Protein AF-0000000079276118 (afdb_homodimer)

Organism: Patiria miniata (NCBI:txid46514)

Structure (mmCIF, N/CA/C/O backbone):
data_AF-0000000079276118-model_v1
#
loop_
_entity.id
_entity.type
_entity.pdbx_description
1 polymer 'Reelin domain-containing protein'
#
loop_
_atom_site.group_PDB
_atom_site.id
_atom_site.type_symbol
_atom_site.label_atom_id
_atom_site.label_alt_id
_atom_site.label_comp_id
_atom_site.label_asym_id
_atom_site.label_entity_id
_atom_site.label_seq_id
_atom_site.pdbx_PDB_ins_code
_atom_site.Cartn_x
_atom_site.Cartn_y
_atom_site.Cartn_z
_atom_site.occupancy
_atom_site.B_iso_or_equiv
_atom_site.auth_seq_id
_atom_site.auth_comp_id
_atom_site.auth_asym_id
_atom_site.auth_atom_id
_atom_site.pdbx_PDB_model_num
ATOM 1 N N . MET A 1 1 ? 65.562 -12.844 -23.031 1 39.22 1 MET A N 1
ATOM 2 C CA . MET A 1 1 ? 64.75 -12.234 -21.969 1 39.22 1 MET A CA 1
ATOM 3 C C . MET A 1 1 ? 63.344 -11.969 -22.453 1 39.22 1 MET A C 1
ATOM 5 O O . MET A 1 1 ? 63.125 -11.086 -23.281 1 39.22 1 MET A O 1
ATOM 9 N N . MET A 1 2 ? 62.531 -13.086 -22.609 1 46.03 2 MET A N 1
ATOM 10 C CA . MET A 1 2 ? 61.156 -13.055 -23.156 1 46.03 2 MET A CA 1
ATOM 11 C C . MET A 1 2 ? 60.219 -12.297 -22.234 1 46.03 2 MET A C 1
ATOM 13 O O . MET A 1 2 ? 60.25 -12.492 -21.016 1 46.03 2 MET A O 1
ATOM 17 N N . LYS A 1 3 ? 59.781 -11.039 -22.531 1 45.09 3 LYS A N 1
ATOM 18 C CA . LYS A 1 3 ? 58.812 -10.164 -21.875 1 45.09 3 LYS A CA 1
ATOM 19 C C . LYS A 1 3 ? 57.469 -10.836 -21.781 1 45.09 3 LYS A C 1
ATOM 21 O O . LYS A 1 3 ? 56.844 -11.141 -22.797 1 45.09 3 LYS A O 1
ATOM 26 N N . TYR A 1 4 ? 57.188 -11.75 -20.781 1 45.69 4 TYR A N 1
ATOM 27 C CA . TYR A 1 4 ? 55.812 -12.188 -20.531 1 45.69 4 TYR A CA 1
ATOM 28 C C . TYR A 1 4 ? 54.906 -10.992 -20.25 1 45.69 4 TYR A C 1
ATOM 30 O O . TYR A 1 4 ? 55.188 -10.188 -19.359 1 45.69 4 TYR A O 1
ATOM 38 N N . GLU A 1 5 ? 54.312 -10.453 -21.297 1 43.66 5 GLU A N 1
ATOM 39 C CA . GLU A 1 5 ? 53.25 -9.469 -21.062 1 43.66 5 GLU A CA 1
ATOM 40 C C . GLU A 1 5 ? 52.125 -10.055 -20.219 1 43.66 5 GLU A C 1
ATOM 42 O O . GLU A 1 5 ? 51.562 -11.109 -20.562 1 43.66 5 GLU A O 1
ATOM 47 N N . ALA A 1 6 ? 52.062 -9.82 -18.906 1 45.5 6 ALA A N 1
ATOM 48 C CA . ALA A 1 6 ? 51 -10.148 -17.969 1 45.5 6 ALA A CA 1
ATOM 49 C C . ALA A 1 6 ? 49.656 -9.594 -18.453 1 45.5 6 ALA A C 1
ATOM 51 O O . ALA A 1 6 ? 49.562 -8.406 -18.75 1 45.5 6 ALA A O 1
ATOM 52 N N . LEU A 1 7 ? 48.969 -10.406 -19.188 1 42.56 7 LEU A N 1
ATOM 53 C CA . LEU A 1 7 ? 47.562 -10.055 -19.484 1 42.56 7 LEU A CA 1
ATOM 54 C C . LEU A 1 7 ? 46.812 -9.789 -18.188 1 42.56 7 LEU A C 1
ATOM 56 O O . LEU A 1 7 ? 46.656 -10.68 -17.344 1 42.56 7 LEU A O 1
ATOM 60 N N . VAL A 1 8 ? 46.719 -8.57 -17.719 1 45.5 8 VAL A N 1
ATOM 61 C CA . VAL A 1 8 ? 45.875 -8.141 -16.609 1 45.5 8 VAL A CA 1
ATOM 62 C C . VAL A 1 8 ? 44.406 -8.398 -16.969 1 45.5 8 VAL A C 1
ATOM 64 O O . VAL A 1 8 ? 43.906 -7.887 -17.969 1 45.5 8 VAL A O 1
ATOM 67 N N . PHE A 1 9 ? 43.875 -9.594 -16.672 1 41.31 9 PHE A N 1
ATOM 68 C CA . PHE A 1 9 ? 42.438 -9.836 -16.734 1 41.31 9 PHE A CA 1
ATOM 69 C C . PHE A 1 9 ? 41.688 -8.867 -15.82 1 41.31 9 PHE A C 1
ATOM 71 O O . PHE A 1 9 ? 41.875 -8.898 -14.602 1 41.31 9 PHE A O 1
ATOM 78 N N . THR A 1 10 ? 41.375 -7.695 -16.312 1 43.69 10 THR A N 1
ATOM 79 C CA . THR A 1 10 ? 40.438 -6.836 -15.578 1 43.69 10 THR A CA 1
ATOM 80 C C . THR A 1 10 ? 39.125 -7.559 -15.32 1 43.69 10 THR A C 1
ATOM 82 O O . THR A 1 10 ? 38.438 -7.98 -16.25 1 43.69 10 THR A O 1
ATOM 85 N N . VAL A 1 11 ? 38.938 -8.312 -14.289 1 41.81 11 VAL A N 1
ATOM 86 C CA . VAL A 1 11 ? 37.656 -8.797 -13.812 1 41.81 11 VAL A CA 1
ATOM 87 C C . VAL A 1 11 ? 36.688 -7.629 -13.672 1 41.81 11 VAL A C 1
ATOM 89 O O . VAL A 1 11 ? 36.875 -6.75 -12.828 1 41.81 11 VAL A O 1
ATOM 92 N N . SER A 1 12 ? 36.094 -7.164 -14.75 1 39.66 12 SER A N 1
ATOM 93 C CA . SER A 1 12 ? 34.969 -6.238 -14.625 1 39.66 12 SER A CA 1
ATOM 94 C C . SER A 1 12 ? 33.875 -6.801 -13.711 1 39.66 12 SER A C 1
ATOM 96 O O . SER A 1 12 ? 33.281 -7.824 -14.023 1 39.66 12 SER A O 1
ATOM 98 N N . ALA A 1 13 ? 34.031 -6.695 -12.406 1 37.69 13 ALA A N 1
ATOM 99 C CA . ALA A 1 13 ? 32.906 -6.941 -11.508 1 37.69 13 ALA A CA 1
ATOM 100 C C . ALA A 1 13 ? 31.625 -6.305 -12.039 1 37.69 13 ALA A C 1
ATOM 102 O O . ALA A 1 13 ? 31.531 -5.078 -12.156 1 37.69 13 ALA A O 1
ATOM 103 N N . LEU A 1 14 ? 30.922 -6.969 -12.875 1 36.59 14 LEU A N 1
ATOM 104 C CA . LEU A 1 14 ? 29.578 -6.531 -13.211 1 36.59 14 LEU A CA 1
ATOM 105 C C . LEU A 1 14 ? 28.797 -6.172 -11.945 1 36.59 14 LEU A C 1
ATOM 107 O O . LEU A 1 14 ? 28.484 -7.043 -11.133 1 36.59 14 LEU A O 1
ATOM 111 N N . VAL A 1 15 ? 29.047 -4.973 -11.352 1 36.91 15 VAL A N 1
ATOM 112 C CA . VAL A 1 15 ? 28.219 -4.457 -10.273 1 36.91 15 VAL A CA 1
ATOM 113 C C . VAL A 1 15 ? 26.75 -4.598 -10.641 1 36.91 15 VAL A C 1
ATOM 115 O O . VAL A 1 15 ? 26.281 -4.008 -11.625 1 36.91 15 VAL A O 1
ATOM 118 N N . VAL A 1 16 ? 26.188 -5.723 -10.422 1 37.75 16 VAL A N 1
ATOM 119 C CA . VAL A 1 16 ? 24.734 -5.781 -10.453 1 37.75 16 VAL A CA 1
ATOM 120 C C . VAL A 1 16 ? 24.156 -4.574 -9.727 1 37.75 16 VAL A C 1
ATOM 122 O O . VAL A 1 16 ? 24.312 -4.441 -8.508 1 37.75 16 VAL A O 1
ATOM 125 N N . LEU A 1 17 ? 24.25 -3.365 -10.359 1 34.94 17 LEU A N 1
ATOM 126 C CA . LEU A 1 17 ? 23.5 -2.242 -9.797 1 34.94 17 LEU A CA 1
ATOM 127 C C . LEU A 1 17 ? 22.109 -2.678 -9.359 1 34.94 17 LEU A C 1
ATOM 129 O O . LEU A 1 17 ? 21.266 -3.002 -10.195 1 34.94 17 LEU A O 1
ATOM 133 N N . GLY A 1 18 ? 22.062 -3.463 -8.383 1 41.72 18 GLY A N 1
ATOM 134 C CA . GLY A 1 18 ? 20.734 -3.561 -7.809 1 41.72 18 GLY A CA 1
ATOM 135 C C . GLY A 1 18 ? 19.938 -2.266 -7.902 1 41.72 18 GLY A C 1
ATOM 136 O O . GLY A 1 18 ? 20.469 -1.193 -7.586 1 41.72 18 GLY A O 1
ATOM 137 N N . VAL A 1 19 ? 19.188 -2.006 -8.953 1 41.94 19 VAL A N 1
ATOM 138 C CA . VAL A 1 19 ? 18.266 -0.881 -9.008 1 41.94 19 VAL A CA 1
ATOM 139 C C . VAL A 1 19 ? 17.781 -0.552 -7.594 1 41.94 19 VAL A C 1
ATOM 141 O O . VAL A 1 19 ? 17.125 -1.37 -6.953 1 41.94 19 VAL A O 1
ATOM 144 N N . ALA A 1 20 ? 18.641 0.054 -6.805 1 46.72 20 ALA A N 1
ATOM 145 C CA . ALA A 1 20 ? 18.219 0.621 -5.527 1 46.72 20 ALA A CA 1
ATOM 146 C C . ALA A 1 20 ? 16.859 1.312 -5.656 1 46.72 20 ALA A C 1
ATOM 148 O O . ALA A 1 20 ? 16.719 2.277 -6.41 1 46.72 20 ALA A O 1
ATOM 149 N N . ASP A 1 21 ? 15.773 0.613 -5.668 1 54.59 21 ASP A N 1
ATOM 150 C CA . ASP A 1 21 ? 14.438 1.196 -5.621 1 54.59 21 ASP A CA 1
ATOM 151 C C . ASP A 1 21 ? 14.352 2.283 -4.551 1 54.59 21 ASP A C 1
ATOM 153 O O . ASP A 1 21 ? 14.078 1.996 -3.385 1 54.59 21 ASP A O 1
ATOM 157 N N . ALA A 1 22 ? 15.133 3.398 -4.773 1 63.59 22 ALA A N 1
ATOM 158 C CA . ALA A 1 22 ? 15.195 4.508 -3.828 1 63.59 22 ALA A CA 1
ATOM 159 C C . ALA A 1 22 ? 14.008 5.449 -4 1 63.59 22 ALA A C 1
ATOM 161 O O . ALA A 1 22 ? 13.758 6.309 -3.152 1 63.59 22 ALA A O 1
ATOM 162 N N . PHE A 1 23 ? 13.117 5.27 -4.789 1 75.12 23 PHE A N 1
ATOM 163 C CA . PHE A 1 23 ? 11.891 6.012 -5.055 1 75.12 23 PHE A CA 1
ATOM 164 C C . PHE A 1 23 ? 12.125 7.512 -4.922 1 75.12 23 PHE A C 1
ATOM 166 O O . PHE A 1 23 ? 11.445 8.188 -4.141 1 75.12 23 PHE A O 1
ATOM 173 N N . PRO A 1 24 ? 13.102 8.023 -5.758 1 84.81 24 PRO A N 1
ATOM 174 C CA . PRO A 1 24 ? 13.422 9.445 -5.629 1 84.81 24 PRO A CA 1
ATOM 175 C C . PRO A 1 24 ? 12.25 10.359 -5.988 1 84.81 24 PRO A C 1
ATOM 177 O O . PRO A 1 24 ? 12.242 11.539 -5.633 1 84.81 24 PRO A O 1
ATOM 180 N N . ASP A 1 25 ? 11.188 9.773 -6.578 1 89.94 25 ASP A N 1
ATOM 181 C CA . ASP A 1 25 ? 10.055 10.57 -7.039 1 89.94 25 ASP A CA 1
ATOM 182 C C . ASP A 1 25 ? 8.859 10.406 -6.109 1 89.94 25 ASP A C 1
ATOM 184 O O . ASP A 1 25 ? 7.711 10.609 -6.523 1 89.94 25 ASP A O 1
ATOM 188 N N . GLY A 1 26 ? 9.133 9.938 -4.906 1 94.62 26 GLY A N 1
ATOM 189 C CA . GLY A 1 26 ? 8.062 9.859 -3.924 1 94.62 26 GLY A CA 1
ATOM 190 C C . GLY A 1 26 ? 7.812 8.453 -3.42 1 94.62 26 GLY A C 1
ATOM 191 O O . GLY A 1 26 ? 8.281 7.484 -4.023 1 94.62 26 GLY A O 1
ATOM 192 N N . ALA A 1 27 ? 7.07 8.375 -2.355 1 95.12 27 ALA A N 1
ATOM 193 C CA . ALA A 1 27 ? 6.719 7.086 -1.766 1 95.12 27 ALA A CA 1
ATOM 194 C C . ALA A 1 27 ? 5.93 6.23 -2.75 1 95.12 27 ALA A C 1
ATOM 196 O O . ALA A 1 27 ? 5.062 6.734 -3.465 1 95.12 27 ALA A O 1
ATOM 197 N N . SER A 1 28 ? 6.219 4.938 -2.748 1 93.81 28 SER A N 1
ATOM 198 C CA . SER A 1 28 ? 5.402 4.008 -3.523 1 93.81 28 SER A CA 1
ATOM 199 C C . SER A 1 28 ? 4.168 3.572 -2.744 1 93.81 28 SER A C 1
ATOM 201 O O . SER A 1 28 ? 4.117 3.711 -1.521 1 93.81 28 SER A O 1
ATOM 203 N N . PRO A 1 29 ? 3.209 2.973 -3.479 1 94.56 29 PRO A N 1
ATOM 204 C CA . PRO A 1 29 ? 1.985 2.492 -2.83 1 94.56 29 PRO A CA 1
ATOM 205 C C . PRO A 1 29 ? 2.258 1.424 -1.773 1 94.56 29 PRO A C 1
ATOM 207 O O . PRO A 1 29 ? 1.427 1.198 -0.89 1 94.56 29 PRO A O 1
ATOM 210 N N . ARG A 1 30 ? 3.377 0.824 -1.801 1 93.62 30 ARG A N 1
ATOM 211 C CA . ARG A 1 30 ? 3.729 -0.165 -0.787 1 93.62 30 ARG A CA 1
ATOM 212 C C . ARG A 1 30 ? 3.746 0.46 0.604 1 93.62 30 ARG A C 1
ATOM 214 O O . ARG A 1 30 ? 3.6 -0.241 1.607 1 93.62 30 ARG A O 1
ATOM 221 N N . ALA A 1 31 ? 3.918 1.759 0.679 1 96.38 31 ALA A N 1
ATOM 222 C CA . ALA A 1 31 ? 4.109 2.443 1.955 1 96.38 31 ALA A CA 1
ATOM 223 C C . ALA A 1 31 ? 2.77 2.863 2.557 1 96.38 31 ALA A C 1
ATOM 225 O O . ALA A 1 31 ? 2.729 3.502 3.611 1 96.38 31 ALA A O 1
ATOM 226 N N . CYS A 1 32 ? 1.646 2.445 1.946 1 96.94 32 CYS A N 1
ATOM 227 C CA . CYS A 1 32 ? 0.348 3.023 2.275 1 96.94 32 CYS A CA 1
ATOM 228 C C . CYS A 1 32 ? -0.025 2.736 3.725 1 9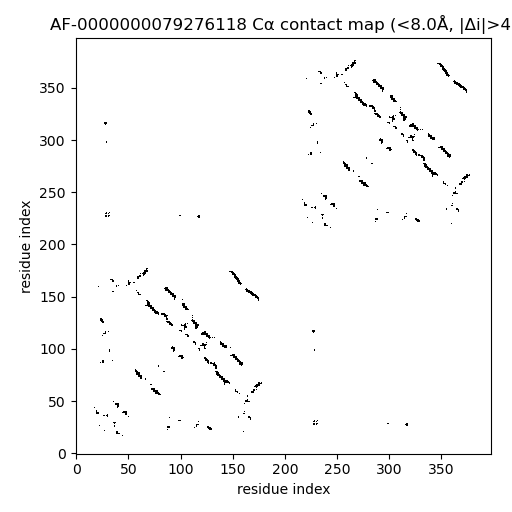6.94 32 CYS A C 1
ATOM 230 O O . CYS A 1 32 ? -0.646 3.568 4.387 1 96.94 32 CYS A O 1
ATOM 232 N N . VAL A 1 33 ? 0.375 1.615 4.227 1 94.62 33 VAL A N 1
ATOM 233 C CA . VAL A 1 33 ? -0.115 1.231 5.547 1 94.62 33 VAL A CA 1
ATOM 234 C C . VAL A 1 33 ? 0.957 1.509 6.598 1 94.62 33 VAL A C 1
ATOM 236 O O . VAL A 1 33 ? 0.729 2.273 7.539 1 94.62 33 VAL A O 1
ATOM 239 N N . ASP A 1 34 ? 2.158 1.072 6.398 1 94.69 34 ASP A N 1
ATOM 240 C CA . ASP A 1 34 ? 3.172 1.157 7.445 1 94.69 34 ASP A CA 1
ATOM 241 C C . ASP A 1 34 ? 3.992 2.439 7.312 1 94.69 34 ASP A C 1
ATOM 243 O O . ASP A 1 34 ? 4.73 2.809 8.227 1 94.69 34 ASP A O 1
ATOM 247 N N . MET A 1 35 ? 3.904 3.076 6.164 1 97.38 35 MET A N 1
ATOM 248 C CA . MET A 1 35 ? 4.551 4.344 5.84 1 97.38 35 MET A CA 1
ATOM 249 C C . MET A 1 35 ? 6.066 4.215 5.902 1 97.38 35 MET A C 1
ATOM 251 O O . MET A 1 35 ? 6.762 5.16 6.285 1 97.38 35 MET A O 1
ATOM 255 N N . VAL A 1 36 ? 6.535 3.033 5.613 1 95.25 36 VAL A N 1
ATOM 256 C CA . VAL A 1 36 ? 7.961 2.744 5.539 1 95.25 36 VAL A CA 1
ATOM 257 C C . VAL A 1 36 ? 8.43 2.805 4.086 1 95.25 36 VAL A C 1
ATOM 259 O O . VAL A 1 36 ? 7.855 2.141 3.217 1 95.25 36 VAL A O 1
ATOM 262 N N . PRO A 1 37 ? 9.453 3.584 3.76 1 93.19 37 PRO A N 1
ATOM 263 C CA . PRO A 1 37 ? 9.875 3.746 2.365 1 93.19 37 PRO A CA 1
ATOM 264 C C . PRO A 1 37 ? 10.414 2.453 1.757 1 93.19 37 PRO A C 1
ATOM 266 O O . PRO A 1 37 ? 10.328 2.256 0.542 1 93.19 37 PRO A O 1
ATOM 269 N N . GLY A 1 38 ? 10.984 1.561 2.621 1 88 38 GLY A N 1
ATOM 270 C CA . GLY A 1 38 ? 11.477 0.287 2.125 1 88 38 GLY A CA 1
ATOM 271 C C . GLY A 1 38 ? 12.789 0.408 1.378 1 88 38 GLY A C 1
ATOM 272 O O . GLY A 1 38 ? 13.055 -0.354 0.445 1 88 38 GLY A O 1
ATOM 273 N N . HIS A 1 39 ? 13.578 1.285 1.686 1 88.69 39 HIS A N 1
ATOM 274 C CA . HIS A 1 39 ? 14.867 1.495 1.033 1 88.69 39 HIS A CA 1
ATOM 275 C C . HIS A 1 39 ? 15.828 0.35 1.331 1 88.69 39 HIS A C 1
ATOM 277 O O . HIS A 1 39 ? 15.883 -0.144 2.459 1 88.69 39 HIS A O 1
ATOM 283 N N . SER A 1 40 ? 16.5 -0.048 0.288 1 84.06 40 SER A N 1
ATOM 284 C CA . SER A 1 40 ? 17.562 -1.044 0.457 1 84.06 40 SER A CA 1
ATOM 285 C C . SER A 1 40 ? 18.906 -0.383 0.713 1 84.06 40 SER A C 1
ATOM 287 O O . SER A 1 40 ? 19.188 0.688 0.174 1 84.06 40 SER A O 1
ATOM 289 N N . SER A 1 41 ? 19.656 -1.146 1.489 1 84 41 SER A N 1
ATOM 290 C CA . SER A 1 41 ? 21 -0.664 1.748 1 84 41 SER A CA 1
ATOM 291 C C . SER A 1 41 ? 21.828 -0.633 0.469 1 84 41 SER A C 1
ATOM 293 O O . SER A 1 41 ? 21.812 -1.587 -0.312 1 84 41 SER A O 1
ATOM 295 N N . THR A 1 42 ? 22.469 0.466 0.318 1 76.94 42 THR A N 1
ATOM 296 C CA . THR A 1 42 ? 23.344 0.571 -0.846 1 76.94 42 THR A CA 1
ATOM 297 C C . THR A 1 42 ? 24.641 -0.195 -0.616 1 76.94 42 THR A C 1
ATOM 299 O O . THR A 1 42 ? 25.344 -0.552 -1.571 1 76.94 42 THR A O 1
ATOM 302 N N . THR A 1 43 ? 25.031 -0.48 0.615 1 80.19 43 THR A N 1
ATOM 303 C CA . THR A 1 43 ? 26.312 -1.12 0.946 1 80.19 43 THR A CA 1
ATOM 304 C C . THR A 1 43 ? 26.109 -2.609 1.216 1 80.19 43 THR A C 1
ATOM 306 O O . THR A 1 43 ? 27.062 -3.391 1.152 1 80.19 43 THR A O 1
ATOM 309 N N . GLU A 1 44 ? 24.922 -2.973 1.613 1 78.88 44 GLU A N 1
ATOM 310 C CA . GLU A 1 44 ? 24.578 -4.367 1.857 1 78.88 44 GLU A CA 1
ATOM 311 C C . GLU A 1 44 ? 23.359 -4.781 1.035 1 78.88 44 GLU A C 1
ATOM 313 O O . GLU A 1 44 ? 22.219 -4.652 1.493 1 78.88 44 GLU A O 1
ATOM 318 N N . PRO A 1 45 ? 23.672 -5.402 -0.099 1 67.81 45 PRO A N 1
ATOM 319 C CA . PRO A 1 45 ? 22.547 -5.801 -0.951 1 67.81 45 PRO A CA 1
ATOM 320 C C . PRO A 1 45 ? 21.562 -6.73 -0.238 1 67.81 45 PRO A C 1
ATOM 322 O O . PRO A 1 45 ? 21.984 -7.598 0.534 1 67.81 45 PRO A O 1
ATOM 325 N N . GLY A 1 46 ? 20.281 -6.383 -0.377 1 70.38 46 GLY A N 1
ATOM 326 C CA . GLY A 1 46 ? 19.25 -7.242 0.182 1 70.38 46 GLY A CA 1
ATOM 327 C C . GLY A 1 46 ? 18.75 -6.773 1.534 1 70.38 46 GLY A C 1
ATOM 328 O O . GLY A 1 46 ? 17.703 -7.215 1.998 1 70.38 46 GLY A O 1
ATOM 329 N N . ARG A 1 47 ? 19.562 -5.918 2.129 1 80.31 47 ARG A N 1
ATOM 330 C CA . ARG A 1 47 ? 19.141 -5.445 3.445 1 80.31 47 ARG A CA 1
ATOM 331 C C . ARG A 1 47 ? 18.266 -4.199 3.328 1 80.31 47 ARG A C 1
ATOM 333 O O . ARG A 1 47 ? 18.641 -3.24 2.648 1 80.31 47 ARG A O 1
ATOM 340 N N . VAL A 1 48 ? 17.188 -4.25 4.043 1 85.19 48 VAL A N 1
ATOM 341 C CA . VAL A 1 48 ? 16.281 -3.104 4.102 1 85.19 48 VAL A CA 1
ATOM 342 C C . VAL A 1 48 ? 16.703 -2.18 5.246 1 85.19 48 VAL A C 1
ATOM 344 O O . VAL A 1 48 ? 16.984 -2.643 6.352 1 85.19 48 VAL A O 1
ATOM 347 N N . ILE A 1 49 ? 16.812 -0.944 4.949 1 92.25 49 ILE A N 1
ATOM 348 C CA . ILE A 1 49 ? 17.188 0.041 5.957 1 92.25 49 ILE A CA 1
ATOM 349 C C . ILE A 1 49 ? 16.031 0.251 6.934 1 92.25 49 ILE A C 1
ATOM 351 O O . ILE A 1 49 ? 14.883 0.432 6.516 1 92.25 49 ILE A O 1
ATOM 355 N N . SER A 1 50 ? 16.359 0.203 8.234 1 94.38 50 SER A N 1
ATOM 356 C CA . SER A 1 50 ? 15.344 0.402 9.266 1 94.38 50 SER A CA 1
ATOM 357 C C . SER A 1 50 ? 15.195 1.878 9.617 1 94.38 50 SER A C 1
ATOM 359 O O . SER A 1 50 ? 16.125 2.658 9.453 1 94.38 50 SER A O 1
ATOM 361 N N . PRO A 1 51 ? 14.008 2.27 10.117 1 97 51 PRO A N 1
ATOM 362 C CA . PRO A 1 51 ? 13.836 3.648 10.586 1 97 51 PRO A CA 1
ATOM 363 C C . PRO A 1 51 ? 14.734 3.984 11.773 1 97 51 PRO A C 1
ATOM 365 O O . PRO A 1 51 ? 15.148 3.09 12.516 1 97 51 PRO A O 1
ATOM 368 N N . GLN A 1 52 ? 14.984 5.254 11.898 1 97.88 52 GLN A N 1
ATOM 369 C CA . GLN A 1 52 ? 15.695 5.719 13.086 1 97.88 52 GLN A CA 1
ATOM 370 C C . GLN A 1 52 ? 14.875 5.473 14.352 1 97.88 52 GLN A C 1
ATOM 372 O O . GLN A 1 52 ? 13.656 5.641 14.352 1 97.88 52 GLN A O 1
ATOM 377 N N . GLU A 1 53 ? 15.57 5.172 15.414 1 96.94 53 GLU A N 1
ATOM 378 C CA . GLU A 1 53 ? 14.922 4.961 16.703 1 96.94 53 GLU A CA 1
ATOM 379 C C . GLU A 1 53 ? 15.062 6.184 17.594 1 96.94 53 GLU A C 1
ATOM 381 O O . GLU A 1 53 ? 14.398 6.281 18.641 1 96.94 53 GLU A O 1
ATOM 386 N N . SER A 1 54 ? 15.883 7.035 17.188 1 97.62 54 SER A N 1
ATOM 387 C CA . SER A 1 54 ? 16.078 8.266 17.953 1 97.62 54 SER A CA 1
ATOM 388 C C . SER A 1 54 ? 14.891 9.203 17.797 1 97.62 54 SER A C 1
ATOM 390 O O . SER A 1 54 ? 14.078 9.039 16.891 1 97.62 54 SER A O 1
ATOM 392 N N . ILE A 1 55 ? 14.844 10.148 18.641 1 97.62 55 ILE A N 1
ATOM 393 C CA . ILE A 1 55 ? 13.828 11.188 18.516 1 97.62 55 ILE A CA 1
ATOM 394 C C . ILE A 1 55 ? 14.023 11.953 17.203 1 97.62 55 ILE A C 1
ATOM 396 O O . ILE A 1 55 ? 15.141 12.359 16.875 1 97.62 55 ILE A O 1
ATOM 400 N N . SER A 1 56 ? 13.039 12.133 16.547 1 98.75 56 SER A N 1
ATOM 401 C CA . SER A 1 56 ? 13.102 12.812 15.25 1 98.75 56 SER A CA 1
ATOM 402 C C . SER A 1 56 ? 13.289 14.312 15.43 1 98.75 56 SER A C 1
ATOM 404 O O . SER A 1 56 ? 12.625 14.93 16.266 1 98.75 56 SER A O 1
ATOM 406 N N . PRO A 1 57 ? 14.086 14.938 14.617 1 98.75 57 PRO A N 1
ATOM 407 C CA . PRO A 1 57 ? 14.109 16.406 14.602 1 98.75 57 PRO A CA 1
ATOM 408 C C . PRO A 1 57 ? 12.945 17 13.82 1 98.75 57 PRO A C 1
ATOM 410 O O . PRO A 1 57 ? 12.797 18.234 13.781 1 98.75 57 PRO A O 1
ATOM 413 N N . TYR A 1 58 ? 12.109 16.172 13.18 1 98.88 58 TYR A N 1
ATOM 414 C CA . TYR A 1 58 ? 10.961 16.625 12.391 1 98.88 58 TYR A CA 1
ATOM 415 C C . TYR A 1 58 ? 9.656 16.406 13.148 1 98.88 58 TYR A C 1
ATOM 417 O O . TYR A 1 58 ? 9.578 15.531 14.016 1 98.88 58 TYR A O 1
ATOM 425 N N . SER A 1 59 ? 8.688 17.234 12.852 1 98.88 59 SER A N 1
ATOM 426 C CA . SER A 1 59 ? 7.344 17.062 13.398 1 98.88 59 SER A CA 1
ATOM 427 C C . SER A 1 59 ? 6.281 17.531 12.398 1 98.88 59 SER A C 1
ATOM 429 O O . SER A 1 59 ? 6.598 18.203 11.422 1 98.88 59 SER A O 1
ATOM 431 N N . VAL A 1 60 ? 5.125 17.078 12.641 1 98.94 60 VAL A N 1
ATOM 432 C CA . VAL A 1 60 ? 3.977 17.5 11.844 1 98.94 60 VAL A CA 1
ATOM 433 C C . VAL A 1 60 ? 2.938 18.172 12.734 1 98.94 60 VAL A C 1
ATOM 435 O O . VAL A 1 60 ? 2.635 17.672 13.828 1 98.94 60 VAL A O 1
ATOM 438 N N . VAL A 1 61 ? 2.453 19.328 12.242 1 98.88 61 VAL A N 1
ATOM 439 C CA . VAL A 1 61 ? 1.485 20.094 13.016 1 98.88 61 VAL A CA 1
ATOM 440 C C . VAL A 1 61 ? 0.304 20.484 12.133 1 98.88 61 VAL A C 1
ATOM 442 O O . VAL A 1 61 ? 0.492 21.031 11.047 1 98.88 61 VAL A O 1
ATOM 445 N N . ALA A 1 62 ? -0.85 20.156 12.578 1 98.88 62 ALA A N 1
ATOM 446 C CA . ALA A 1 62 ? -2.064 20.625 11.914 1 98.88 62 ALA A CA 1
ATOM 447 C C . ALA A 1 62 ? -2.543 21.953 12.508 1 98.88 62 ALA A C 1
ATOM 449 O O . ALA A 1 62 ? -2.512 22.141 13.727 1 98.88 62 ALA A O 1
ATOM 450 N N . ARG A 1 63 ? -3.018 22.719 11.586 1 98.56 63 ARG A N 1
ATOM 451 C CA . ARG A 1 63 ? -3.527 24 12.062 1 98.56 63 ARG A CA 1
ATOM 452 C C . ARG A 1 63 ? -4.848 23.828 12.797 1 98.56 63 ARG A C 1
ATOM 454 O O . ARG A 1 63 ? -5.809 23.281 12.25 1 98.56 63 ARG A O 1
ATOM 461 N N . GLY A 1 64 ? -4.875 24.312 14.07 1 97.38 64 GLY A N 1
ATOM 462 C CA . GLY A 1 64 ? -6.109 24.297 14.844 1 97.38 64 GLY A CA 1
ATOM 463 C C . GLY A 1 64 ? -6.328 23 15.586 1 97.38 64 GLY A C 1
ATOM 464 O O . GLY A 1 64 ? -5.414 22.172 15.695 1 97.38 64 GLY A O 1
ATOM 465 N N . ASP A 1 65 ? -7.574 22.812 16.219 1 97.56 65 ASP A N 1
ATOM 466 C CA . ASP A 1 65 ? -7.898 21.625 17 1 97.56 65 ASP A CA 1
ATOM 467 C C . ASP A 1 65 ? -9.133 20.922 16.453 1 97.56 65 ASP A C 1
ATOM 469 O O . ASP A 1 65 ? -9.625 19.969 17.047 1 97.56 65 ASP A O 1
ATOM 473 N N . GLY A 1 66 ? -9.531 21.391 15.273 1 97.81 66 GLY A N 1
ATOM 474 C CA . GLY A 1 66 ? -10.719 20.797 14.672 1 97.81 66 GLY A CA 1
ATOM 475 C C . GLY A 1 66 ? -10.742 20.906 13.164 1 97.81 66 GLY A C 1
ATOM 476 O O . GLY A 1 66 ? -9.859 21.531 12.562 1 97.81 66 GLY A O 1
ATOM 477 N N . TYR A 1 67 ? -11.641 20.203 12.586 1 98.31 67 TYR A N 1
ATOM 478 C CA . TYR A 1 67 ? -11.906 20.344 11.156 1 98.31 67 TYR A CA 1
ATOM 479 C C . TYR A 1 67 ? -13.406 20.359 10.875 1 98.31 67 TYR A C 1
ATOM 481 O O . TYR A 1 67 ? -14.195 19.828 11.664 1 98.31 67 TYR A O 1
ATOM 489 N N . THR A 1 68 ? -13.75 21.016 9.789 1 97.19 68 THR A N 1
ATOM 490 C CA . THR A 1 68 ? -15.125 21.016 9.297 1 97.19 68 THR A CA 1
ATOM 491 C C . THR A 1 68 ? -15.289 20.016 8.148 1 97.19 68 THR A C 1
ATOM 493 O O . THR A 1 68 ? -14.492 20.016 7.211 1 97.19 68 THR A O 1
ATOM 496 N N . PRO A 1 69 ? -16.328 19.172 8.281 1 96.19 69 PRO A N 1
ATOM 497 C CA . PRO A 1 69 ? -16.562 18.297 7.133 1 96.19 69 PRO A CA 1
ATOM 498 C C . PRO A 1 69 ? -16.594 19.062 5.809 1 96.19 69 PRO A C 1
ATOM 500 O O . PRO A 1 69 ? -17.281 20.078 5.688 1 96.19 69 PRO A O 1
ATOM 503 N N . GLY A 1 70 ? -15.797 18.578 4.883 1 96.69 70 GLY A N 1
ATOM 504 C CA . GLY A 1 70 ? -15.703 19.234 3.582 1 96.69 70 GLY A CA 1
ATOM 505 C C . GLY A 1 70 ? -14.711 20.375 3.553 1 96.69 70 GLY A C 1
ATOM 506 O O . GLY A 1 70 ? -14.328 20.844 2.48 1 96.69 70 GLY A O 1
ATOM 507 N N . GLY A 1 71 ? -14.328 20.844 4.73 1 97.44 71 GLY A N 1
ATOM 508 C CA . GLY A 1 71 ? -13.398 21.953 4.82 1 97.44 71 GLY A CA 1
ATOM 509 C C . GLY A 1 71 ? -11.953 21.547 4.641 1 97.44 71 GLY A C 1
ATOM 510 O O . GLY A 1 71 ? -11.664 20.375 4.398 1 97.44 71 GLY A O 1
ATOM 511 N N . THR A 1 72 ? -11.031 22.578 4.762 1 98.31 72 THR A N 1
ATOM 512 C CA . THR A 1 72 ? -9.609 22.297 4.562 1 98.31 72 THR A CA 1
ATOM 513 C C . THR A 1 72 ? -8.82 22.562 5.84 1 98.31 72 THR A C 1
ATOM 515 O O . THR A 1 72 ? -9.266 23.328 6.703 1 98.31 72 THR A O 1
ATOM 518 N N . VAL A 1 73 ? -7.742 21.891 6.016 1 98.62 73 VAL A N 1
ATOM 519 C CA . VAL A 1 73 ? -6.797 22.062 7.113 1 98.62 73 VAL A CA 1
ATOM 520 C C . VAL A 1 73 ? -5.379 22.203 6.555 1 98.62 73 VAL A C 1
ATOM 522 O O . VAL A 1 73 ? -4.973 21.438 5.68 1 98.62 73 VAL A O 1
ATOM 525 N N . SER A 1 74 ? -4.711 23.25 6.996 1 98.56 74 SER A N 1
ATOM 526 C CA . SER A 1 74 ? -3.293 23.391 6.684 1 98.56 74 SER A CA 1
ATOM 527 C C . SER A 1 74 ? -2.432 22.531 7.605 1 98.56 74 SER A C 1
ATOM 529 O O . SER A 1 74 ? -2.617 22.547 8.82 1 98.56 74 SER A O 1
ATOM 531 N N . VAL A 1 75 ? -1.495 21.797 7.062 1 98.81 75 VAL A N 1
ATOM 532 C CA . VAL A 1 75 ? -0.61 20.906 7.805 1 98.81 75 VAL A CA 1
ATOM 533 C C . VAL A 1 75 ? 0.846 21.25 7.492 1 98.81 75 VAL A C 1
ATOM 535 O O . VAL A 1 75 ? 1.232 21.344 6.324 1 98.81 75 VAL A O 1
ATOM 538 N N . SER A 1 76 ? 1.629 21.359 8.531 1 98.75 76 SER A N 1
ATOM 539 C CA . SER A 1 76 ? 3.004 21.812 8.32 1 98.75 76 SER A CA 1
ATOM 540 C C . SER A 1 76 ? 4 20.75 8.789 1 98.75 76 SER A C 1
ATOM 542 O O . SER A 1 76 ? 3.809 20.141 9.836 1 98.75 76 SER A O 1
ATOM 544 N N . ILE A 1 77 ? 4.992 20.625 8.008 1 98.75 77 ILE A N 1
ATOM 545 C CA . ILE A 1 77 ? 6.164 19.859 8.414 1 98.75 77 ILE A CA 1
ATOM 546 C C . ILE A 1 77 ? 7.219 20.797 8.992 1 98.75 77 ILE A C 1
ATOM 548 O O . ILE A 1 77 ? 7.688 21.703 8.312 1 98.75 77 ILE A O 1
ATOM 552 N N . LEU A 1 78 ? 7.574 20.469 10.242 1 98.81 78 LEU A N 1
ATOM 553 C CA . LEU A 1 78 ? 8.523 21.328 10.938 1 98.81 78 LEU A CA 1
ATOM 554 C C . LEU A 1 78 ? 9.789 20.547 11.305 1 98.81 78 LEU A C 1
ATOM 556 O O . LEU A 1 78 ? 9.789 19.312 11.312 1 98.81 78 LEU A O 1
ATOM 560 N N . ALA A 1 79 ? 10.836 21.328 11.508 1 98.75 79 ALA A N 1
ATOM 561 C CA . ALA A 1 79 ? 12.094 20.75 11.977 1 98.75 79 ALA A CA 1
ATOM 562 C C . ALA A 1 79 ? 12.719 21.625 13.062 1 98.75 79 ALA A C 1
ATOM 564 O O . ALA A 1 79 ? 12.562 22.844 13.055 1 98.75 79 ALA A O 1
ATOM 565 N N . GLU A 1 80 ? 13.422 20.953 14.008 1 97.81 80 GLU A N 1
ATOM 566 C CA . GLU A 1 80 ? 14.211 21.625 15.047 1 97.81 80 GLU A CA 1
ATOM 567 C C . GLU A 1 80 ? 15.625 21.062 15.109 1 97.81 80 GLU A C 1
ATOM 569 O O . GLU A 1 80 ? 15.828 19.891 15.453 1 97.81 80 GLU A O 1
ATOM 574 N N . PRO A 1 81 ? 16.672 21.828 14.812 1 97.5 81 PRO A N 1
ATOM 575 C CA . PRO A 1 81 ? 16.594 23.25 14.445 1 97.5 81 PRO A CA 1
ATOM 576 C C . PRO A 1 81 ? 16 23.453 13.055 1 97.5 81 PRO A C 1
ATOM 578 O O . PRO A 1 81 ? 16.016 22.547 12.227 1 97.5 81 PRO A O 1
ATOM 581 N N . SER A 1 82 ? 15.5 24.641 12.773 1 97 82 SER A N 1
ATOM 582 C CA . SER A 1 82 ? 14.68 24.906 11.594 1 97 82 SER A CA 1
ATOM 583 C C . SER A 1 82 ? 15.508 24.859 10.32 1 97 82 SER A C 1
ATOM 585 O O . SER A 1 82 ? 14.953 24.828 9.219 1 97 82 SER A O 1
ATOM 587 N N . ASN A 1 83 ? 16.812 24.828 10.414 1 97.12 83 ASN A N 1
ATOM 588 C CA . ASN A 1 83 ? 17.641 24.875 9.219 1 97.12 83 ASN A CA 1
ATOM 589 C C . ASN A 1 83 ? 17.891 23.484 8.664 1 97.12 83 ASN A C 1
ATOM 591 O O . ASN A 1 83 ? 18.484 23.328 7.598 1 97.12 83 ASN A O 1
ATOM 595 N N . ILE A 1 84 ? 17.422 22.484 9.391 1 97 84 ILE A N 1
ATOM 596 C CA . ILE A 1 84 ? 17.625 21.141 8.844 1 97 84 ILE A CA 1
ATOM 597 C C . ILE A 1 84 ? 16.609 20.875 7.734 1 97 84 ILE A C 1
ATOM 599 O O . ILE A 1 84 ? 15.484 21.359 7.789 1 97 84 ILE A O 1
ATOM 603 N N . THR A 1 85 ? 17.156 20.109 6.727 1 97.69 85 THR A N 1
ATOM 604 C CA . THR A 1 85 ? 16.391 19.844 5.52 1 97.69 85 THR A CA 1
ATOM 605 C C . THR A 1 85 ? 16.016 18.375 5.414 1 97.69 85 THR A C 1
ATOM 607 O O . THR A 1 85 ? 16.469 17.547 6.227 1 97.69 85 THR A O 1
ATOM 610 N N . PHE A 1 86 ? 15.156 18.047 4.574 1 97.88 86 PHE A N 1
ATOM 611 C CA . PHE A 1 86 ? 14.797 16.672 4.262 1 97.88 86 PHE A CA 1
ATOM 612 C C . PHE A 1 86 ? 14.539 16.516 2.77 1 97.88 86 PHE A C 1
ATOM 614 O O . PHE A 1 86 ? 14.391 17.5 2.047 1 97.88 86 PHE A O 1
ATOM 621 N N . GLN A 1 87 ? 14.469 15.234 2.312 1 96.62 87 GLN A N 1
ATOM 622 C CA . GLN A 1 87 ? 14.352 14.977 0.88 1 96.62 87 GLN A CA 1
ATOM 623 C C . GLN A 1 87 ? 13 14.352 0.539 1 96.62 87 GLN A C 1
ATOM 625 O O . GLN A 1 87 ? 12.422 14.656 -0.507 1 96.62 87 GLN A O 1
ATOM 630 N N . GLY A 1 88 ? 12.57 13.484 1.402 1 97.06 88 GLY A N 1
ATOM 631 C CA . GLY A 1 88 ? 11.32 12.797 1.113 1 97.06 88 GLY A CA 1
ATOM 632 C C . GLY A 1 88 ? 10.336 12.828 2.268 1 97.06 88 GLY A C 1
ATOM 633 O O . GLY A 1 88 ? 10.719 13.086 3.41 1 97.06 88 GLY A O 1
ATOM 634 N N . PHE A 1 89 ? 9.086 12.602 1.923 1 98.25 89 PHE A N 1
ATOM 635 C CA . PHE A 1 89 ? 8.07 12.5 2.967 1 98.25 89 PHE A CA 1
ATOM 636 C C . PHE A 1 89 ? 6.848 11.75 2.455 1 98.25 89 PHE A C 1
ATOM 638 O O . PHE A 1 89 ? 6.664 11.602 1.246 1 98.25 89 PHE A O 1
ATOM 645 N N . LEU A 1 90 ? 6.082 11.258 3.32 1 98.56 90 LEU A N 1
ATOM 646 C CA . LEU A 1 90 ? 4.734 10.727 3.133 1 98.56 90 LEU A CA 1
ATOM 647 C C . LEU A 1 90 ? 3.801 11.211 4.238 1 98.56 90 LEU A C 1
ATOM 649 O O . LEU A 1 90 ? 4.129 11.109 5.422 1 98.56 90 LEU A O 1
ATOM 653 N N . LEU A 1 91 ? 2.674 11.789 3.848 1 98.88 91 LEU A N 1
ATOM 654 C CA . LEU A 1 91 ? 1.733 12.383 4.793 1 98.88 91 LEU A CA 1
ATOM 655 C C . LEU A 1 91 ? 0.319 11.867 4.547 1 98.88 91 LEU A C 1
ATOM 657 O O . LEU A 1 91 ? -0.134 11.812 3.4 1 98.88 91 LEU A O 1
ATOM 661 N N . GLN A 1 92 ? -0.312 11.477 5.621 1 98.88 92 GLN A N 1
ATOM 662 C CA . GLN A 1 92 ? -1.687 10.992 5.602 1 98.88 92 GLN A CA 1
ATOM 663 C C . GLN A 1 92 ? -2.473 11.516 6.801 1 98.88 92 GLN A C 1
ATOM 665 O O . GLN A 1 92 ? -1.892 11.836 7.84 1 98.88 92 GLN A O 1
ATOM 670 N N . ALA A 1 93 ? -3.807 11.562 6.613 1 98.94 93 ALA A N 1
ATOM 671 C CA . ALA A 1 93 ? -4.703 11.672 7.758 1 98.94 93 ALA A CA 1
ATOM 672 C C . ALA A 1 93 ? -5.375 10.328 8.055 1 98.94 93 ALA A C 1
ATOM 674 O O . ALA A 1 93 ? -5.844 9.648 7.145 1 98.94 93 ALA A O 1
ATOM 675 N N . ARG A 1 94 ? -5.367 9.945 9.344 1 97.75 94 ARG A N 1
ATOM 676 C CA . ARG A 1 94 ? -6.047 8.734 9.789 1 97.75 94 ARG A CA 1
ATOM 677 C C . ARG A 1 94 ? -6.863 8.992 11.047 1 97.75 94 ARG A C 1
ATOM 679 O O . ARG A 1 94 ? -6.523 9.867 11.844 1 97.75 94 ARG A O 1
ATOM 686 N N . THR A 1 95 ? -7.953 8.234 11.148 1 96.31 95 THR A N 1
ATOM 687 C CA . THR A 1 95 ? -8.602 8.234 12.453 1 96.31 95 THR A CA 1
ATOM 688 C C . THR A 1 95 ? -7.711 7.586 13.508 1 96.31 95 THR A C 1
ATOM 690 O O . THR A 1 95 ? -6.645 7.055 13.18 1 96.31 95 THR A O 1
ATOM 693 N N . LEU A 1 96 ? -8.117 7.637 14.734 1 95.88 96 LEU A N 1
ATOM 694 C CA . LEU A 1 96 ? -7.25 7.191 15.82 1 95.88 96 LEU A CA 1
ATOM 695 C C . LEU A 1 96 ? -7.172 5.672 15.867 1 95.88 96 LEU A C 1
ATOM 697 O O . LEU A 1 96 ? -6.266 5.109 16.484 1 95.88 96 LEU A O 1
ATOM 701 N N . THR A 1 97 ? -8.086 5.008 15.156 1 89.88 97 THR A N 1
ATOM 702 C CA . THR A 1 97 ? -8.148 3.557 15.312 1 89.88 97 THR A CA 1
ATOM 703 C C . THR A 1 97 ? -7.93 2.863 13.969 1 89.88 97 THR A C 1
ATOM 705 O O . THR A 1 97 ? -7.797 1.64 13.914 1 89.88 97 THR A O 1
ATOM 708 N N . SER A 1 98 ? -7.926 3.678 12.891 1 89 98 SER A N 1
ATOM 709 C CA . SER A 1 98 ? -7.855 3.059 11.57 1 89 98 SER A CA 1
ATOM 710 C C . SER A 1 98 ? -6.461 3.189 10.969 1 89 98 SER A C 1
ATOM 712 O O . SER A 1 98 ? -5.758 4.172 11.227 1 89 98 SER A O 1
ATOM 714 N N . LEU A 1 99 ? -6.121 2.217 10.164 1 90.94 99 LEU A N 1
ATOM 715 C CA . LEU A 1 99 ? -4.867 2.264 9.43 1 90.94 99 LEU A CA 1
ATOM 716 C C . LEU A 1 99 ? -5.062 2.926 8.062 1 90.94 99 LEU A C 1
ATOM 718 O O . LEU A 1 99 ? -4.086 3.219 7.367 1 90.94 99 LEU A O 1
ATOM 722 N N . ASP A 1 100 ? -6.297 3.207 7.723 1 91.69 100 ASP A N 1
ATOM 723 C CA . ASP A 1 100 ? -6.594 3.75 6.398 1 91.69 100 ASP A CA 1
ATOM 724 C C . ASP A 1 100 ? -6.574 5.277 6.414 1 91.69 100 ASP A C 1
ATOM 726 O O . ASP A 1 100 ? -7.059 5.898 7.363 1 91.69 100 ASP A O 1
ATOM 730 N N . PRO A 1 101 ? -6.055 5.824 5.363 1 96.94 101 PRO A N 1
ATOM 731 C CA . PRO A 1 101 ? -6.145 7.281 5.277 1 96.94 101 PRO A CA 1
ATOM 732 C C . PRO A 1 101 ? -7.574 7.773 5.055 1 96.94 101 PRO A C 1
ATOM 734 O O . PRO A 1 101 ? -8.398 7.043 4.5 1 96.94 101 PRO A O 1
ATOM 737 N N . VAL A 1 102 ? -7.863 8.984 5.574 1 97.06 102 VAL A N 1
ATOM 738 C CA . VAL A 1 102 ? -9.148 9.641 5.355 1 97.06 102 VAL A CA 1
ATOM 739 C C . VAL A 1 102 ? -8.914 11.031 4.77 1 97.06 102 VAL A C 1
ATOM 741 O O . VAL A 1 102 ? -7.879 11.656 5.008 1 97.06 102 VAL A O 1
ATOM 744 N N . GLY A 1 103 ? -9.938 11.477 3.963 1 98.31 103 GLY A N 1
ATOM 745 C CA . GLY A 1 103 ? -9.781 12.758 3.295 1 98.31 103 GLY A CA 1
ATOM 746 C C . GLY A 1 103 ? -8.789 12.727 2.152 1 98.31 103 GLY A C 1
ATOM 747 O O . GLY A 1 103 ? -8.352 11.648 1.738 1 98.31 103 GLY A O 1
ATOM 748 N N . THR A 1 104 ? -8.539 13.922 1.59 1 98.62 104 THR A N 1
ATOM 749 C CA . THR A 1 104 ? -7.621 14.016 0.459 1 98.62 104 THR A CA 1
ATOM 750 C C . THR A 1 104 ? -6.766 15.273 0.569 1 98.62 104 THR A C 1
ATOM 752 O O . THR A 1 104 ? -7.09 16.188 1.324 1 98.62 104 THR A O 1
ATOM 755 N N . PHE A 1 105 ? -5.66 15.188 -0.151 1 98.75 105 PHE A N 1
ATOM 756 C CA . PHE A 1 105 ? -4.801 16.359 -0.212 1 98.75 105 PHE A CA 1
ATOM 757 C C . PHE A 1 105 ? -4.957 17.078 -1.549 1 98.75 105 PHE A C 1
ATOM 759 O O . PHE A 1 105 ? -5.336 16.469 -2.547 1 98.75 105 PHE A O 1
ATOM 766 N N . LEU A 1 106 ? -4.691 18.328 -1.465 1 96.56 106 LEU A N 1
ATOM 767 C CA . LEU A 1 106 ? -4.508 19.094 -2.689 1 96.56 106 LEU A CA 1
ATOM 768 C C . LEU A 1 106 ? -3.031 19.156 -3.076 1 96.56 106 LEU A C 1
ATOM 770 O O . LEU A 1 106 ? -2.178 19.453 -2.234 1 96.56 106 LEU A O 1
ATOM 774 N N . ALA A 1 107 ? -2.766 18.781 -4.305 1 87.88 107 ALA A N 1
ATOM 775 C CA . ALA A 1 107 ? -1.375 18.828 -4.742 1 87.88 107 ALA A CA 1
ATOM 776 C C . ALA A 1 107 ? -0.847 20.266 -4.699 1 87.88 107 ALA A C 1
ATOM 778 O O . ALA A 1 107 ? -1.574 21.219 -5.008 1 87.88 107 ALA A O 1
ATOM 779 N N . GLY A 1 108 ? 0.396 20.375 -4.223 1 85 108 GLY A N 1
ATOM 780 C CA . GLY A 1 108 ? 1.019 21.688 -4.27 1 85 108 GLY A CA 1
ATOM 781 C C . GLY A 1 108 ? 1.315 22.156 -5.68 1 85 108 GLY A C 1
ATOM 782 O O . GLY A 1 108 ? 1.286 21.359 -6.621 1 85 108 GLY A O 1
ATOM 783 N N . THR A 1 109 ? 1.55 23.422 -5.801 1 86.56 109 THR A N 1
ATOM 784 C CA . THR A 1 109 ? 1.824 24 -7.113 1 86.56 109 THR A CA 1
ATOM 785 C C . THR A 1 109 ? 3.326 24.172 -7.324 1 86.56 109 THR A C 1
ATOM 787 O O . THR A 1 109 ? 3.771 24.484 -8.43 1 86.56 109 THR A O 1
ATOM 790 N N . ASP A 1 110 ? 4.102 23.875 -6.324 1 87.62 110 ASP A N 1
ATOM 791 C CA . ASP A 1 110 ? 5.535 24.156 -6.418 1 87.62 110 ASP A CA 1
ATOM 792 C C . ASP A 1 110 ? 6.293 22.922 -6.922 1 87.62 110 ASP A C 1
ATOM 794 O O . ASP A 1 110 ? 7.523 22.938 -7 1 87.62 110 ASP A O 1
ATOM 798 N N . GLY A 1 111 ? 5.633 21.875 -7.168 1 90.94 111 GLY A N 1
ATOM 799 C CA . GLY A 1 111 ? 6.254 20.688 -7.715 1 90.94 111 GLY A CA 1
ATOM 800 C C . GLY A 1 111 ? 6.969 19.859 -6.672 1 90.94 111 GLY A C 1
ATOM 801 O O . GLY A 1 111 ? 7.703 18.922 -7.008 1 90.94 111 GLY A O 1
ATOM 802 N N . ALA A 1 112 ? 6.824 20.188 -5.438 1 93.56 112 ALA A N 1
ATOM 803 C CA . ALA A 1 112 ? 7.547 19.5 -4.367 1 93.56 112 ALA A CA 1
ATOM 804 C C . ALA A 1 112 ? 6.758 18.297 -3.855 1 93.56 112 ALA A C 1
ATOM 806 O O . ALA A 1 112 ? 7.301 17.453 -3.143 1 93.56 112 ALA A O 1
ATOM 807 N N . SER A 1 113 ? 5.496 18.281 -4.207 1 96.5 113 SER A N 1
ATOM 808 C CA . SER A 1 113 ? 4.664 17.188 -3.697 1 96.5 113 SER A CA 1
ATOM 809 C C . SER A 1 113 ? 3.742 16.641 -4.781 1 96.5 113 SER A C 1
ATOM 811 O O . SER A 1 113 ? 3.422 17.344 -5.742 1 96.5 113 SER A O 1
ATOM 813 N N . ARG A 1 114 ? 3.371 15.375 -4.641 1 96.44 114 ARG A N 1
ATOM 814 C CA . ARG A 1 114 ? 2.385 14.727 -5.5 1 96.44 114 ARG A CA 1
ATOM 815 C C . ARG A 1 114 ? 1.431 13.867 -4.684 1 96.44 114 ARG A C 1
ATOM 817 O O . ARG A 1 114 ? 1.771 13.422 -3.584 1 96.44 114 ARG A O 1
ATOM 824 N N . LEU A 1 115 ? 0.289 13.648 -5.309 1 97.75 115 LEU A N 1
ATOM 825 C CA . LEU A 1 115 ? -0.714 12.812 -4.66 1 97.75 115 LEU A CA 1
ATOM 826 C C . LEU A 1 115 ? -0.367 11.336 -4.809 1 97.75 115 LEU A C 1
ATOM 828 O O . LEU A 1 115 ? 0.224 10.93 -5.809 1 97.75 115 LEU A O 1
ATOM 832 N N . LEU A 1 116 ? -0.632 10.625 -3.775 1 97.25 116 LEU A N 1
ATOM 833 C CA . LEU A 1 116 ? -0.517 9.172 -3.77 1 97.25 116 LEU A CA 1
ATOM 834 C C . LEU A 1 116 ? -1.868 8.516 -3.492 1 97.25 116 LEU A C 1
ATOM 836 O O . LEU A 1 116 ? -2.611 8.969 -2.617 1 97.25 116 LEU A O 1
ATOM 840 N N . THR A 1 117 ? -2.158 7.5 -4.246 1 95.81 117 THR A N 1
ATOM 841 C CA . THR A 1 117 ? -3.408 6.77 -4.07 1 95.81 117 THR A CA 1
ATOM 842 C C . THR A 1 117 ? -3.184 5.512 -3.234 1 95.81 117 THR A C 1
ATOM 844 O O . THR A 1 117 ? -2.438 4.617 -3.637 1 95.81 117 THR A O 1
ATOM 847 N N . CYS A 1 118 ? -3.834 5.434 -2.139 1 95.56 118 CYS A N 1
ATOM 848 C CA . CYS A 1 118 ? -3.857 4.199 -1.361 1 95.56 118 CYS A CA 1
ATOM 849 C C . CYS A 1 118 ? -5.203 3.494 -1.497 1 95.56 118 CYS A C 1
ATOM 851 O O . CYS A 1 118 ? -5.254 2.307 -1.817 1 95.56 118 CYS A O 1
ATOM 853 N N . ASN A 1 119 ? -6.254 4.25 -1.24 1 92.25 119 ASN A N 1
ATOM 854 C CA . ASN A 1 119 ? -7.617 3.775 -1.459 1 92.25 119 ASN A CA 1
ATOM 855 C C . ASN A 1 119 ? -8.375 4.684 -2.422 1 92.25 119 ASN A C 1
ATOM 857 O O . ASN A 1 119 ? -9.117 4.199 -3.283 1 92.25 119 ASN A O 1
ATOM 861 N N . VAL A 1 120 ? -8.172 5.973 -2.193 1 92.44 120 VAL A N 1
ATOM 862 C CA . VAL A 1 120 ? -8.766 7.008 -3.025 1 92.44 120 VAL A CA 1
ATOM 863 C C . VAL A 1 120 ? -7.684 7.957 -3.531 1 92.44 120 VAL A C 1
ATOM 865 O O . VAL A 1 120 ? -6.719 8.242 -2.816 1 92.44 120 VAL A O 1
ATOM 868 N N . THR A 1 121 ? -7.891 8.43 -4.734 1 93.81 121 THR A N 1
ATOM 869 C CA . THR A 1 121 ? -6.91 9.352 -5.297 1 93.81 121 THR A CA 1
ATOM 870 C C . THR A 1 121 ? -6.68 10.539 -4.363 1 93.81 121 THR A C 1
ATOM 872 O O . THR A 1 121 ? -7.625 11.234 -3.986 1 93.81 121 THR A O 1
ATOM 875 N N . GLY A 1 122 ? -5.438 10.672 -3.92 1 97.88 122 GLY A N 1
ATOM 876 C CA . GLY A 1 122 ? -5.059 11.844 -3.152 1 97.88 122 GLY A CA 1
ATOM 877 C C . GLY A 1 122 ? -5.258 11.672 -1.658 1 97.88 122 GLY A C 1
ATOM 878 O O . GLY A 1 122 ? -5.145 12.641 -0.896 1 97.88 122 GLY A O 1
ATOM 879 N N . ASP A 1 123 ? -5.574 10.477 -1.281 1 98.25 123 ASP A N 1
ATOM 880 C CA . ASP A 1 123 ? -5.766 10.289 0.153 1 98.25 123 ASP A CA 1
ATOM 881 C C . ASP A 1 123 ? -4.43 10.305 0.894 1 98.25 123 ASP A C 1
ATOM 883 O O . ASP A 1 123 ? -4.398 10.227 2.125 1 98.25 123 ASP A O 1
ATOM 887 N N . SER A 1 124 ? -3.369 10.406 0.141 1 98.5 124 SER A N 1
ATOM 888 C CA . SER A 1 124 ? -2 10.539 0.627 1 98.5 124 SER A CA 1
ATOM 889 C C . SER A 1 124 ? -1.198 11.508 -0.237 1 98.5 124 SER A C 1
ATOM 891 O O . SER A 1 124 ? -1.546 11.742 -1.395 1 98.5 124 SER A O 1
ATOM 893 N N . ILE A 1 125 ? -0.144 12.094 0.355 1 98.56 125 ILE A N 1
ATOM 894 C CA . ILE A 1 125 ? 0.695 13.016 -0.402 1 98.56 125 ILE A CA 1
ATOM 895 C C . ILE A 1 125 ? 2.166 12.766 -0.074 1 98.56 125 ILE A C 1
ATOM 897 O O . ILE A 1 125 ? 2.508 12.453 1.069 1 98.56 125 ILE A O 1
ATOM 901 N N . THR A 1 126 ? 2.996 12.805 -1.136 1 98.06 126 THR A N 1
ATOM 902 C CA . THR A 1 126 ? 4.418 12.516 -0.981 1 98.06 126 THR A CA 1
ATOM 903 C C . THR A 1 126 ? 5.254 13.453 -1.845 1 98.06 126 THR A C 1
ATOM 905 O O . THR A 1 126 ? 4.715 14.32 -2.531 1 98.06 126 THR A O 1
ATOM 908 N N . HIS A 1 127 ? 6.527 13.352 -1.674 1 97.06 127 HIS A N 1
ATOM 909 C CA . HIS A 1 127 ? 7.449 14.219 -2.398 1 97.06 127 HIS A CA 1
ATOM 910 C C . HIS A 1 127 ? 7.516 13.836 -3.875 1 97.06 127 HIS A C 1
ATOM 912 O O . HIS A 1 127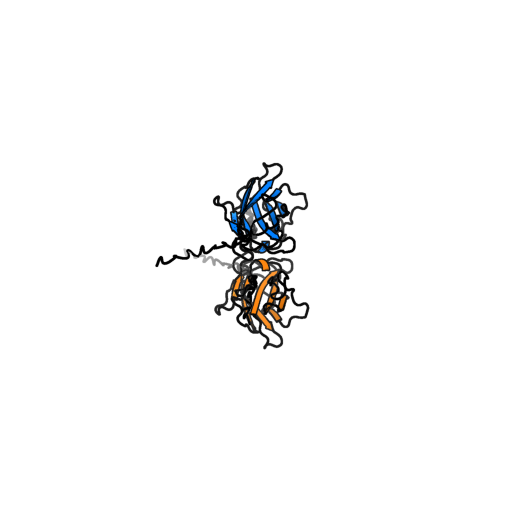 ? 7.176 12.711 -4.246 1 97.06 127 HIS A O 1
ATOM 918 N N . THR A 1 128 ? 7.969 14.742 -4.75 1 94.75 128 THR A N 1
ATOM 919 C CA . THR A 1 128 ? 8.047 14.508 -6.188 1 94.75 128 THR A CA 1
ATOM 920 C C . THR A 1 128 ? 9.477 14.148 -6.598 1 94.75 128 THR A C 1
ATOM 922 O O . THR A 1 128 ? 9.695 13.633 -7.695 1 94.75 128 THR A O 1
ATOM 925 N N . GLY A 1 129 ? 10.469 14.461 -5.793 1 91.81 129 GLY A N 1
ATOM 926 C CA . GLY A 1 129 ? 11.875 14.242 -6.105 1 91.81 129 GLY A CA 1
ATOM 927 C C . GLY A 1 129 ? 12.781 14.391 -4.898 1 91.81 129 GLY A C 1
ATOM 928 O O . GLY A 1 129 ? 12.328 14.766 -3.816 1 91.81 129 GLY A O 1
ATOM 929 N N . PRO A 1 130 ? 14.039 14.109 -5.152 1 90.19 130 PRO A N 1
ATOM 930 C CA . PRO A 1 130 ? 14.961 14.109 -4.016 1 90.19 130 PRO A CA 1
ATOM 931 C C . PRO A 1 130 ? 15.438 15.516 -3.646 1 90.19 130 PRO A C 1
ATOM 933 O O . PRO A 1 130 ? 16.344 15.664 -2.814 1 90.19 130 PRO A O 1
ATOM 936 N N . GLY A 1 131 ? 14.875 16.562 -4.305 1 92.69 131 GLY A N 1
ATOM 937 C CA . GLY A 1 131 ? 15.25 17.922 -3.943 1 92.69 131 GLY A CA 1
ATOM 938 C C . GLY A 1 131 ? 15.031 18.234 -2.475 1 92.69 131 GLY A C 1
ATOM 939 O O . GLY A 1 131 ? 14.117 17.688 -1.852 1 92.69 131 GLY A O 1
ATOM 940 N N . VAL A 1 132 ? 15.812 19.156 -2.031 1 94.56 132 VAL A N 1
ATOM 941 C CA . VAL A 1 132 ? 15.773 19.5 -0.614 1 94.56 132 VAL A CA 1
ATOM 942 C C . VAL A 1 132 ? 14.492 20.281 -0.307 1 94.56 132 VAL A C 1
ATOM 944 O O . VAL A 1 132 ? 14.102 21.172 -1.071 1 94.56 132 VAL A O 1
ATOM 947 N N . LYS A 1 133 ? 13.914 19.922 0.785 1 96.69 133 LYS A N 1
ATOM 948 C CA . LYS A 1 133 ? 12.789 20.656 1.363 1 96.69 133 LYS A CA 1
ATOM 949 C C . LYS A 1 133 ? 13.141 21.203 2.742 1 96.69 133 LYS A C 1
ATOM 951 O O . LYS A 1 133 ? 14.055 20.703 3.396 1 96.69 133 LYS A O 1
ATOM 956 N N . ARG A 1 134 ? 12.406 22.203 3.084 1 96.56 134 ARG A N 1
ATOM 957 C CA . ARG A 1 134 ? 12.781 22.906 4.309 1 96.56 134 ARG A CA 1
ATOM 958 C C . ARG A 1 134 ? 11.641 22.859 5.324 1 96.56 134 ARG A C 1
ATOM 960 O O . ARG A 1 134 ? 10.484 22.656 4.961 1 96.56 134 ARG A O 1
ATOM 967 N N . SER A 1 135 ? 12.078 23.078 6.496 1 96.94 135 SER A N 1
ATOM 968 C CA . SER A 1 135 ? 11.117 23.234 7.578 1 96.94 135 SER A CA 1
ATOM 969 C C . SER A 1 135 ? 10.062 24.297 7.23 1 96.94 135 SER A C 1
ATOM 971 O O . SER A 1 135 ? 10.383 25.328 6.656 1 96.94 135 SER A O 1
ATOM 973 N N . GLY A 1 136 ? 8.844 23.984 7.602 1 97 136 GLY A N 1
ATOM 974 C CA . GLY A 1 136 ? 7.773 24.922 7.359 1 97 136 GLY A CA 1
ATOM 975 C C . GLY A 1 136 ? 6.977 24.625 6.105 1 97 136 GLY A C 1
ATOM 976 O O . GLY A 1 136 ? 6.02 25.328 5.781 1 97 136 GLY A O 1
ATOM 977 N N . MET A 1 137 ? 7.355 23.609 5.434 1 96.88 137 MET A N 1
ATOM 978 C CA . MET A 1 137 ? 6.547 23.203 4.289 1 96.88 137 MET A CA 1
ATOM 979 C C . MET A 1 137 ? 5.109 22.938 4.707 1 96.88 137 MET A C 1
ATOM 981 O O . MET A 1 137 ? 4.863 22.219 5.68 1 96.88 137 MET A O 1
ATOM 985 N N . THR A 1 138 ? 4.176 23.469 3.957 1 97.56 138 THR A N 1
ATOM 986 C CA . THR A 1 138 ? 2.768 23.328 4.309 1 97.56 138 THR A CA 1
ATOM 987 C C . THR A 1 138 ? 1.999 22.641 3.188 1 97.56 138 THR A C 1
ATOM 989 O O . THR A 1 138 ? 2.219 22.922 2.008 1 97.56 138 THR A O 1
ATOM 992 N N . LEU A 1 139 ? 1.107 21.797 3.555 1 98.31 139 LEU A N 1
ATOM 993 C CA . LEU A 1 139 ? 0.223 21.062 2.658 1 98.31 139 LEU A CA 1
ATOM 994 C C . LEU A 1 139 ? -1.236 21.25 3.059 1 98.31 139 LEU A C 1
ATOM 996 O O . LEU A 1 139 ? -1.531 21.578 4.215 1 98.31 139 LEU A O 1
ATOM 1000 N N . THR A 1 140 ? -2.133 21.078 2.082 1 98.69 140 THR A N 1
ATOM 1001 C CA . THR A 1 140 ? -3.551 21.312 2.342 1 98.69 140 THR A CA 1
ATOM 1002 C C . THR A 1 140 ? -4.336 20 2.246 1 98.69 140 THR A C 1
ATOM 1004 O O . THR A 1 140 ? -4.305 19.328 1.216 1 98.69 140 THR A O 1
ATOM 1007 N N . TRP A 1 141 ? -4.953 19.75 3.316 1 98.81 141 TRP A N 1
ATOM 1008 C CA . TRP A 1 141 ? -5.805 18.562 3.406 1 98.81 141 TRP A CA 1
ATOM 1009 C C . TRP A 1 141 ? -7.277 18.953 3.354 1 98.81 141 TRP A C 1
ATOM 1011 O O . TRP A 1 141 ? -7.695 19.922 3.988 1 98.81 141 TRP A O 1
ATOM 1021 N N . GLN A 1 142 ? -8.055 18.172 2.596 1 98.69 142 GLN A N 1
ATOM 1022 C CA . GLN A 1 142 ? -9.5 18.344 2.508 1 98.69 142 GLN A CA 1
ATOM 1023 C C . GLN A 1 142 ? -10.234 17.234 3.252 1 98.69 142 GLN A C 1
ATOM 1025 O O . GLN A 1 142 ? -10.078 16.047 2.926 1 98.69 142 GLN A O 1
ATOM 1030 N N . ALA A 1 143 ? -11.07 17.656 4.188 1 98.38 143 ALA A N 1
ATOM 1031 C CA . ALA A 1 143 ? -11.828 16.703 4.988 1 98.38 143 ALA A CA 1
ATOM 1032 C C . ALA A 1 143 ? -12.906 16.016 4.148 1 98.38 143 ALA A C 1
ATOM 1034 O O . ALA A 1 143 ? -13.398 16.594 3.176 1 98.38 143 ALA A O 1
ATOM 1035 N N . PRO A 1 144 ? -13.211 14.789 4.602 1 96.62 144 PRO A N 1
ATOM 1036 C CA . PRO A 1 144 ? -14.406 14.195 4.004 1 96.62 144 PRO A CA 1
ATOM 1037 C C . PRO A 1 144 ? -15.656 15.062 4.199 1 96.62 144 PRO A C 1
ATOM 1039 O O . PRO A 1 144 ? -15.703 15.883 5.121 1 96.62 144 PRO A O 1
ATOM 1042 N N . THR A 1 145 ? -16.641 14.836 3.348 1 95.56 145 THR A N 1
ATOM 1043 C CA . THR A 1 145 ? -17.859 15.641 3.418 1 95.56 145 THR A CA 1
ATOM 1044 C C . THR A 1 145 ? -18.672 15.289 4.664 1 95.56 145 THR A C 1
ATOM 1046 O O . THR A 1 145 ? -19.5 16.078 5.109 1 95.56 145 THR A O 1
ATOM 1049 N N . GLU A 1 146 ? -18.453 14.07 5.211 1 92.81 146 GLU A N 1
ATOM 1050 C CA . GLU A 1 146 ? -19.047 13.648 6.48 1 92.81 146 GLU A CA 1
ATOM 1051 C C . GLU A 1 146 ? -17.984 13.539 7.574 1 92.81 146 GLU A C 1
ATOM 1053 O O . GLU A 1 146 ? -16.812 13.281 7.285 1 92.81 146 GLU A O 1
ATOM 1058 N N . SER A 1 147 ? -18.484 13.695 8.773 1 93.31 147 SER A N 1
ATOM 1059 C CA . SER A 1 147 ? -17.562 13.539 9.891 1 93.31 147 SER A CA 1
ATOM 1060 C C . SER A 1 147 ? -17.047 12.109 9.984 1 93.31 147 SER A C 1
ATOM 1062 O O . SER A 1 147 ? -17.797 11.156 9.812 1 93.31 147 SER A O 1
ATOM 1064 N N . VAL A 1 148 ? -15.75 12.023 10.297 1 93.56 148 VAL A N 1
ATOM 1065 C CA . VAL A 1 148 ? -15.164 10.703 10.508 1 93.56 148 VAL A CA 1
ATOM 1066 C C . VAL A 1 148 ? -14.602 10.609 11.922 1 93.56 148 VAL A C 1
ATOM 1068 O O . VAL A 1 148 ? -13.742 9.766 12.195 1 93.56 148 VAL A O 1
ATOM 1071 N N . GLY A 1 149 ? -15.008 11.523 12.727 1 95.19 149 GLY A N 1
ATOM 1072 C CA . GLY A 1 149 ? -14.516 11.531 14.094 1 95.19 149 GLY A CA 1
ATOM 1073 C C . GLY A 1 149 ? -13.156 12.188 14.234 1 95.19 149 GLY A C 1
ATOM 1074 O O . GLY A 1 149 ? -12.789 13.055 13.438 1 95.19 149 GLY A O 1
ATOM 1075 N N . ASN A 1 150 ? -12.414 11.82 15.297 1 98 150 ASN A N 1
ATOM 1076 C CA . ASN A 1 150 ? -11.102 12.406 15.555 1 98 150 ASN A CA 1
ATOM 1077 C C . ASN A 1 150 ? -10.055 11.875 14.578 1 98 150 ASN A C 1
ATOM 1079 O O . ASN A 1 150 ? -10.031 10.688 14.273 1 98 150 ASN A O 1
ATOM 1083 N N . ILE A 1 151 ? -9.266 12.836 14.164 1 98.75 151 ILE A N 1
ATOM 1084 C CA . ILE A 1 151 ? -8.203 12.43 13.25 1 98.75 151 ILE A CA 1
ATOM 1085 C C . ILE A 1 151 ? -6.871 13.008 13.727 1 98.75 151 ILE A C 1
ATOM 1087 O O . ILE A 1 151 ? -6.84 13.883 14.594 1 98.75 151 ILE A O 1
ATOM 1091 N N . ARG A 1 152 ? -5.797 12.414 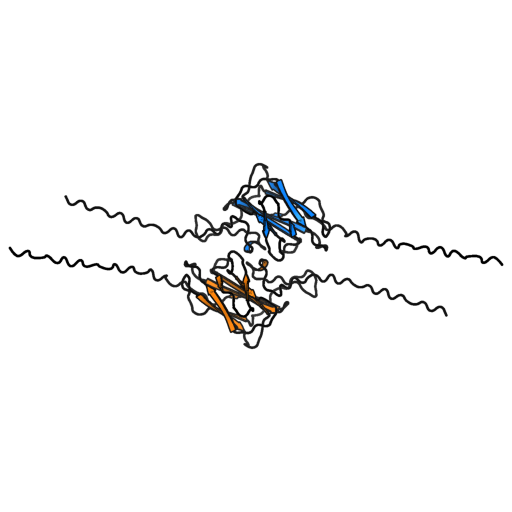13.219 1 98.88 152 ARG A N 1
ATOM 1092 C CA . ARG A 1 152 ? -4.453 12.977 13.273 1 98.88 152 ARG A CA 1
ATOM 1093 C C . ARG A 1 152 ? -3.721 12.766 11.953 1 98.88 152 ARG A C 1
ATOM 1095 O O . ARG A 1 152 ? -4.133 11.938 11.133 1 98.88 152 ARG A O 1
ATOM 1102 N N . PHE A 1 153 ? -2.742 13.547 11.797 1 98.94 153 PHE A N 1
ATOM 1103 C CA . PHE A 1 153 ? -1.871 13.344 10.641 1 98.94 153 PHE A CA 1
ATOM 1104 C C . PHE A 1 153 ? -0.655 12.508 11.023 1 98.94 153 PHE A C 1
ATOM 1106 O O . PHE A 1 153 ? -0.1 12.672 12.109 1 98.94 153 PHE A O 1
ATOM 1113 N N . LEU A 1 154 ? -0.289 11.648 10.125 1 98.94 154 LEU A N 1
ATOM 1114 C CA . LEU A 1 154 ? 0.918 10.836 10.25 1 98.94 154 LEU A CA 1
ATOM 1115 C C . LEU A 1 154 ? 1.938 11.219 9.18 1 98.94 154 LEU A C 1
ATOM 1117 O O . LEU A 1 154 ? 1.604 11.297 7.996 1 98.94 154 LEU A O 1
ATOM 1121 N N . LEU A 1 155 ? 3.154 11.391 9.688 1 98.94 155 LEU A N 1
ATOM 1122 C CA . LEU A 1 155 ? 4.23 11.828 8.812 1 98.94 155 LEU A CA 1
ATOM 1123 C C . LEU A 1 155 ? 5.418 10.875 8.883 1 98.94 155 LEU A C 1
ATOM 1125 O O . LEU A 1 155 ? 5.852 10.492 9.969 1 98.94 155 LEU A O 1
ATOM 1129 N N . SER A 1 156 ? 5.828 10.453 7.727 1 98.81 156 SER A N 1
ATOM 1130 C CA . SER A 1 156 ? 7.172 9.906 7.594 1 98.81 156 SER A CA 1
ATOM 1131 C C . SER A 1 156 ? 8.086 10.852 6.82 1 98.81 156 SER A C 1
ATOM 1133 O O . SER A 1 156 ? 7.684 11.398 5.789 1 98.81 156 SER A O 1
ATOM 1135 N N . VAL A 1 157 ? 9.297 11.016 7.367 1 98.5 157 VAL A N 1
ATOM 1136 C CA . VAL A 1 157 ? 10.266 11.906 6.727 1 98.5 157 VAL A CA 1
ATOM 1137 C C . VAL A 1 157 ? 11.57 11.148 6.469 1 98.5 157 VAL A C 1
ATOM 1139 O O . VAL A 1 157 ? 12.055 10.422 7.34 1 98.5 157 VAL A O 1
ATOM 1142 N N . ALA A 1 158 ? 12.039 11.32 5.266 1 97.25 158 ALA A N 1
ATOM 1143 C CA . ALA A 1 158 ? 13.398 10.891 4.938 1 97.25 158 ALA A CA 1
ATOM 1144 C C . ALA A 1 158 ? 14.336 12.094 4.805 1 97.25 158 ALA A C 1
ATOM 1146 O O . ALA A 1 158 ? 14.188 12.898 3.885 1 97.25 158 ALA A O 1
ATOM 1147 N N . ARG A 1 159 ? 15.227 12.156 5.809 1 97.12 159 ARG A N 1
ATOM 1148 C CA . ARG A 1 159 ? 16.266 13.164 5.625 1 97.12 159 ARG A CA 1
ATOM 1149 C C . ARG A 1 159 ? 17.062 12.898 4.355 1 97.12 159 ARG A C 1
ATOM 1151 O O . ARG A 1 159 ? 17.391 13.828 3.611 1 97.12 159 ARG A O 1
ATOM 1158 N N . ASN A 1 160 ? 17.406 11.664 4.145 1 93.88 160 ASN A N 1
ATOM 1159 C CA . ASN A 1 160 ? 17.984 11.094 2.928 1 93.88 160 ASN A CA 1
ATOM 1160 C C . ASN A 1 160 ? 17.641 9.609 2.791 1 93.88 160 ASN A C 1
ATOM 1162 O O . ASN A 1 160 ? 16.797 9.094 3.514 1 93.88 160 ASN A O 1
ATOM 1166 N N . HIS A 1 161 ? 18.234 8.984 1.804 1 92.19 161 HIS A N 1
ATOM 1167 C CA . HIS A 1 161 ? 17.922 7.594 1.502 1 92.19 161 HIS A CA 1
ATOM 1168 C C . HIS A 1 161 ? 18.078 6.711 2.736 1 92.19 161 HIS A C 1
ATOM 1170 O O . HIS A 1 161 ? 17.281 5.805 2.967 1 92.19 161 HIS A O 1
ATOM 1176 N N . ASP A 1 162 ? 19.062 7 3.596 1 92.06 162 ASP A N 1
ATOM 1177 C CA . ASP A 1 162 ? 19.469 6.07 4.645 1 92.06 162 ASP A CA 1
ATOM 1178 C C . ASP A 1 162 ? 18.875 6.469 5.992 1 92.06 162 ASP A C 1
ATOM 1180 O O . ASP A 1 162 ? 18.875 5.676 6.938 1 92.06 162 ASP A O 1
ATOM 1184 N N . VAL A 1 163 ? 18.5 7.688 6.125 1 95.62 163 VAL A N 1
ATOM 1185 C CA . VAL A 1 163 ? 18.062 8.203 7.418 1 95.62 163 VAL A CA 1
ATOM 1186 C C . VAL A 1 163 ? 16.625 8.688 7.324 1 95.62 163 VAL A C 1
ATOM 1188 O O . VAL A 1 163 ? 16.328 9.68 6.66 1 95.62 163 VAL A O 1
ATOM 1191 N N . TYR A 1 164 ? 15.797 7.957 8.055 1 97.31 164 TYR A N 1
ATOM 1192 C CA . TYR A 1 164 ? 14.391 8.352 8 1 97.31 164 TYR A CA 1
ATOM 1193 C C . TYR A 1 164 ? 13.672 7.977 9.289 1 97.31 164 TYR A C 1
ATOM 1195 O O . TYR A 1 164 ? 14.133 7.117 10.047 1 97.31 164 TYR A O 1
ATOM 1203 N N . TRP A 1 165 ? 12.555 8.688 9.672 1 98.69 165 TRP A N 1
ATOM 1204 C CA . TRP A 1 165 ? 11.617 8.43 10.758 1 98.69 165 TRP A CA 1
ATOM 1205 C C . TRP A 1 165 ? 10.211 8.188 10.211 1 98.69 165 TRP A C 1
ATOM 1207 O O . TRP A 1 165 ? 9.836 8.742 9.18 1 98.69 165 TRP A O 1
ATOM 1217 N N . VAL A 1 166 ? 9.445 7.355 10.93 1 98.38 166 VAL A N 1
ATOM 1218 C CA . VAL A 1 166 ? 8.148 6.988 10.352 1 98.38 166 VAL A CA 1
ATOM 1219 C C . VAL A 1 166 ? 7.039 7.262 11.367 1 98.38 166 VAL A C 1
ATOM 1221 O O . VAL A 1 166 ? 7.27 7.223 12.578 1 98.38 166 VAL A O 1
ATOM 1224 N N . ARG A 1 167 ? 5.871 7.664 10.867 1 98.31 167 ARG A N 1
ATOM 1225 C CA . ARG A 1 167 ? 4.574 7.695 11.539 1 98.31 167 ARG A CA 1
ATOM 1226 C C . ARG A 1 167 ? 4.605 8.641 12.734 1 98.31 167 ARG A C 1
ATOM 1228 O O . ARG A 1 167 ? 4.133 8.289 13.82 1 98.31 167 ARG A O 1
ATOM 1235 N N . MET A 1 168 ? 5.238 9.734 12.578 1 98.75 168 MET A N 1
ATOM 1236 C CA . MET A 1 168 ? 5.098 10.789 13.578 1 98.75 168 MET A CA 1
ATOM 1237 C C . MET A 1 168 ? 3.689 11.375 13.555 1 98.75 168 MET A C 1
ATOM 1239 O O . MET A 1 168 ? 3.119 11.594 12.484 1 98.75 168 MET A O 1
ATOM 1243 N N . GLU A 1 169 ? 3.16 11.664 14.688 1 98.75 169 GLU A N 1
ATOM 1244 C CA . GLU A 1 169 ? 1.762 12.078 14.766 1 98.75 169 GLU A CA 1
ATOM 1245 C C . GLU A 1 169 ? 1.643 13.57 15.039 1 98.75 169 GLU A C 1
ATOM 1247 O O . GLU A 1 169 ? 2.418 14.133 15.812 1 98.75 169 GLU A O 1
ATOM 1252 N N . SER A 1 170 ? 0.664 14.156 14.445 1 98.88 170 SER A N 1
ATOM 1253 C CA . SER A 1 170 ? 0.297 15.531 14.758 1 98.88 170 SER A CA 1
ATOM 1254 C C . SER A 1 170 ? -0.592 15.602 16 1 98.88 170 SER A C 1
ATOM 1256 O O . SER A 1 170 ? -0.872 14.57 16.625 1 98.88 170 SER A O 1
ATOM 1258 N N . ASN A 1 171 ? -0.975 16.891 16.359 1 98.81 171 ASN A N 1
ATOM 1259 C CA . ASN A 1 171 ? -2.107 17.078 17.266 1 98.81 171 ASN A CA 1
ATOM 1260 C C . ASN A 1 171 ? -3.379 16.453 16.703 1 98.81 171 ASN A C 1
ATOM 1262 O O . ASN A 1 171 ? -3.502 16.266 15.492 1 98.81 171 ASN A O 1
ATOM 1266 N N . THR A 1 172 ? -4.266 16.141 17.594 1 98.75 172 THR A N 1
ATOM 1267 C CA . THR A 1 172 ? -5.539 15.547 17.203 1 98.75 172 THR A CA 1
ATOM 1268 C C . THR A 1 172 ? -6.547 16.625 16.828 1 98.75 172 THR A C 1
ATOM 1270 O O . THR A 1 172 ? -6.633 17.672 17.484 1 98.75 172 THR A O 1
ATOM 1273 N N . LEU A 1 173 ? -7.309 16.391 15.75 1 98.62 173 LEU A N 1
ATOM 1274 C CA . LEU A 1 173 ? -8.383 17.281 15.336 1 98.62 173 LEU A CA 1
ATOM 1275 C C . LEU A 1 173 ? -9.742 16.625 15.547 1 98.62 173 LEU A C 1
ATOM 1277 O O . LEU A 1 173 ? -9.93 15.453 15.211 1 98.62 173 LEU A O 1
ATOM 1281 N N . SER A 1 174 ? -10.664 17.391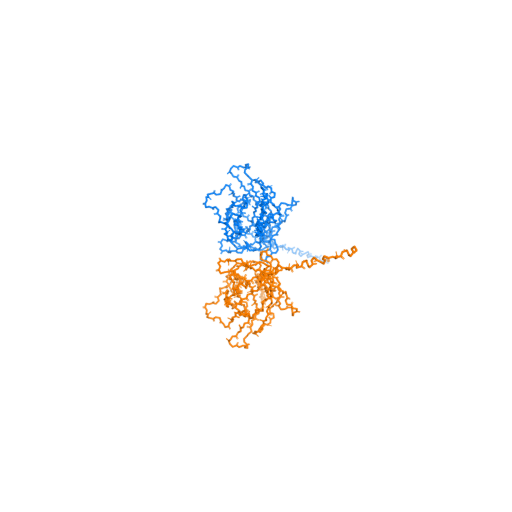 16.062 1 97.81 174 SER A N 1
ATOM 1282 C CA . SER A 1 174 ? -12.039 16.922 16.219 1 97.81 174 SER A CA 1
ATOM 1283 C C . SER A 1 174 ? -12.961 17.531 15.172 1 97.81 174 SER A C 1
ATOM 1285 O O . SER A 1 174 ? -12.766 18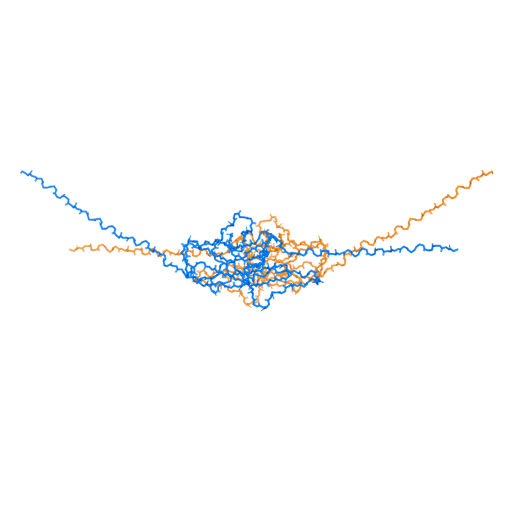.688 14.758 1 97.81 174 SER A O 1
ATOM 1287 N N . ALA A 1 175 ? -13.977 16.75 14.766 1 94.81 175 ALA A N 1
ATOM 1288 C CA . ALA A 1 175 ? -14.93 17.297 13.797 1 94.81 175 ALA A CA 1
ATOM 1289 C C . ALA A 1 175 ? -15.828 18.344 14.445 1 94.81 175 ALA A C 1
ATOM 1291 O O . ALA A 1 175 ? -16.297 18.156 15.57 1 94.81 175 ALA A O 1
ATOM 1292 N N . SER A 1 176 ? -15.875 19.469 13.812 1 86.88 176 SER A N 1
ATOM 1293 C CA . SER A 1 176 ? -16.828 20.469 14.289 1 86.88 176 SER A CA 1
ATOM 1294 C C . SER A 1 176 ? -18.266 20.094 13.906 1 86.88 176 SER A C 1
ATOM 1296 O O . SER A 1 176 ? -18.484 19.406 12.898 1 86.88 176 SER A O 1
ATOM 1298 N N . ALA A 1 177 ? -19.203 20.25 14.781 1 70.88 177 ALA A N 1
ATOM 1299 C CA . ALA A 1 177 ? -20.609 19.953 14.539 1 70.88 177 ALA A CA 1
ATOM 1300 C C . ALA A 1 177 ? -21.094 20.594 13.242 1 70.88 177 ALA A C 1
ATOM 1302 O O . ALA A 1 177 ? -20.719 21.719 12.914 1 70.88 177 ALA A O 1
ATOM 1303 N N . SER A 1 178 ? -21.266 19.797 12.227 1 59.16 178 SER A N 1
ATOM 1304 C CA . SER A 1 178 ? -21.891 20.375 11.031 1 59.16 178 SER A CA 1
ATOM 1305 C C . SER A 1 178 ? -23 21.359 11.406 1 59.16 178 SER A C 1
ATOM 1307 O O . SER A 1 178 ? -23.781 21.109 12.32 1 59.16 178 SER A O 1
ATOM 1309 N N . LEU A 1 179 ? -22.781 22.656 11.32 1 52.31 179 LEU A N 1
ATOM 1310 C CA . LEU A 1 179 ? -23.922 23.531 11.523 1 52.31 179 LEU A CA 1
ATOM 1311 C C . LEU A 1 179 ? -25.172 23 10.82 1 52.31 179 LEU A C 1
ATOM 1313 O O . LEU A 1 179 ? -25.172 22.828 9.602 1 52.31 179 LEU A O 1
ATOM 1317 N N . SER A 1 180 ? -25.766 21.953 11.367 1 48.56 180 SER A N 1
ATOM 1318 C CA . SER A 1 180 ? -27.094 21.672 10.828 1 48.56 180 SER A CA 1
ATOM 1319 C C . SER A 1 180 ? -27.828 22.969 10.484 1 48.56 180 SER A C 1
ATOM 1321 O O . SER A 1 180 ? -27.969 23.859 11.336 1 48.56 180 SER A O 1
ATOM 1323 N N . ALA A 1 181 ? -27.75 23.406 9.211 1 49.34 181 ALA A N 1
ATOM 1324 C CA . ALA A 1 181 ? -28.609 24.516 8.812 1 49.34 181 ALA A CA 1
ATOM 1325 C C . ALA A 1 181 ? -29.922 24.5 9.594 1 49.34 181 ALA A C 1
ATOM 1327 O O . ALA A 1 181 ? -30.688 23.547 9.508 1 49.34 181 ALA A O 1
ATOM 1328 N N . VAL A 1 182 ? -29.922 25.016 10.719 1 50.81 182 VAL A N 1
ATOM 1329 C CA . VAL A 1 182 ? -31.188 25.266 11.398 1 50.81 182 VAL A CA 1
ATOM 1330 C C . VAL A 1 182 ? -32.219 25.812 10.398 1 50.81 182 VAL A C 1
ATOM 1332 O O . VAL A 1 182 ? -32 26.891 9.836 1 50.81 182 VAL A O 1
ATOM 1335 N N . THR A 1 183 ? -32.781 24.953 9.578 1 48.59 183 THR A N 1
ATOM 1336 C CA . THR A 1 183 ? -33.938 25.453 8.852 1 48.59 183 THR A CA 1
ATOM 1337 C C . THR A 1 183 ? -34.844 26.266 9.773 1 48.59 183 THR A C 1
ATOM 1339 O O . THR A 1 183 ? -35.406 25.734 10.719 1 48.59 183 THR A O 1
ATOM 1342 N N . MET A 1 184 ? -34.438 27.469 10.055 1 51.19 184 MET A N 1
ATOM 1343 C CA . MET A 1 184 ? -35.406 28.328 10.734 1 51.19 184 MET A CA 1
ATOM 1344 C C . MET A 1 184 ? -36.781 28.234 10.086 1 51.19 184 MET A C 1
ATOM 1346 O O . MET A 1 184 ? -36.906 28.391 8.875 1 51.19 184 MET A O 1
ATOM 1350 N N . PRO A 1 185 ? -37.656 27.531 10.711 1 53.31 185 PRO A N 1
ATOM 1351 C CA . PRO A 1 185 ? -39 27.547 10.133 1 53.31 185 PRO A CA 1
ATOM 1352 C C . PRO A 1 185 ? -39.438 28.953 9.727 1 53.31 185 PRO A C 1
ATOM 1354 O O . PRO A 1 185 ? -39.344 29.891 10.523 1 53.31 185 PRO A O 1
ATOM 1357 N N . ILE A 1 186 ? -39.25 29.344 8.484 1 51.78 186 ILE A N 1
ATOM 1358 C CA . ILE A 1 186 ? -39.906 30.578 8.047 1 51.78 186 ILE A CA 1
ATOM 1359 C C . ILE A 1 186 ? -41.375 30.578 8.484 1 51.78 186 ILE A C 1
ATOM 1361 O O . ILE A 1 186 ? -42.156 29.719 8.078 1 51.78 186 ILE A O 1
ATOM 1365 N N . LEU A 1 187 ? -41.656 31.047 9.625 1 51.56 187 LEU A N 1
ATOM 1366 C CA . LEU A 1 187 ? -43.031 31.312 10 1 51.56 187 LEU A CA 1
ATOM 1367 C C . LEU A 1 187 ? -43.719 32.219 8.969 1 51.56 187 LEU A C 1
ATOM 1369 O O . LEU A 1 187 ? -43.344 33.375 8.82 1 51.56 187 LEU A O 1
ATOM 1373 N N . VAL A 1 188 ? -44.094 31.672 7.867 1 52.12 188 VAL A N 1
ATOM 1374 C CA . VAL A 1 188 ? -44.938 32.406 6.918 1 52.12 188 VAL A CA 1
ATOM 1375 C C . VAL A 1 188 ? -46.25 32.781 7.59 1 52.12 188 VAL A C 1
ATOM 1377 O O . VAL A 1 188 ? -47.062 31.938 7.938 1 52.12 188 VAL A O 1
ATOM 1380 N N . PHE A 1 189 ? -46.25 33.875 8.312 1 51.53 189 PHE A N 1
ATOM 1381 C CA . PHE A 1 189 ? -47.5 34.5 8.766 1 51.53 189 PHE A CA 1
ATOM 1382 C C . PHE A 1 189 ? -48.344 34.969 7.586 1 51.53 189 PHE A C 1
ATOM 1384 O O . PHE A 1 189 ? -47.938 35.812 6.805 1 51.53 189 PHE A O 1
ATOM 1391 N N . LEU A 1 190 ? -49.25 34.125 7.074 1 48 190 LEU A N 1
ATOM 1392 C CA . LEU A 1 190 ? -50.281 34.5 6.109 1 48 190 LEU A CA 1
ATOM 1393 C C . LEU A 1 190 ? -51.219 35.562 6.703 1 48 190 LEU A C 1
ATOM 1395 O O . LEU A 1 190 ? -51.938 35.281 7.676 1 48 190 LEU A O 1
ATOM 1399 N N . LEU A 1 191 ? -50.844 36.812 6.637 1 50.66 191 LEU A N 1
ATOM 1400 C CA . LEU A 1 191 ? -51.781 37.906 6.941 1 50.66 191 LEU A CA 1
ATOM 1401 C C . LEU A 1 191 ? -53.031 37.812 6.047 1 50.66 191 LEU A C 1
ATOM 1403 O O . LEU A 1 191 ? -52.906 37.938 4.824 1 50.66 191 LEU A O 1
ATOM 1407 N N . GLY A 1 192 ? -54.031 37 6.418 1 48.81 192 GLY A N 1
ATOM 1408 C CA . GLY A 1 192 ? -55.344 36.969 5.789 1 48.81 192 GLY A CA 1
ATOM 1409 C C . GLY A 1 192 ? -56 38.344 5.711 1 48.81 192 GLY A C 1
ATOM 1410 O O . GLY A 1 192 ? -56.281 38.969 6.738 1 48.81 192 GLY A O 1
ATOM 1411 N N . VAL A 1 193 ? -55.719 39.219 4.68 1 51.59 193 VAL A N 1
ATOM 1412 C CA . VAL A 1 193 ? -56.375 40.469 4.367 1 51.59 193 VAL A CA 1
ATOM 1413 C C . VAL A 1 193 ? -57.844 40.25 4.059 1 51.59 193 VAL A C 1
ATOM 1415 O O . VAL A 1 193 ? -58.188 39.5 3.139 1 51.59 193 VAL A O 1
ATOM 1418 N N . THR A 1 194 ? -58.781 40.188 5.043 1 51.12 194 THR A N 1
ATOM 1419 C CA . THR A 1 194 ? -60.219 40.156 4.898 1 51.12 194 THR A CA 1
ATOM 1420 C C . THR A 1 194 ? -60.719 41.406 4.191 1 51.12 194 THR A C 1
ATOM 1422 O O . THR A 1 194 ? -60.5 42.531 4.664 1 51.12 194 THR A O 1
ATOM 1425 N N . MET A 1 195 ? -60.781 41.406 2.84 1 49.44 195 MET A N 1
ATOM 1426 C CA . MET A 1 195 ? -61.438 42.469 2.041 1 49.44 195 MET A CA 1
ATOM 1427 C C . MET A 1 195 ? -62.875 42.625 2.463 1 49.44 195 MET A C 1
ATOM 1429 O O . MET A 1 195 ? -63.656 41.688 2.443 1 49.44 195 MET A O 1
ATOM 1433 N N . ALA A 1 196 ? -63.188 43.5 3.406 1 50.25 196 ALA A N 1
ATOM 1434 C CA . ALA A 1 196 ? -64.562 43.938 3.791 1 50.25 196 ALA A CA 1
ATOM 1435 C C . ALA A 1 196 ? -65.312 44.531 2.6 1 50.25 196 ALA A C 1
ATOM 1437 O O . ALA A 1 196 ? -64.812 45.5 1.984 1 50.25 196 ALA A O 1
ATOM 1438 N N . THR A 1 197 ? -65.938 43.688 1.788 1 46.94 197 THR A N 1
ATOM 1439 C CA . THR A 1 197 ? -66.875 44.156 0.751 1 46.94 197 THR A CA 1
ATOM 1440 C C . THR A 1 197 ? -67.938 45.094 1.337 1 46.94 197 THR A C 1
ATOM 1442 O O . THR A 1 197 ? -68.625 44.719 2.297 1 46.94 197 THR A O 1
ATOM 1445 N N . SER A 1 198 ? -67.688 46.406 1.355 1 45.97 198 SER A N 1
ATOM 1446 C CA . SER A 1 198 ? -68.625 47.469 1.617 1 45.97 198 SER A CA 1
ATOM 1447 C C . SER A 1 198 ? -69.938 47.25 0.804 1 45.97 198 SER A C 1
ATOM 1449 O O . SER A 1 198 ? -69.875 47.062 -0.416 1 45.97 198 SER A O 1
ATOM 1451 N N . ASN A 1 199 ? -71 46.688 1.402 1 37.06 199 ASN A N 1
ATOM 1452 C CA . ASN A 1 199 ? -72.312 47.062 0.911 1 37.06 199 ASN A CA 1
ATOM 1453 C C . ASN A 1 199 ? -72.562 48.562 1.048 1 37.06 199 ASN A C 1
ATOM 1455 O O . ASN A 1 199 ? -72.188 49.156 2.068 1 37.06 199 ASN A O 1
ATOM 1459 N N . MET B 1 1 ? -66.75 16.016 15.062 1 39.22 1 MET B N 1
ATOM 1460 C CA . MET B 1 1 ? -65.688 14.984 15.008 1 39.22 1 MET B CA 1
ATOM 1461 C C . MET B 1 1 ? -64.562 15.414 14.109 1 39.22 1 MET B C 1
ATOM 1463 O O . MET B 1 1 ? -64.75 15.578 12.906 1 39.22 1 MET B O 1
ATOM 1467 N N . MET B 1 2 ? -63.625 16.344 14.641 1 46.97 2 MET B N 1
ATOM 1468 C CA . MET B 1 2 ? -62.5 16.953 13.984 1 46.97 2 MET B CA 1
ATOM 1469 C C . MET B 1 2 ? -61.438 15.906 13.609 1 46.97 2 MET B C 1
ATOM 1471 O O . MET B 1 2 ? -61.094 15.07 14.43 1 46.97 2 MET B O 1
ATOM 1475 N N . LYS B 1 3 ? -61.344 15.438 12.352 1 45.22 3 LYS B N 1
ATOM 1476 C CA . LYS B 1 3 ? -60.375 14.523 11.766 1 45.22 3 LYS B CA 1
ATOM 1477 C C . LYS B 1 3 ? -58.969 15.07 11.906 1 45.22 3 LYS B C 1
ATOM 1479 O O . LYS B 1 3 ? -58.625 16.109 11.336 1 45.22 3 LYS B O 1
ATOM 1484 N N . TYR B 1 4 ? -58.281 14.906 13.086 1 44.91 4 TYR B N 1
ATOM 1485 C CA . TYR B 1 4 ? -56.844 15.18 13.141 1 44.91 4 TYR B CA 1
ATOM 1486 C C . TYR B 1 4 ? -56.094 14.328 12.133 1 44.91 4 TYR B C 1
ATOM 1488 O O . TYR B 1 4 ? -56.219 13.102 12.125 1 44.91 4 TYR B O 1
ATOM 1496 N N . GLU B 1 5 ? -55.875 14.828 10.93 1 45.03 5 GLU B N 1
ATOM 1497 C CA . GLU B 1 5 ? -54.938 14.156 10.023 1 45.03 5 GLU B CA 1
ATOM 1498 C C . GLU B 1 5 ? -53.562 14.078 10.633 1 45.03 5 GLU B C 1
ATOM 1500 O O . GLU B 1 5 ? -53 15.094 11.062 1 45.03 5 GLU B O 1
ATOM 1505 N N . ALA B 1 6 ? -53.125 12.93 11.203 1 46.03 6 ALA B N 1
ATOM 1506 C CA . ALA B 1 6 ? -51.812 12.586 11.672 1 46.03 6 ALA B CA 1
ATOM 1507 C C . ALA B 1 6 ? -50.75 12.789 10.562 1 46.03 6 ALA B C 1
ATOM 1509 O O . ALA B 1 6 ? -50.906 12.258 9.461 1 46.03 6 ALA B O 1
ATOM 1510 N N . LEU B 1 7 ? -50.188 13.945 10.547 1 43.41 7 LEU B N 1
ATOM 1511 C CA . LEU B 1 7 ? -49.031 14.117 9.703 1 43.41 7 LEU B CA 1
ATOM 1512 C C . LEU B 1 7 ? -47.938 13.094 10.047 1 43.41 7 LEU B C 1
ATOM 1514 O O . LEU B 1 7 ? -47.438 13.07 11.164 1 43.41 7 LEU B O 1
ATOM 1518 N N . VAL B 1 8 ? -47.906 11.961 9.398 1 46.16 8 VAL B N 1
ATOM 1519 C CA . VAL B 1 8 ? -46.812 10.984 9.484 1 46.16 8 VAL B CA 1
ATOM 1520 C C . VAL B 1 8 ? -45.5 11.625 9.016 1 46.16 8 VAL B C 1
ATOM 1522 O O . VAL B 1 8 ? -45.406 12.094 7.879 1 46.16 8 VAL B O 1
ATOM 1525 N N . PHE B 1 9 ? -44.781 12.266 9.906 1 41.62 9 PHE B N 1
ATOM 1526 C CA . PHE B 1 9 ? -43.406 12.664 9.625 1 41.62 9 PHE B CA 1
ATOM 1527 C C . PHE B 1 9 ? -42.562 11.453 9.258 1 41.62 9 PHE B C 1
ATOM 1529 O O . PHE B 1 9 ? -42.344 10.57 10.086 1 41.62 9 PHE B O 1
ATOM 1536 N N . THR B 1 10 ? -42.5 11.07 7.996 1 44.16 10 THR B N 1
ATOM 1537 C CA . THR B 1 10 ? -41.531 10.094 7.551 1 44.16 10 THR B CA 1
ATOM 1538 C C . THR B 1 10 ? -40.125 10.586 7.828 1 44.16 10 THR B C 1
ATOM 1540 O O . THR B 1 10 ? -39.719 11.641 7.332 1 44.16 10 THR B O 1
ATOM 1543 N N . VAL B 1 11 ? -39.531 10.375 8.961 1 42.19 11 VAL B N 1
ATOM 1544 C CA . VAL B 1 11 ? -38.094 10.539 9.195 1 42.19 11 VAL B CA 1
ATOM 1545 C C . VAL B 1 11 ? -37.312 9.75 8.148 1 42.19 11 VAL B C 1
ATOM 1547 O O . VAL B 1 11 ? -37.344 8.516 8.117 1 42.19 11 VAL B O 1
ATOM 1550 N N . SER B 1 12 ? -37.125 10.289 6.965 1 40.31 12 SER B N 1
ATOM 1551 C CA . SER B 1 12 ? -36.188 9.695 6.039 1 40.31 12 SER B CA 1
ATOM 1552 C C . SER B 1 12 ? -34.812 9.547 6.695 1 40.31 12 SER B C 1
ATOM 1554 O O . SER B 1 12 ? -34.188 10.531 7.074 1 40.31 12 SER B O 1
ATOM 1556 N N . ALA B 1 13 ? -34.594 8.492 7.457 1 38.34 13 ALA B N 1
ATOM 1557 C CA . ALA B 1 13 ? -33.219 8.148 7.859 1 38.34 13 ALA B CA 1
ATOM 1558 C C . ALA B 1 13 ? -32.25 8.281 6.688 1 38.34 13 ALA B C 1
ATOM 1560 O O . ALA B 1 13 ? -32.375 7.566 5.688 1 38.34 13 ALA B O 1
ATOM 1561 N N . LEU B 1 14 ? -31.766 9.422 6.449 1 36.75 14 LEU B N 1
ATOM 1562 C CA . LEU B 1 14 ? -30.641 9.547 5.535 1 36.75 14 LEU B CA 1
ATOM 1563 C C . LEU B 1 14 ? -29.578 8.492 5.828 1 36.75 14 LEU B C 1
ATOM 1565 O O . LEU B 1 14 ? -28.938 8.523 6.879 1 36.75 14 LEU B O 1
ATOM 1569 N N . VAL B 1 15 ? -29.797 7.223 5.398 1 36.56 15 VAL B N 1
ATOM 1570 C CA . VAL B 1 15 ? -28.75 6.207 5.438 1 36.56 15 VAL B CA 1
ATOM 1571 C C . VAL B 1 15 ? -27.453 6.777 4.867 1 36.56 15 VAL B C 1
ATOM 1573 O O . VAL B 1 15 ? -27.406 7.168 3.699 1 36.56 15 VAL B O 1
ATOM 1576 N N . VAL B 1 16 ? -26.703 7.438 5.664 1 37.44 16 VAL B N 1
ATOM 1577 C CA . VAL B 1 16 ? -25.328 7.691 5.246 1 37.44 16 VAL B CA 1
ATOM 1578 C C . VAL B 1 16 ? -24.734 6.43 4.613 1 37.44 16 VAL B C 1
ATOM 1580 O O . VAL B 1 16 ? -24.531 5.422 5.297 1 37.44 16 VAL B O 1
ATOM 1583 N N . LEU B 1 17 ? -25.172 6.09 3.373 1 34.69 17 LEU B N 1
ATOM 1584 C CA . LEU B 1 17 ? -24.469 5.039 2.656 1 34.69 17 LEU B CA 1
ATOM 1585 C C . LEU B 1 17 ? -22.953 5.188 2.838 1 34.69 17 LEU B C 1
ATOM 1587 O O . LEU B 1 17 ? -22.359 6.141 2.338 1 34.69 17 LEU B O 1
ATOM 1591 N N . GLY B 1 18 ? -22.516 4.961 3.998 1 41.25 18 GLY B N 1
ATOM 1592 C CA . GLY B 1 18 ? -21.078 4.766 4.016 1 41.25 18 GLY B CA 1
ATOM 1593 C C . GLY B 1 18 ? -20.547 4.109 2.752 1 41.25 18 GLY B C 1
ATOM 1594 O O . GLY B 1 18 ? -21.094 3.113 2.285 1 41.25 18 GLY B O 1
ATOM 1595 N N . VAL B 1 19 ? -20.188 4.848 1.724 1 41.62 19 VAL B N 1
ATOM 1596 C CA . VAL B 1 19 ? -19.484 4.281 0.577 1 41.62 19 VAL B CA 1
ATOM 1597 C C . VAL B 1 19 ? -18.672 3.07 1.019 1 41.62 19 VAL B C 1
ATOM 1599 O O . VAL B 1 19 ? -17.734 3.199 1.82 1 41.62 19 VAL B O 1
ATOM 1602 N N . ALA B 1 20 ? -19.344 1.968 1.29 1 46.5 20 ALA B N 1
ATOM 1603 C CA . ALA B 1 20 ? -18.641 0.7 1.485 1 46.5 20 ALA B CA 1
ATOM 1604 C C . ALA B 1 20 ? -17.484 0.549 0.494 1 46.5 20 ALA B C 1
ATOM 1606 O O . ALA B 1 20 ? -17.703 0.524 -0.72 1 46.5 20 ALA B O 1
ATOM 1607 N N . ASP B 1 21 ? -16.375 1.163 0.69 1 54.31 21 ASP B N 1
ATOM 1608 C CA . ASP B 1 21 ? -15.172 0.94 -0.102 1 54.31 21 ASP B CA 1
ATOM 1609 C C . ASP B 1 21 ? -14.938 -0.55 -0.345 1 54.31 21 ASP B C 1
ATOM 1611 O O . ASP B 1 21 ? -14.32 -1.229 0.474 1 54.31 21 ASP B O 1
ATOM 1615 N N . ALA B 1 22 ? -15.93 -1.194 -1.062 1 63.5 22 ALA B N 1
ATOM 1616 C CA . ALA B 1 22 ? -15.891 -2.627 -1.339 1 63.5 22 ALA B CA 1
ATOM 1617 C C . ALA B 1 22 ? -14.938 -2.936 -2.488 1 63.5 22 ALA B C 1
ATOM 1619 O O . ALA B 1 22 ? -14.578 -4.094 -2.713 1 63.5 22 ALA B O 1
ATOM 1620 N N . PHE B 1 23 ? -14.266 -2.105 -3.064 1 75.06 23 PHE B N 1
ATOM 1621 C CA . PHE B 1 23 ? -13.289 -2.217 -4.141 1 75.06 23 PHE B CA 1
ATOM 1622 C C . PHE B 1 23 ? -13.68 -3.324 -5.113 1 75.06 23 PHE B C 1
ATOM 1624 O O . PHE B 1 23 ? -12.898 -4.246 -5.359 1 75.06 23 PHE B O 1
ATOM 1631 N N . PRO B 1 24 ? -14.93 -3.176 -5.695 1 84.88 24 PRO B N 1
ATOM 1632 C CA . PRO B 1 24 ? -15.391 -4.242 -6.586 1 84.88 24 PRO B CA 1
ATOM 1633 C C . PRO B 1 24 ? -14.516 -4.395 -7.832 1 84.88 24 PRO B C 1
ATOM 1635 O O . PRO B 1 24 ? -14.57 -5.43 -8.5 1 84.88 24 PRO B O 1
ATOM 1638 N N . ASP B 1 25 ? -13.617 -3.428 -8.062 1 89.94 25 ASP B N 1
ATOM 1639 C CA . ASP B 1 25 ? -12.805 -3.434 -9.273 1 89.94 25 ASP B CA 1
ATOM 1640 C C . ASP B 1 25 ? -11.367 -3.857 -8.969 1 89.94 25 ASP B C 1
ATOM 1642 O O . ASP B 1 25 ? -10.445 -3.523 -9.711 1 89.94 25 ASP B O 1
ATOM 1646 N 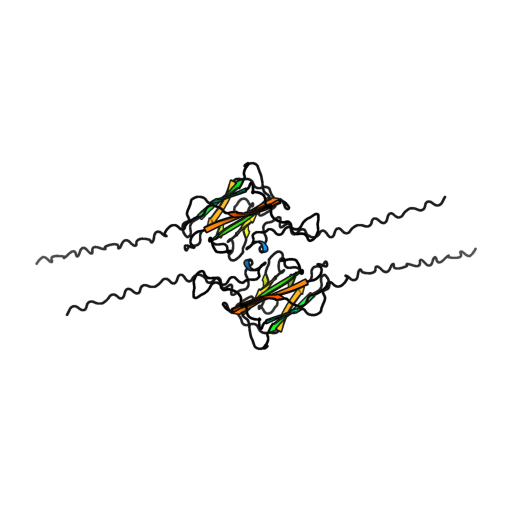N . GLY B 1 26 ? -11.195 -4.492 -7.82 1 94.62 26 GLY B N 1
ATOM 1647 C CA . GLY B 1 26 ? -9.883 -5.027 -7.508 1 94.62 26 GLY B CA 1
ATOM 1648 C C . GLY B 1 26 ? -9.289 -4.453 -6.234 1 94.62 26 GLY B C 1
ATOM 1649 O O . GLY B 1 26 ? -9.781 -3.449 -5.715 1 94.62 26 GLY B O 1
ATOM 1650 N N . ALA B 1 27 ? -8.242 -5.086 -5.785 1 95.19 27 ALA B N 1
ATOM 1651 C CA . ALA B 1 27 ? -7.551 -4.641 -4.582 1 95.19 27 ALA B CA 1
ATOM 1652 C C . ALA B 1 27 ? -6.984 -3.232 -4.762 1 95.19 27 ALA B C 1
ATOM 1654 O O . ALA B 1 27 ? -6.465 -2.9 -5.828 1 95.19 27 ALA B O 1
ATOM 1655 N N . SER B 1 28 ? -7.059 -2.447 -3.703 1 93.75 28 SER B N 1
ATOM 1656 C CA . SER B 1 28 ? -6.398 -1.147 -3.713 1 93.75 28 SER B CA 1
ATOM 1657 C C . SER B 1 28 ? -4.934 -1.269 -3.299 1 93.75 28 SER B C 1
ATOM 1659 O O . SER B 1 28 ? -4.535 -2.27 -2.699 1 93.75 28 SER B O 1
ATOM 1661 N N . PRO B 1 29 ? -4.184 -0.196 -3.561 1 94.5 29 PRO B N 1
ATOM 1662 C CA . PRO B 1 29 ? -2.766 -0.192 -3.188 1 94.5 29 PRO B CA 1
ATOM 1663 C C . PRO B 1 29 ? -2.551 -0.333 -1.684 1 94.5 29 PRO B C 1
ATOM 1665 O O . PRO B 1 29 ? -1.467 -0.73 -1.245 1 94.5 29 PRO B O 1
ATOM 1668 N N . ARG B 1 30 ? -3.527 -0.088 -0.906 1 93.56 30 ARG B N 1
ATOM 1669 C CA . ARG B 1 30 ? -3.41 -0.261 0.538 1 93.56 30 ARG B CA 1
ATOM 1670 C C . ARG B 1 30 ? -3.092 -1.71 0.892 1 93.56 30 ARG B C 1
ATOM 1672 O O . ARG B 1 30 ? -2.555 -1.989 1.966 1 93.56 30 ARG B O 1
ATOM 1679 N N . ALA B 1 31 ? -3.406 -2.623 0.008 1 96.38 31 ALA B N 1
ATOM 1680 C CA . ALA B 1 31 ? -3.295 -4.051 0.302 1 96.38 31 ALA B CA 1
ATOM 1681 C C . ALA B 1 31 ? -1.911 -4.578 -0.067 1 96.38 31 ALA B C 1
ATOM 1683 O O . ALA B 1 31 ? -1.646 -5.777 0.053 1 96.38 31 ALA B O 1
ATOM 1684 N N . CYS B 1 32 ? -0.974 -3.699 -0.458 1 96.94 32 CYS B N 1
ATOM 1685 C CA . CYS B 1 32 ? 0.269 -4.129 -1.09 1 96.94 32 CYS B CA 1
ATOM 1686 C C . CYS B 1 32 ? 1.104 -4.973 -0.133 1 96.94 32 CYS B C 1
ATOM 1688 O O . CYS B 1 32 ? 1.792 -5.902 -0.558 1 96.94 32 CYS B O 1
ATOM 1690 N N . VAL B 1 33 ? 1.021 -4.688 1.129 1 94.56 33 VAL B N 1
ATOM 1691 C CA . VAL B 1 33 ? 1.937 -5.359 2.045 1 94.56 33 VAL B CA 1
ATOM 1692 C C . VAL B 1 33 ? 1.205 -6.484 2.777 1 94.56 33 VAL B C 1
ATOM 1694 O O . VAL B 1 33 ? 1.594 -7.652 2.684 1 94.56 33 VAL B O 1
ATOM 1697 N N . ASP B 1 34 ? 0.08 -6.23 3.348 1 94.69 34 ASP B N 1
ATOM 1698 C CA . ASP B 1 34 ? -0.572 -7.219 4.203 1 94.69 34 ASP B CA 1
ATOM 1699 C C . ASP B 1 34 ? -1.569 -8.062 3.408 1 94.69 34 ASP B C 1
ATOM 1701 O O . ASP B 1 34 ? -2.039 -9.094 3.889 1 94.69 34 ASP B O 1
ATOM 1705 N N . MET B 1 35 ? -1.935 -7.598 2.238 1 97.38 35 MET B N 1
ATOM 1706 C CA . MET B 1 35 ? -2.822 -8.266 1.29 1 97.38 35 MET B CA 1
ATOM 1707 C C . MET B 1 35 ? -4.215 -8.445 1.884 1 97.38 35 MET B C 1
ATOM 1709 O O . MET B 1 35 ? -4.887 -9.445 1.608 1 97.38 35 MET B O 1
ATOM 1713 N N . VAL B 1 36 ? -4.574 -7.535 2.74 1 95.25 36 VAL B N 1
ATOM 1714 C CA . VAL B 1 36 ? -5.902 -7.496 3.344 1 95.25 36 VAL B CA 1
ATOM 1715 C C . VAL B 1 36 ? -6.785 -6.508 2.586 1 95.25 36 VAL B C 1
ATOM 1717 O O . VAL B 1 36 ? -6.418 -5.344 2.406 1 95.25 36 VAL B O 1
ATOM 1720 N N . PRO B 1 37 ? -7.961 -6.91 2.125 1 93.19 37 PRO B N 1
ATOM 1721 C CA . PRO B 1 37 ? -8.797 -6.027 1.305 1 93.19 37 PRO B CA 1
ATOM 1722 C C . PRO B 1 37 ? -9.312 -4.816 2.078 1 93.19 37 PRO B C 1
ATOM 1724 O O . PRO B 1 37 ? -9.562 -3.766 1.484 1 93.19 37 PRO B O 1
ATOM 1727 N N . GLY B 1 38 ? -9.469 -4.973 3.424 1 87.94 38 GLY B N 1
ATOM 1728 C CA . GLY B 1 38 ? -9.906 -3.848 4.234 1 87.94 38 GLY B CA 1
ATOM 1729 C C . GLY B 1 38 ? -11.391 -3.559 4.102 1 87.94 38 GLY B C 1
ATOM 1730 O O . GLY B 1 38 ? -11.812 -2.404 4.203 1 87.94 38 GLY B O 1
ATOM 1731 N N . HIS B 1 39 ? -12.164 -4.469 3.871 1 88.69 39 HIS B N 1
ATOM 1732 C CA . HIS B 1 39 ? -13.602 -4.305 3.719 1 88.69 39 HIS B CA 1
ATOM 1733 C C . HIS B 1 39 ? -14.258 -3.926 5.043 1 88.69 39 HIS B C 1
ATOM 1735 O O . HIS B 1 39 ? -13.891 -4.453 6.094 1 88.69 39 HIS B O 1
ATOM 1741 N N . SER B 1 40 ? -15.164 -2.988 4.922 1 84 40 SER B N 1
ATOM 1742 C CA . SER B 1 40 ? -15.961 -2.625 6.086 1 84 40 SER B CA 1
ATOM 1743 C C . SER B 1 40 ? -17.25 -3.438 6.148 1 84 40 SER B C 1
ATOM 1745 O O . SER B 1 40 ? -17.828 -3.768 5.113 1 84 40 SER B O 1
ATOM 1747 N N . SER B 1 41 ? -17.609 -3.627 7.414 1 84.38 41 SER B N 1
ATOM 1748 C CA . SER B 1 41 ? -18.859 -4.328 7.613 1 84.38 41 SER B CA 1
ATOM 1749 C C . SER B 1 41 ? -20.047 -3.512 7.086 1 84.38 41 SER B C 1
ATOM 1751 O O . SER B 1 41 ? -20.125 -2.309 7.332 1 84.38 41 SER B O 1
ATOM 1753 N N . THR B 1 42 ? -20.859 -4.199 6.359 1 77.12 42 THR B N 1
ATOM 1754 C CA . THR B 1 42 ? -22.047 -3.521 5.863 1 77.12 42 THR B CA 1
ATOM 1755 C C . THR B 1 42 ? -23.094 -3.387 6.965 1 77.12 42 THR B C 1
ATOM 1757 O O . THR B 1 42 ? -24 -2.543 6.879 1 77.12 42 THR B O 1
ATOM 1760 N N . THR B 1 43 ? -23.031 -4.172 8.023 1 80.44 43 THR B N 1
ATOM 1761 C CA . THR B 1 43 ? -24.047 -4.191 9.086 1 80.44 43 THR B CA 1
ATOM 1762 C C . THR B 1 43 ? -23.562 -3.402 10.297 1 80.44 43 THR B C 1
ATOM 1764 O O . THR B 1 43 ? -24.375 -2.99 11.141 1 80.44 43 THR B O 1
ATOM 1767 N N . GLU B 1 44 ? -22.297 -3.301 10.453 1 79.06 44 GLU B N 1
ATOM 1768 C CA . GLU B 1 44 ? -21.688 -2.529 11.539 1 79.06 44 GLU B CA 1
ATOM 1769 C C . GLU B 1 44 ? -20.734 -1.47 11 1 79.06 44 GLU B C 1
ATOM 1771 O O . GLU B 1 44 ? -19.547 -1.729 10.828 1 79.06 44 GLU B O 1
ATOM 1776 N N . PRO B 1 45 ? -21.281 -0.268 10.898 1 68 45 PRO B N 1
ATOM 1777 C CA . PRO B 1 45 ? -20.438 0.792 10.352 1 68 45 PRO B CA 1
ATOM 1778 C C . PRO B 1 45 ? -19.156 0.998 11.172 1 68 45 PRO B C 1
ATOM 1780 O O . PRO B 1 45 ? -19.188 0.919 12.398 1 68 45 PRO B O 1
ATOM 1783 N N . GLY B 1 46 ? -18.031 1.068 10.438 1 70.56 46 GLY B N 1
ATOM 1784 C CA . GLY B 1 46 ? -16.766 1.354 11.102 1 70.56 46 GLY B CA 1
ATOM 1785 C C . GLY B 1 46 ? -15.953 0.108 11.391 1 70.56 46 GLY B C 1
ATOM 1786 O O . GLY B 1 46 ? -14.758 0.195 11.672 1 70.56 46 GLY B O 1
ATOM 1787 N N . ARG B 1 47 ? -16.656 -1 11.344 1 80.44 47 ARG B N 1
ATOM 1788 C CA . ARG B 1 47 ? -15.938 -2.232 11.641 1 80.44 47 ARG B CA 1
ATOM 1789 C C . ARG B 1 47 ? -15.32 -2.82 10.375 1 80.44 47 ARG B C 1
ATOM 1791 O O . ARG B 1 47 ? -16 -2.98 9.359 1 80.44 47 ARG B O 1
ATOM 1798 N N . VAL B 1 48 ? -14.078 -3.18 10.508 1 85.25 48 VAL B N 1
ATOM 1799 C CA . VAL B 1 48 ? -13.367 -3.834 9.406 1 85.25 48 VAL B CA 1
ATOM 1800 C C . VAL B 1 48 ? -13.547 -5.348 9.516 1 85.25 48 VAL B C 1
ATOM 1802 O O . VAL B 1 48 ? -13.414 -5.922 10.594 1 85.25 48 VAL B O 1
ATOM 1805 N N . ILE B 1 49 ? -13.914 -5.941 8.445 1 92.31 49 ILE B N 1
ATOM 1806 C CA . ILE B 1 49 ? -14.102 -7.387 8.414 1 92.31 49 ILE B CA 1
ATOM 1807 C C . ILE B 1 49 ? -12.75 -8.086 8.477 1 92.31 49 ILE B C 1
ATOM 1809 O O . ILE B 1 49 ? -11.82 -7.727 7.75 1 92.31 49 ILE B O 1
ATOM 1813 N N . SER B 1 50 ? -12.648 -9.086 9.375 1 94.38 50 SER B N 1
ATOM 1814 C CA . SER B 1 50 ? -11.406 -9.836 9.523 1 94.38 50 SER B CA 1
ATOM 1815 C C . SER B 1 50 ? -11.367 -11.039 8.578 1 94.38 50 SER B C 1
ATOM 1817 O O . SER B 1 50 ? -12.414 -11.555 8.18 1 94.38 50 SER B O 1
ATOM 1819 N N . PRO B 1 51 ? -10.156 -11.5 8.234 1 97 51 PRO B N 1
ATOM 1820 C CA . PRO B 1 51 ? -10.047 -12.711 7.422 1 97 51 PRO B CA 1
ATOM 1821 C C . PRO B 1 51 ? -10.586 -13.953 8.141 1 97 51 PRO B C 1
ATOM 1823 O O . PRO B 1 51 ? -10.625 -13.984 9.367 1 97 51 PRO B O 1
ATOM 1826 N N . GLN B 1 52 ? -10.945 -14.906 7.332 1 97.88 52 GLN B N 1
ATOM 1827 C CA . GLN B 1 52 ? -11.32 -16.188 7.898 1 97.88 52 GLN B CA 1
ATOM 1828 C C . GLN B 1 52 ? -10.133 -16.859 8.578 1 97.88 52 GLN B C 1
ATOM 1830 O O . GLN B 1 52 ? -9.008 -16.797 8.086 1 97.88 52 GLN B O 1
ATOM 1835 N N . GLU B 1 53 ? -10.43 -17.562 9.641 1 96.94 53 GLU B N 1
ATOM 1836 C CA . GLU B 1 53 ? -9.391 -18.297 10.367 1 96.94 53 GLU B CA 1
ATOM 1837 C C . GLU B 1 53 ? -9.422 -19.781 10.023 1 96.94 53 GLU B C 1
ATOM 1839 O O . GLU B 1 53 ? -8.5 -20.531 10.359 1 96.94 53 GLU B O 1
ATOM 1844 N N . SER B 1 54 ? -10.445 -20.141 9.391 1 97.62 54 SER B N 1
ATOM 1845 C CA . SER B 1 54 ? -10.57 -21.531 8.977 1 97.62 54 SER B CA 1
ATOM 1846 C C . SER B 1 54 ? -9.625 -21.859 7.82 1 97.62 54 SER B C 1
ATOM 1848 O O . SER B 1 54 ? -9.109 -20.953 7.16 1 97.62 54 SER B O 1
ATOM 1850 N N . ILE B 1 55 ? -9.445 -23.109 7.59 1 97.62 55 ILE B N 1
ATOM 1851 C CA . ILE B 1 55 ? -8.672 -23.531 6.43 1 97.62 55 ILE B CA 1
ATOM 1852 C C . ILE B 1 55 ? -9.359 -23.078 5.148 1 97.62 55 ILE B C 1
ATOM 1854 O O . ILE B 1 55 ? -10.57 -23.25 4.988 1 97.62 55 ILE B O 1
ATOM 1858 N N . SER B 1 56 ? -8.664 -22.547 4.328 1 98.75 56 SER B N 1
ATOM 1859 C CA . SER B 1 56 ? -9.211 -22.031 3.076 1 98.75 56 SER B CA 1
ATOM 1860 C C . SER B 1 56 ? -9.547 -23.156 2.111 1 98.75 56 SER B C 1
ATOM 1862 O O . SER B 1 56 ? -8.75 -24.094 1.942 1 98.75 56 SER B O 1
ATOM 1864 N N . PRO B 1 57 ? -10.625 -23.062 1.404 1 98.75 57 PRO B N 1
ATOM 1865 C CA . PRO B 1 57 ? -10.867 -24 0.307 1 98.75 57 PRO B CA 1
ATOM 1866 C C . PRO B 1 57 ? -10.094 -23.641 -0.959 1 98.75 57 PRO B C 1
ATOM 1868 O O . PRO B 1 57 ? -10.133 -24.391 -1.945 1 98.75 57 PRO B O 1
ATOM 1871 N N . TYR B 1 58 ? -9.383 -22.516 -0.968 1 98.88 58 TYR B N 1
ATOM 1872 C CA . TYR B 1 58 ? -8.609 -22.047 -2.113 1 98.88 58 TYR B CA 1
ATOM 1873 C C . TYR B 1 58 ? -7.117 -22.281 -1.898 1 98.88 58 TYR B C 1
ATOM 1875 O O . TYR B 1 58 ? -6.648 -22.344 -0.758 1 98.88 58 TYR B O 1
ATOM 1883 N N . SER B 1 59 ? -6.398 -22.453 -2.988 1 98.88 59 SER B N 1
ATOM 1884 C CA . SER B 1 59 ? -4.941 -22.547 -2.949 1 98.88 59 SER B CA 1
ATOM 1885 C C . SER B 1 59 ? -4.312 -21.953 -4.203 1 98.88 59 SER B C 1
ATOM 1887 O O . SER B 1 59 ? -5.004 -21.703 -5.195 1 98.88 59 SER B O 1
ATOM 1889 N N . VAL B 1 60 ? -3.088 -21.672 -4.082 1 98.94 60 VAL B N 1
ATOM 1890 C CA . VAL B 1 60 ? -2.307 -21.188 -5.211 1 98.94 60 VAL B CA 1
ATOM 1891 C C . VAL B 1 60 ? -1.151 -22.141 -5.5 1 98.94 60 VAL B C 1
ATOM 1893 O O . VAL B 1 60 ? -0.462 -22.578 -4.578 1 98.94 60 VAL B O 1
ATOM 1896 N N . VAL B 1 61 ? -1.01 -22.453 -6.809 1 98.88 61 VAL B N 1
ATOM 1897 C CA . VAL B 1 61 ? 0.028 -23.391 -7.219 1 98.88 61 VAL B CA 1
ATOM 1898 C C . VAL B 1 61 ? 0.815 -22.812 -8.391 1 98.88 61 VAL B C 1
ATOM 1900 O O . VAL B 1 61 ? 0.23 -22.375 -9.383 1 98.88 61 VAL B O 1
ATOM 1903 N N . ALA B 1 62 ? 2.084 -22.766 -8.242 1 98.88 62 ALA B N 1
ATOM 1904 C CA . ALA B 1 62 ? 2.959 -22.391 -9.352 1 98.88 62 ALA B CA 1
ATOM 1905 C C . ALA B 1 62 ? 3.406 -23.625 -10.133 1 98.88 62 ALA B C 1
ATOM 1907 O O . ALA B 1 62 ? 3.721 -24.672 -9.547 1 98.88 62 ALA B O 1
ATOM 1908 N N . ARG B 1 63 ? 3.455 -23.375 -11.398 1 98.56 63 ARG B N 1
ATOM 1909 C CA . ARG B 1 63 ? 3.9 -24.484 -12.234 1 98.56 63 ARG B CA 1
ATOM 1910 C C . ARG B 1 63 ? 5.395 -24.734 -12.07 1 98.56 63 ARG B C 1
ATOM 1912 O O . ARG B 1 63 ? 6.207 -23.828 -12.281 1 98.56 63 ARG B O 1
ATOM 1919 N N . GLY B 1 64 ? 5.742 -25.984 -11.68 1 97.31 64 GLY B N 1
ATOM 1920 C CA . GLY B 1 64 ? 7.141 -26.375 -11.594 1 97.31 64 GLY B CA 1
ATOM 1921 C C . GLY B 1 64 ? 7.758 -26.062 -10.242 1 97.31 64 GLY B C 1
ATOM 1922 O O . GLY B 1 64 ? 7.047 -25.75 -9.281 1 97.31 64 GLY B O 1
ATOM 1923 N N . ASP B 1 65 ? 9.141 -26.234 -10.117 1 97.56 65 ASP B N 1
ATOM 1924 C CA . ASP B 1 65 ? 9.852 -26.016 -8.859 1 97.56 65 ASP B CA 1
ATOM 1925 C C . ASP B 1 65 ? 10.953 -24.969 -9.039 1 97.56 65 ASP B C 1
ATOM 1927 O O . ASP B 1 65 ? 11.742 -24.734 -8.117 1 97.56 65 ASP B O 1
ATOM 1931 N N . GLY B 1 66 ? 10.906 -24.312 -10.203 1 97.88 66 GLY B N 1
ATOM 1932 C CA . GLY B 1 66 ? 11.93 -23.312 -10.477 1 97.88 66 GLY B CA 1
ATOM 1933 C C . GLY B 1 66 ? 11.469 -22.234 -11.445 1 97.88 66 GLY B C 1
ATOM 1934 O O . GLY B 1 66 ? 10.367 -22.312 -11.992 1 97.88 66 GLY B O 1
ATOM 1935 N N . TYR B 1 67 ? 12.242 -21.234 -11.547 1 98.38 67 TYR B N 1
ATOM 1936 C CA . TYR B 1 67 ? 12.039 -20.203 -12.562 1 98.38 67 TYR B CA 1
ATOM 1937 C C . TYR B 1 67 ? 13.359 -19.797 -13.195 1 98.38 67 TYR B C 1
ATOM 1939 O O . TYR B 1 67 ? 14.422 -19.938 -12.578 1 98.38 67 TYR B O 1
ATOM 1947 N N . THR B 1 68 ? 13.266 -19.344 -14.422 1 97.25 68 THR B N 1
ATOM 1948 C CA . THR B 1 68 ? 14.406 -18.781 -15.125 1 97.25 68 THR B CA 1
ATOM 1949 C C . THR B 1 68 ? 14.352 -17.25 -15.109 1 97.25 68 THR B C 1
ATOM 1951 O O . THR B 1 68 ? 13.312 -16.656 -15.422 1 97.25 68 THR B O 1
ATOM 1954 N N . PRO B 1 69 ? 15.484 -16.656 -14.719 1 96.19 69 PRO B N 1
ATOM 1955 C CA . PRO B 1 69 ? 15.484 -15.195 -14.805 1 96.19 69 PRO B CA 1
ATOM 1956 C C . PRO B 1 69 ? 15 -14.688 -16.156 1 96.19 69 PRO B C 1
ATOM 1958 O O . PRO B 1 69 ? 15.469 -15.148 -17.203 1 96.19 69 PRO B O 1
ATOM 1961 N N . GLY B 1 70 ? 14.039 -13.797 -16.109 1 96.81 70 GLY B N 1
ATOM 1962 C CA . GLY B 1 70 ? 13.469 -13.258 -17.328 1 96.81 70 GLY B CA 1
ATOM 1963 C C . GLY B 1 70 ? 12.367 -14.117 -17.906 1 96.81 70 GLY B C 1
ATOM 1964 O O . GLY B 1 70 ? 11.617 -13.68 -18.797 1 96.81 70 GLY B O 1
ATOM 1965 N N . GLY B 1 71 ? 12.289 -15.359 -17.453 1 97.5 71 GLY B N 1
ATOM 1966 C CA . GLY B 1 71 ? 11.281 -16.281 -17.953 1 97.5 71 GLY B CA 1
ATOM 1967 C C . GLY B 1 71 ? 9.922 -16.094 -17.312 1 97.5 71 GLY B C 1
ATOM 1968 O O . GLY B 1 71 ? 9.75 -15.188 -16.484 1 97.5 71 GLY B O 1
ATOM 1969 N N . THR B 1 72 ? 8.953 -16.984 -17.734 1 98.38 72 THR B N 1
ATOM 1970 C CA . THR B 1 72 ? 7.594 -16.859 -17.203 1 98.38 72 THR B CA 1
ATOM 1971 C C . THR B 1 72 ? 7.203 -18.109 -16.422 1 98.38 72 THR B C 1
ATOM 1973 O O . THR B 1 72 ? 7.773 -19.188 -16.625 1 98.38 72 THR B O 1
ATOM 1976 N N . VAL B 1 73 ? 6.332 -17.953 -15.484 1 98.62 73 VAL B N 1
ATOM 1977 C CA . VAL B 1 73 ? 5.75 -19.031 -14.688 1 98.62 73 VAL B CA 1
ATOM 1978 C C . VAL B 1 73 ? 4.23 -18.922 -14.695 1 98.62 73 VAL B C 1
ATOM 1980 O O . VAL B 1 73 ? 3.684 -17.828 -14.508 1 98.62 73 VAL B O 1
ATOM 1983 N N . SER B 1 74 ? 3.58 -20.016 -15.008 1 98.62 74 SER B N 1
ATOM 1984 C CA . SER B 1 74 ? 2.129 -20.078 -14.867 1 98.62 74 SER B CA 1
ATOM 1985 C C . SER B 1 74 ? 1.722 -20.344 -13.422 1 98.62 74 SER B C 1
ATOM 1987 O O . SER B 1 74 ? 2.268 -21.234 -12.773 1 98.62 74 SER B O 1
ATOM 1989 N N . VAL B 1 75 ? 0.779 -19.578 -12.914 1 98.88 75 VAL B N 1
ATOM 1990 C CA . VAL B 1 75 ? 0.299 -19.688 -11.539 1 98.88 75 VAL B CA 1
ATOM 1991 C C . VAL B 1 75 ? -1.215 -19.891 -11.531 1 98.88 75 VAL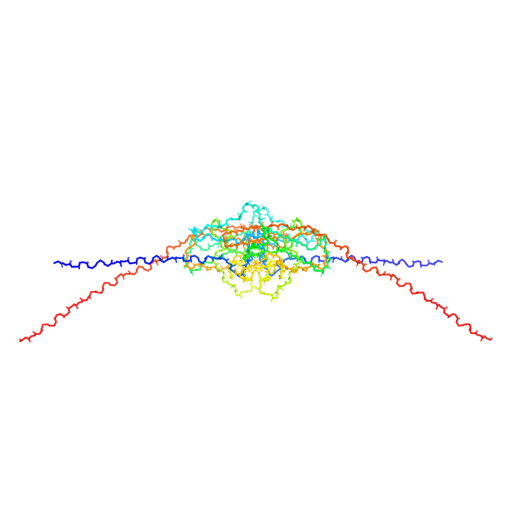 B C 1
ATOM 1993 O O . VAL B 1 75 ? -1.947 -19.125 -12.172 1 98.88 75 VAL B O 1
ATOM 1996 N N . SER B 1 76 ? -1.652 -20.844 -10.766 1 98.75 76 SER B N 1
ATOM 1997 C CA . SER B 1 76 ? -3.074 -21.172 -10.805 1 98.75 76 SER B CA 1
ATOM 1998 C C . SER B 1 76 ? -3.721 -20.984 -9.438 1 98.75 76 SER B C 1
ATOM 2000 O O . SER B 1 76 ? -3.131 -21.344 -8.414 1 98.75 76 SER B O 1
ATOM 2002 N N . ILE B 1 77 ? -4.883 -20.469 -9.492 1 98.75 77 ILE B N 1
ATOM 2003 C CA . ILE B 1 77 ? -5.75 -20.453 -8.32 1 98.75 77 ILE B CA 1
ATOM 2004 C C . ILE B 1 77 ? -6.703 -21.641 -8.367 1 98.75 77 ILE B C 1
ATOM 2006 O O . ILE B 1 77 ? -7.484 -21.797 -9.305 1 98.75 77 ILE B O 1
ATOM 2010 N N . LEU B 1 78 ? -6.602 -22.422 -7.281 1 98.81 78 LEU B N 1
ATOM 2011 C CA . LEU B 1 78 ? -7.406 -23.641 -7.227 1 98.81 78 LEU B CA 1
ATOM 2012 C C . LEU B 1 78 ? -8.375 -23.594 -6.047 1 98.81 78 LEU B C 1
ATOM 2014 O O . LEU B 1 78 ? -8.203 -22.797 -5.125 1 98.81 78 LEU B O 1
ATOM 2018 N N . ALA B 1 79 ? -9.43 -24.391 -6.199 1 98.75 79 ALA B N 1
ATOM 2019 C CA . ALA B 1 79 ? -10.391 -24.547 -5.117 1 98.75 79 ALA B CA 1
ATOM 2020 C C . ALA B 1 79 ? -10.773 -26.016 -4.941 1 98.75 79 ALA B C 1
ATOM 2022 O O . ALA B 1 79 ? -10.812 -26.781 -5.914 1 98.75 79 ALA B O 1
ATOM 2023 N N . GLU B 1 80 ? -11.039 -26.406 -3.674 1 97.81 80 GLU B N 1
ATOM 2024 C CA . GLU B 1 80 ? -11.562 -27.734 -3.332 1 97.81 80 GLU B CA 1
ATOM 2025 C C . GLU B 1 80 ? -12.805 -27.625 -2.453 1 97.81 80 GLU B C 1
ATOM 2027 O O . GLU B 1 80 ? -12.727 -27.156 -1.312 1 97.81 80 GLU B O 1
ATOM 2032 N N . PRO B 1 81 ? -13.984 -28.047 -2.871 1 97.5 81 PRO B N 1
ATOM 2033 C CA . PRO B 1 81 ? -14.211 -28.672 -4.176 1 97.5 81 PRO B CA 1
ATOM 2034 C C . PRO B 1 81 ? -14.117 -27.688 -5.332 1 97.5 81 PRO B C 1
ATOM 2036 O O . PRO B 1 81 ? -14.242 -26.469 -5.125 1 97.5 81 PRO B O 1
ATOM 2039 N N . SER B 1 82 ? -13.906 -28.172 -6.531 1 97 82 SER B N 1
ATOM 2040 C CA . SER B 1 82 ? -13.516 -27.344 -7.664 1 97 82 SER B CA 1
ATOM 2041 C C . SER B 1 82 ? -14.68 -26.484 -8.141 1 97 82 SER B C 1
ATOM 2043 O O . SER B 1 82 ? -14.492 -25.547 -8.922 1 97 82 SER B O 1
ATOM 2045 N N . ASN B 1 83 ? -15.867 -26.719 -7.656 1 97.12 83 ASN B N 1
ATOM 2046 C CA . ASN B 1 83 ? -17.031 -25.969 -8.141 1 97.12 83 ASN B CA 1
ATOM 2047 C C . ASN B 1 83 ? -17.25 -24.688 -7.344 1 97.12 83 ASN B C 1
ATOM 2049 O O . ASN B 1 83 ? -18.109 -23.875 -7.684 1 97.12 83 ASN B O 1
ATOM 2053 N N . ILE B 1 84 ? -16.438 -24.516 -6.309 1 96.94 84 ILE B N 1
ATOM 2054 C CA . ILE B 1 84 ? -16.625 -23.266 -5.566 1 96.94 84 ILE B CA 1
ATOM 2055 C C . ILE B 1 84 ? -15.961 -22.109 -6.32 1 96.94 84 ILE B C 1
ATOM 2057 O O . ILE B 1 84 ? -14.953 -22.312 -7 1 96.94 84 ILE B O 1
ATOM 2061 N N . THR B 1 85 ? -16.672 -20.938 -6.172 1 97.69 85 THR B N 1
ATOM 2062 C CA . THR B 1 85 ? -16.281 -19.75 -6.926 1 97.69 85 THR B CA 1
ATOM 2063 C C . THR B 1 85 ? -15.75 -18.672 -5.992 1 97.69 85 THR B C 1
ATOM 2065 O O . THR B 1 85 ? -15.805 -18.812 -4.77 1 97.69 85 THR B O 1
ATOM 2068 N N . PHE B 1 86 ? -15.141 -17.703 -6.508 1 97.94 86 PHE B N 1
ATOM 2069 C CA . PHE B 1 86 ? -14.703 -16.531 -5.77 1 97.94 86 PHE B CA 1
ATOM 2070 C C . PHE B 1 86 ? -14.891 -15.266 -6.602 1 97.94 86 PHE B C 1
ATOM 2072 O O . PHE B 1 86 ? -15.117 -15.344 -7.812 1 97.94 86 PHE B O 1
ATOM 2079 N N . GLN B 1 87 ? -14.773 -14.094 -5.934 1 96.69 87 GLN B N 1
ATOM 2080 C CA . GLN B 1 87 ? -15.062 -12.836 -6.613 1 96.69 87 GLN B CA 1
ATOM 2081 C C . GLN B 1 87 ? -13.812 -11.984 -6.758 1 96.69 87 GLN B C 1
ATOM 2083 O O . GLN B 1 87 ? -13.625 -11.305 -7.77 1 96.69 87 GLN B O 1
ATOM 2088 N N . GLY B 1 88 ? -13.016 -12.008 -5.727 1 97.06 88 GLY B N 1
ATOM 2089 C CA . GLY B 1 88 ? -11.828 -11.164 -5.754 1 97.06 88 GLY B CA 1
ATOM 2090 C C . GLY B 1 88 ? -10.555 -11.914 -5.402 1 97.06 88 GLY B C 1
ATOM 2091 O O . GLY B 1 88 ? -10.609 -12.984 -4.793 1 97.06 88 GLY B O 1
ATOM 2092 N N . PHE B 1 89 ? -9.445 -11.32 -5.82 1 98.25 89 PHE B N 1
ATOM 2093 C CA . PHE B 1 89 ? -8.164 -11.891 -5.434 1 98.25 89 PHE B CA 1
ATOM 2094 C C . PHE B 1 89 ? -7.055 -10.844 -5.547 1 98.25 89 PHE B C 1
ATOM 2096 O O . PHE B 1 89 ? -7.23 -9.812 -6.195 1 98.25 89 PHE B O 1
ATOM 2103 N N . LEU B 1 90 ? -5.996 -11.07 -4.906 1 98.62 90 LEU B N 1
ATOM 2104 C CA . LEU B 1 90 ? -4.711 -10.391 -5.031 1 98.62 90 LEU B CA 1
ATOM 2105 C C . LEU B 1 90 ? -3.562 -11.398 -5.023 1 98.62 90 LEU B C 1
ATOM 2107 O O . LEU B 1 90 ? -3.5 -12.273 -4.156 1 98.62 90 LEU B O 1
ATOM 2111 N N . LEU B 1 91 ? -2.691 -11.305 -6.027 1 98.88 91 LEU B N 1
ATOM 2112 C CA . LEU B 1 91 ? -1.602 -12.266 -6.199 1 98.88 91 LEU B CA 1
ATOM 2113 C C . LEU B 1 91 ? -0.272 -11.539 -6.391 1 98.88 91 LEU B C 1
ATOM 2115 O O . LEU B 1 91 ? -0.187 -10.578 -7.156 1 98.88 91 LEU B O 1
ATOM 2119 N N . GLN B 1 92 ? 0.698 -12.008 -5.66 1 98.88 92 GLN B N 1
ATOM 2120 C CA . GLN B 1 92 ? 2.057 -11.477 -5.723 1 98.88 92 GLN B CA 1
ATOM 2121 C C . GLN B 1 92 ? 3.088 -12.602 -5.648 1 98.88 92 GLN B C 1
ATOM 2123 O O . GLN B 1 92 ? 2.807 -13.672 -5.109 1 98.88 92 GLN B O 1
ATOM 2128 N N . ALA B 1 93 ? 4.289 -12.297 -6.191 1 98.94 93 ALA B N 1
ATOM 2129 C CA . ALA B 1 93 ? 5.469 -13.102 -5.867 1 98.94 93 ALA B CA 1
ATOM 2130 C C . ALA B 1 93 ? 6.379 -12.359 -4.891 1 98.94 93 ALA B C 1
ATOM 2132 O O . ALA B 1 93 ? 6.645 -11.172 -5.059 1 98.94 93 ALA B O 1
ATOM 2133 N N . ARG B 1 94 ? 6.809 -13.086 -3.85 1 97.75 94 ARG B N 1
ATOM 2134 C CA . ARG B 1 94 ? 7.754 -12.539 -2.883 1 97.75 94 ARG B CA 1
ATOM 2135 C C . ARG B 1 94 ? 8.875 -13.531 -2.584 1 97.75 94 ARG B C 1
ATOM 2137 O O . ARG B 1 94 ? 8.672 -14.742 -2.674 1 97.75 94 ARG B O 1
ATOM 2144 N N . THR B 1 95 ? 10.047 -12.961 -2.295 1 96.38 95 THR B N 1
ATOM 2145 C CA . THR B 1 95 ? 11.055 -13.844 -1.724 1 96.38 95 THR B CA 1
ATOM 2146 C C . THR B 1 95 ? 10.617 -14.344 -0.349 1 96.38 95 THR B C 1
ATOM 2148 O O . THR B 1 95 ? 9.586 -13.914 0.175 1 96.38 95 THR B O 1
ATOM 2151 N N . LEU B 1 96 ? 11.375 -15.242 0.219 1 95.88 96 LEU B N 1
ATOM 2152 C CA . LEU B 1 96 ? 10.953 -15.891 1.452 1 95.88 96 LEU B CA 1
ATOM 2153 C C . LEU B 1 96 ? 11.102 -14.953 2.645 1 95.88 96 LEU B C 1
ATOM 2155 O O . LEU B 1 96 ? 10.523 -15.188 3.705 1 95.88 96 LEU B O 1
ATOM 2159 N N . THR B 1 97 ? 11.836 -13.852 2.451 1 89.88 97 THR B N 1
ATOM 2160 C CA . THR B 1 97 ? 12.148 -13.023 3.609 1 89.88 97 THR B CA 1
ATOM 2161 C C . THR B 1 97 ? 11.633 -11.602 3.406 1 89.88 97 THR B C 1
ATOM 2163 O O . THR B 1 97 ? 11.664 -10.789 4.336 1 89.88 97 THR B O 1
ATOM 2166 N N . SER B 1 98 ? 11.188 -11.32 2.166 1 89.06 98 SER B N 1
ATOM 2167 C CA . SER B 1 98 ? 10.812 -9.938 1.877 1 89.06 98 SER B CA 1
ATOM 2168 C C . SER B 1 98 ? 9.297 -9.781 1.847 1 89.06 98 SER B C 1
ATOM 2170 O O . SER B 1 98 ? 8.57 -10.703 1.467 1 89.06 98 SER B O 1
ATOM 2172 N N . LEU B 1 99 ? 8.867 -8.602 2.199 1 90.94 99 LEU B N 1
ATOM 2173 C CA . LEU B 1 99 ? 7.453 -8.258 2.105 1 90.94 99 LEU B CA 1
ATOM 2174 C C . LEU B 1 99 ? 7.133 -7.637 0.75 1 90.94 99 LEU B C 1
ATOM 2176 O O . LEU B 1 99 ? 5.961 -7.445 0.413 1 90.94 99 LEU B O 1
ATOM 2180 N N . ASP B 1 100 ? 8.148 -7.379 -0.031 1 91.62 100 ASP B N 1
ATOM 2181 C CA . ASP B 1 100 ? 7.957 -6.695 -1.307 1 91.62 100 ASP B CA 1
ATOM 2182 C C . ASP B 1 100 ? 7.723 -7.695 -2.436 1 91.62 100 ASP B C 1
ATOM 2184 O O . ASP B 1 100 ? 8.375 -8.742 -2.494 1 91.62 100 ASP B O 1
ATOM 2188 N N . PRO B 1 101 ? 6.836 -7.328 -3.307 1 96.94 101 PRO B N 1
ATOM 2189 C CA . PRO B 1 101 ? 6.684 -8.195 -4.48 1 96.94 101 PRO B CA 1
ATOM 2190 C C . PRO B 1 101 ? 7.891 -8.133 -5.414 1 96.94 101 PRO B C 1
ATOM 2192 O O . PRO B 1 101 ? 8.609 -7.129 -5.441 1 96.94 101 PRO B O 1
ATOM 2195 N N . VAL B 1 102 ? 8.148 -9.258 -6.105 1 97.06 102 VAL B N 1
ATOM 2196 C CA . VAL B 1 102 ? 9.195 -9.336 -7.117 1 97.06 102 VAL B CA 1
ATOM 2197 C C . VAL B 1 102 ? 8.602 -9.82 -8.438 1 97.06 102 VAL B C 1
ATOM 2199 O O . VAL B 1 102 ? 7.602 -10.547 -8.445 1 97.06 102 VAL B O 1
ATOM 2202 N N . GLY B 1 103 ? 9.258 -9.367 -9.547 1 98.31 103 GLY B N 1
ATOM 2203 C CA . GLY B 1 103 ? 8.727 -9.719 -10.852 1 98.31 103 GLY B CA 1
ATOM 2204 C C . GLY B 1 103 ? 7.445 -8.984 -11.195 1 98.31 103 GLY B C 1
ATOM 2205 O O . GLY B 1 103 ? 7.055 -8.047 -10.5 1 98.31 103 GLY B O 1
ATOM 2206 N N . THR B 1 104 ? 6.867 -9.375 -12.352 1 98.69 104 THR B N 1
ATOM 2207 C CA . THR B 1 104 ? 5.648 -8.727 -12.812 1 98.69 104 THR B CA 1
ATOM 2208 C C . THR B 1 104 ? 4.691 -9.742 -13.43 1 98.69 104 THR B C 1
ATOM 2210 O O . THR B 1 104 ? 5.102 -10.852 -13.773 1 98.69 104 THR B O 1
ATOM 2213 N N . PHE B 1 105 ? 3.451 -9.312 -13.453 1 98.75 105 PHE B N 1
ATOM 2214 C CA . PHE B 1 105 ? 2.455 -10.148 -14.102 1 98.75 105 PHE B CA 1
ATOM 2215 C C . PHE B 1 105 ? 2.092 -9.586 -15.477 1 98.75 105 PHE B C 1
ATOM 2217 O O . PHE B 1 105 ? 2.23 -8.391 -15.719 1 98.75 105 PHE B O 1
ATOM 2224 N N . LEU B 1 106 ? 1.691 -10.484 -16.281 1 96.62 106 LEU B N 1
ATOM 2225 C CA . LEU B 1 106 ? 1.033 -10.094 -17.531 1 96.62 106 LEU B CA 1
ATOM 2226 C C . LEU B 1 106 ? -0.481 -10.062 -17.344 1 96.62 106 LEU B C 1
ATOM 2228 O O . LEU B 1 106 ? -1.071 -11 -16.812 1 96.62 106 LEU B O 1
ATOM 2232 N N . ALA B 1 107 ? -1.042 -8.922 -17.688 1 88 107 ALA B N 1
ATOM 2233 C CA . ALA B 1 107 ? -2.494 -8.836 -17.578 1 88 107 ALA B CA 1
ATOM 2234 C C . ALA B 1 107 ? -3.182 -9.867 -18.469 1 88 107 ALA B C 1
ATOM 2236 O O . ALA B 1 107 ? -2.727 -10.133 -19.578 1 88 107 ALA B O 1
ATOM 2237 N N . GLY B 1 108 ? -4.223 -10.484 -17.891 1 85.12 108 GLY B N 1
ATOM 2238 C CA . GLY B 1 108 ? -5.012 -11.383 -18.719 1 85.12 108 GLY B CA 1
ATOM 2239 C C . GLY B 1 108 ? -5.789 -10.664 -19.812 1 85.12 108 GLY B C 1
ATOM 2240 O O . GLY B 1 108 ? -5.934 -9.438 -19.766 1 85.12 108 GLY B O 1
ATOM 2241 N N . THR B 1 109 ? -6.227 -11.43 -20.766 1 86.62 109 THR B N 1
ATOM 2242 C CA . THR B 1 109 ? -6.969 -10.844 -21.891 1 86.62 109 THR B CA 1
ATOM 2243 C C . THR B 1 109 ? -8.469 -11.023 -21.688 1 86.62 109 THR B C 1
ATOM 2245 O O . THR B 1 109 ? -9.273 -10.453 -22.438 1 86.62 109 THR B O 1
ATOM 2248 N N . ASP B 1 110 ? -8.859 -11.695 -20.641 1 87.75 110 ASP B N 1
ATOM 2249 C CA . ASP B 1 110 ? -10.273 -12.008 -20.469 1 87.75 110 ASP B CA 1
ATOM 2250 C C . ASP B 1 110 ? -10.977 -10.953 -19.625 1 87.75 110 ASP B C 1
ATOM 2252 O O . ASP B 1 110 ? -12.156 -11.086 -19.312 1 87.75 110 ASP B O 1
ATOM 2256 N N . GLY B 1 111 ? -10.281 -9.992 -19.188 1 90.88 111 GLY B N 1
ATOM 2257 C CA . GLY B 1 111 ? -10.875 -8.906 -18.422 1 90.88 111 GLY B CA 1
ATOM 2258 C C . GLY B 1 111 ? -11.109 -9.258 -16.969 1 90.88 111 GLY B C 1
ATOM 2259 O O . GLY B 1 111 ? -11.766 -8.508 -16.234 1 90.88 111 GLY B O 1
ATOM 2260 N N . ALA B 1 112 ? -10.641 -10.375 -16.531 1 93.56 112 ALA B N 1
ATOM 2261 C CA . ALA B 1 112 ? -10.898 -10.844 -15.164 1 93.56 112 ALA B CA 1
ATOM 2262 C C . ALA B 1 112 ? -9.828 -10.336 -14.203 1 93.56 112 ALA B C 1
ATOM 2264 O O . ALA B 1 112 ? -10 -10.398 -12.984 1 93.56 112 ALA B O 1
ATOM 2265 N N . SER B 1 113 ? -8.742 -9.875 -14.781 1 96.56 113 SER B N 1
ATOM 2266 C CA . SER B 1 113 ? -7.648 -9.438 -13.922 1 96.56 113 SER B CA 1
ATOM 2267 C C . SER B 1 113 ? -7.031 -8.133 -14.422 1 96.56 113 SER B C 1
ATOM 2269 O O . SER B 1 113 ? -7.125 -7.82 -15.609 1 96.56 113 SER B O 1
ATOM 2271 N N . ARG B 1 114 ? -6.449 -7.375 -13.492 1 96.5 114 ARG B N 1
ATOM 2272 C CA . ARG B 1 114 ? -5.691 -6.168 -13.812 1 96.5 114 ARG B CA 1
ATOM 2273 C C . ARG B 1 114 ? -4.422 -6.082 -12.977 1 96.5 114 ARG B C 1
ATOM 2275 O O . ARG B 1 114 ? -4.34 -6.672 -11.898 1 96.5 114 ARG B O 1
ATOM 2282 N N . LEU B 1 115 ? -3.51 -5.309 -13.523 1 97.75 115 LEU B N 1
ATOM 2283 C CA . LEU B 1 115 ? -2.248 -5.109 -12.812 1 97.75 115 LEU B CA 1
ATOM 2284 C C . LEU B 1 115 ? -2.412 -4.098 -11.688 1 97.75 115 LEU B C 1
ATOM 2286 O O . LEU B 1 115 ? -3.217 -3.168 -11.789 1 97.75 115 LEU B O 1
ATOM 2290 N N . LEU B 1 116 ? -1.749 -4.371 -10.633 1 97.25 116 LEU B N 1
ATOM 2291 C CA . LEU B 1 116 ? -1.647 -3.453 -9.5 1 97.25 116 LEU B CA 1
ATOM 2292 C C . LEU B 1 116 ? -0.198 -3.043 -9.266 1 97.25 116 LEU B C 1
ATOM 2294 O O . LEU B 1 116 ? 0.705 -3.883 -9.312 1 97.25 116 LEU B O 1
ATOM 2298 N N . THR B 1 117 ? -0.001 -1.781 -9.039 1 95.81 117 THR B N 1
ATOM 2299 C CA . THR B 1 117 ? 1.334 -1.26 -8.766 1 95.81 117 THR B CA 1
ATOM 2300 C C . THR B 1 117 ? 1.558 -1.104 -7.266 1 95.81 117 THR B C 1
ATOM 2302 O O . THR B 1 117 ? 0.859 -0.33 -6.605 1 95.81 117 THR B O 1
ATOM 2305 N N . CYS B 1 118 ? 2.51 -1.782 -6.762 1 95.62 118 CYS B N 1
ATOM 2306 C CA . CYS B 1 118 ? 2.945 -1.564 -5.387 1 95.62 118 CYS B CA 1
ATOM 2307 C C . CYS B 1 118 ? 4.27 -0.816 -5.344 1 95.62 118 CYS B C 1
ATOM 2309 O O . CYS B 1 118 ? 4.391 0.208 -4.672 1 95.62 118 CYS B O 1
ATOM 2311 N N . ASN B 1 119 ? 5.242 -1.357 -6.066 1 92.31 119 ASN B N 1
ATOM 2312 C CA . ASN B 1 119 ? 6.527 -0.696 -6.246 1 92.31 119 ASN B CA 1
ATOM 2313 C C . ASN B 1 119 ? 6.832 -0.448 -7.723 1 92.31 119 ASN B C 1
ATOM 2315 O O . ASN B 1 119 ? 7.344 0.613 -8.086 1 92.31 119 ASN B O 1
ATOM 2319 N N . VAL B 1 120 ? 6.508 -1.468 -8.484 1 92.5 120 VAL B N 1
ATOM 2320 C CA . VAL B 1 120 ? 6.672 -1.422 -9.938 1 92.5 120 VAL B CA 1
ATOM 2321 C C . VAL B 1 120 ? 5.363 -1.808 -10.617 1 92.5 120 VAL B C 1
ATOM 2323 O O . VAL B 1 120 ? 4.629 -2.668 -10.125 1 92.5 120 VAL B O 1
ATOM 2326 N N . THR B 1 121 ? 5.125 -1.194 -11.75 1 93.88 121 THR B N 1
ATOM 2327 C CA . THR B 1 121 ? 3.9 -1.505 -12.477 1 93.88 121 THR B CA 1
ATOM 2328 C C . THR B 1 121 ? 3.797 -3.004 -12.742 1 93.88 121 THR B C 1
ATOM 2330 O O . THR B 1 121 ? 4.703 -3.6 -13.328 1 93.88 121 THR B O 1
ATOM 2333 N N . GLY B 1 122 ? 2.75 -3.592 -12.211 1 97.88 122 GLY B N 1
ATOM 2334 C CA . GLY B 1 122 ? 2.459 -4.98 -12.531 1 97.88 122 GLY B CA 1
ATOM 2335 C C . GLY B 1 122 ? 3.129 -5.961 -11.586 1 97.88 122 GLY B C 1
ATOM 2336 O O . GLY B 1 122 ? 3.119 -7.172 -11.836 1 97.88 122 GLY B O 1
ATOM 2337 N N . ASP B 1 123 ? 3.701 -5.434 -10.562 1 98.25 123 ASP B N 1
ATOM 2338 C CA . ASP B 1 123 ? 4.348 -6.359 -9.641 1 98.25 123 ASP B CA 1
ATOM 2339 C C . ASP B 1 123 ? 3.311 -7.121 -8.812 1 98.25 123 ASP B C 1
ATOM 2341 O O . ASP B 1 123 ? 3.664 -8 -8.023 1 98.25 123 ASP B O 1
ATOM 2345 N N . SER B 1 124 ? 2.064 -6.77 -9.008 1 98.5 124 SER B N 1
ATOM 2346 C CA . SER B 1 124 ? 0.904 -7.418 -8.406 1 98.5 124 SER B CA 1
ATOM 2347 C C . SER B 1 124 ? -0.251 -7.516 -9.391 1 98.5 124 SER B C 1
ATOM 2349 O O . SER B 1 124 ? -0.317 -6.746 -10.352 1 98.5 124 SER B O 1
ATOM 2351 N N . ILE B 1 125 ? -1.144 -8.477 -9.172 1 98.56 125 ILE B N 1
ATOM 2352 C CA . ILE B 1 125 ? -2.297 -8.625 -10.047 1 98.56 125 ILE B CA 1
ATOM 2353 C C . ILE B 1 125 ? -3.545 -8.922 -9.219 1 98.56 125 ILE B C 1
ATOM 2355 O O . ILE B 1 125 ? -3.475 -9.625 -8.211 1 98.56 125 ILE B O 1
ATOM 2359 N N . THR B 1 126 ? -4.66 -8.281 -9.617 1 98.06 126 THR B N 1
ATOM 2360 C CA . THR B 1 126 ? -5.91 -8.422 -8.883 1 98.06 126 THR B CA 1
ATOM 2361 C C . THR B 1 126 ? -7.098 -8.5 -9.844 1 98.06 126 THR B C 1
ATOM 2363 O O . THR B 1 126 ? -6.918 -8.469 -11.062 1 98.06 126 THR B O 1
ATOM 2366 N N . HIS B 1 127 ? -8.234 -8.742 -9.281 1 97.06 127 HIS B N 1
ATOM 2367 C CA . HIS B 1 127 ? -9.445 -8.891 -10.078 1 97.06 127 HIS B CA 1
ATOM 2368 C C . HIS B 1 127 ? -9.898 -7.551 -10.641 1 97.06 127 HIS B C 1
ATOM 2370 O O . HIS B 1 127 ? -9.531 -6.496 -10.125 1 97.06 127 HIS B O 1
ATOM 2376 N N . THR B 1 128 ? -10.719 -7.547 -11.695 1 94.81 128 THR B N 1
ATOM 2377 C CA . THR B 1 128 ? -11.203 -6.328 -12.344 1 94.81 128 THR B CA 1
ATOM 2378 C C . THR B 1 128 ? -12.617 -5.996 -11.875 1 94.81 128 THR B C 1
ATOM 2380 O O . THR B 1 128 ? -13.094 -4.875 -12.062 1 94.81 128 THR B O 1
ATOM 2383 N N . GLY B 1 129 ? -13.352 -6.938 -11.344 1 91.88 129 GLY B N 1
ATOM 2384 C CA . GLY B 1 129 ? -14.742 -6.766 -10.93 1 91.88 129 GLY B CA 1
ATOM 2385 C C . GLY B 1 129 ? -15.25 -7.898 -10.062 1 91.88 129 GLY B C 1
ATOM 2386 O O . GLY B 1 129 ? -14.547 -8.883 -9.844 1 91.88 129 GLY B O 1
ATOM 2387 N N . PRO B 1 130 ? -16.469 -7.715 -9.617 1 90.25 130 PRO B N 1
ATOM 2388 C CA . PRO B 1 130 ? -17 -8.703 -8.672 1 90.25 130 PRO B CA 1
ATOM 2389 C C . PRO B 1 130 ? -17.547 -9.953 -9.367 1 90.25 130 PRO B C 1
ATOM 2391 O O . PRO B 1 130 ? -18.156 -10.805 -8.719 1 90.25 130 PRO B O 1
ATOM 2394 N N . GLY B 1 131 ? -17.359 -10.055 -10.703 1 92.75 131 GLY B N 1
ATOM 2395 C CA . GLY B 1 131 ? -17.797 -11.25 -11.398 1 92.75 131 GLY B CA 1
ATOM 2396 C C . GLY B 1 131 ? -17.188 -12.523 -10.844 1 92.75 131 GLY B C 1
ATOM 2397 O O . GLY B 1 131 ? -16.062 -12.516 -10.336 1 92.75 131 GLY B O 1
ATOM 2398 N N . VAL B 1 132 ? -17.938 -13.562 -11.039 1 94.62 132 VAL B N 1
ATOM 2399 C CA . VAL B 1 132 ? -17.516 -14.844 -10.484 1 94.62 132 VAL B CA 1
ATOM 2400 C C . VAL B 1 132 ? -16.328 -15.398 -11.273 1 94.62 132 VAL B C 1
ATOM 2402 O O . VAL B 1 132 ? -16.312 -15.328 -12.5 1 94.62 132 VAL B O 1
ATOM 2405 N N . LYS B 1 133 ? -15.391 -15.906 -10.531 1 96.69 133 LYS B N 1
ATOM 2406 C CA . LYS B 1 133 ? -14.258 -16.656 -11.078 1 96.69 133 LYS B CA 1
ATOM 2407 C C . LYS B 1 133 ? -14.25 -18.094 -10.57 1 96.69 133 LYS B C 1
ATOM 2409 O O . LYS B 1 133 ? -14.852 -18.391 -9.539 1 96.69 133 LYS B O 1
ATOM 2414 N N . ARG B 1 134 ? -13.594 -18.875 -11.336 1 96.56 134 ARG B N 1
ATOM 2415 C CA . ARG B 1 134 ? -13.664 -20.297 -11.023 1 96.56 134 ARG B CA 1
ATOM 2416 C C . ARG B 1 134 ? -12.281 -20.875 -10.742 1 96.56 134 ARG B C 1
ATOM 2418 O O . ARG B 1 134 ? -11.266 -20.297 -11.148 1 96.56 134 ARG B O 1
ATOM 2425 N N . SER B 1 135 ? -12.375 -21.969 -10.086 1 96.88 135 SER B N 1
ATOM 2426 C CA . SER B 1 135 ? -11.156 -22.734 -9.859 1 96.88 135 SER B CA 1
ATOM 2427 C C . SER B 1 135 ? -10.422 -23 -11.164 1 96.88 135 SER B C 1
ATOM 2429 O O . SER B 1 135 ? -11.047 -23.297 -12.188 1 96.88 135 SER B O 1
ATOM 2431 N N . GLY B 1 136 ? -9.117 -22.891 -11.086 1 96.94 136 GLY B N 1
ATOM 2432 C CA . GLY B 1 136 ? -8.312 -23.172 -12.258 1 96.94 136 GLY B CA 1
ATOM 2433 C C . GLY B 1 136 ? -7.895 -21.922 -13.008 1 96.94 136 GLY B C 1
ATOM 2434 O O . GLY B 1 136 ? -7.195 -22 -14.023 1 96.94 136 GLY B O 1
ATOM 2435 N N . MET B 1 137 ? -8.32 -20.812 -12.539 1 96.88 137 MET B N 1
ATOM 2436 C CA . MET B 1 137 ? -7.848 -19.578 -13.148 1 96.88 137 MET B CA 1
ATOM 2437 C C . MET B 1 137 ? -6.324 -19.516 -13.141 1 96.88 137 MET B C 1
ATOM 2439 O O . MET B 1 137 ? -5.695 -19.75 -12.102 1 96.88 137 MET B O 1
ATOM 2443 N N . THR B 1 138 ? -5.75 -19.172 -14.273 1 97.62 138 THR B N 1
ATOM 2444 C CA . THR B 1 138 ? -4.297 -19.141 -14.383 1 97.62 138 THR B CA 1
ATOM 2445 C C . THR B 1 138 ? -3.812 -17.734 -14.758 1 97.62 138 THR B C 1
ATOM 2447 O O . THR B 1 138 ? -4.418 -17.078 -15.602 1 97.62 138 THR B O 1
ATOM 2450 N N . LEU B 1 139 ? -2.754 -17.344 -14.18 1 98.31 139 LEU B N 1
ATOM 2451 C CA . LEU B 1 139 ? -2.09 -16.062 -14.422 1 98.31 139 LEU B CA 1
ATOM 2452 C C . LEU B 1 139 ? -0.62 -16.281 -14.766 1 98.31 139 LEU B C 1
ATOM 2454 O O . LEU B 1 139 ? -0.036 -17.312 -14.422 1 98.31 139 LEU B O 1
ATOM 2458 N N . THR B 1 140 ? -0.04 -15.297 -15.484 1 98.69 140 THR B N 1
ATOM 2459 C CA . THR B 1 140 ? 1.34 -15.438 -15.93 1 98.69 140 THR B CA 1
ATOM 2460 C C . THR B 1 140 ? 2.238 -14.406 -15.25 1 98.69 140 THR B C 1
ATOM 2462 O O . THR B 1 140 ? 1.992 -13.203 -15.344 1 98.69 140 THR B O 1
ATOM 2465 N N . TRP B 1 141 ? 3.178 -14.961 -14.609 1 98.81 141 TRP B N 1
ATOM 2466 C CA . TRP B 1 141 ? 4.176 -14.141 -13.93 1 98.81 141 TRP B CA 1
ATOM 2467 C C . TRP B 1 141 ? 5.492 -14.141 -14.695 1 98.81 141 TRP B C 1
ATOM 2469 O O . TRP B 1 141 ? 5.941 -15.18 -15.18 1 98.81 141 TRP B O 1
ATOM 2479 N N . GLN B 1 142 ? 6.105 -12.945 -14.797 1 98.69 142 GLN B N 1
ATOM 2480 C CA . GLN B 1 142 ? 7.418 -12.789 -15.414 1 98.69 142 GLN B CA 1
ATOM 2481 C C . GLN B 1 142 ? 8.492 -12.523 -14.367 1 98.69 142 GLN B C 1
ATOM 2483 O O . GLN B 1 142 ? 8.414 -11.539 -13.625 1 98.69 142 GLN B O 1
ATOM 2488 N N . ALA B 1 143 ? 9.508 -13.375 -14.383 1 98.38 143 ALA B N 1
ATOM 2489 C CA . ALA B 1 143 ? 10.602 -13.25 -13.43 1 98.38 143 ALA B CA 1
ATOM 2490 C C . ALA B 1 143 ? 11.461 -12.023 -13.734 1 98.38 143 ALA B C 1
ATOM 2492 O O . ALA B 1 143 ? 11.539 -11.586 -14.883 1 98.38 143 ALA B O 1
ATOM 2493 N N . PRO B 1 144 ? 12.055 -11.523 -12.641 1 96.69 144 PRO B N 1
ATOM 2494 C CA . PRO B 1 144 ? 13.086 -10.523 -12.914 1 96.69 144 PRO B CA 1
ATOM 2495 C C . PRO B 1 144 ? 14.195 -11.047 -13.82 1 96.69 144 PRO B C 1
ATOM 2497 O O . PRO B 1 144 ? 14.406 -12.258 -13.914 1 96.69 144 PRO B O 1
ATOM 2500 N N . THR B 1 145 ? 14.898 -10.117 -14.461 1 95.69 145 THR B N 1
ATOM 2501 C CA . THR B 1 145 ? 15.953 -10.508 -15.391 1 95.69 145 THR B CA 1
ATOM 2502 C C . THR B 1 145 ? 17.141 -11.102 -14.648 1 95.69 145 THR B C 1
ATOM 2504 O O . THR B 1 145 ? 17.969 -11.812 -15.234 1 95.69 145 THR B O 1
ATOM 2507 N N . GLU B 1 146 ? 17.297 -10.758 -13.328 1 92.94 146 GLU B N 1
ATOM 2508 C CA . GLU B 1 146 ? 18.297 -11.359 -12.453 1 92.94 146 GLU B CA 1
ATOM 2509 C C . GLU B 1 146 ? 17.656 -12.25 -11.398 1 92.94 146 GLU B C 1
ATOM 2511 O O . GLU B 1 146 ? 16.5 -12.039 -11.023 1 92.94 146 GLU B O 1
ATOM 2516 N N . SER B 1 147 ? 18.453 -13.195 -10.969 1 93.31 147 SER B N 1
ATOM 2517 C CA . SER B 1 147 ? 17.953 -14.062 -9.914 1 93.31 147 SER B CA 1
ATOM 2518 C C . SER B 1 147 ? 17.703 -13.289 -8.625 1 93.31 147 SER B C 1
ATOM 2520 O O . SER B 1 147 ? 18.5 -12.438 -8.242 1 93.31 147 SER B O 1
ATOM 2522 N N . VAL B 1 148 ? 16.594 -13.641 -7.988 1 93.56 148 VAL B N 1
ATOM 2523 C CA . VAL B 1 148 ? 16.297 -13.031 -6.695 1 93.56 148 VAL B CA 1
ATOM 2524 C C . VAL B 1 148 ? 16.203 -14.117 -5.625 1 93.56 148 VAL B C 1
ATOM 2526 O O . VAL B 1 148 ? 15.594 -13.906 -4.57 1 93.56 148 VAL B O 1
ATOM 2529 N N . GLY B 1 149 ? 16.703 -15.25 -5.965 1 95.25 149 GLY B N 1
ATOM 2530 C CA . GLY B 1 149 ? 16.656 -16.344 -5.016 1 95.25 149 GLY B CA 1
ATOM 2531 C C . GLY B 1 149 ? 15.32 -17.078 -5.016 1 95.25 149 GLY B C 1
ATOM 2532 O O . GLY B 1 149 ? 14.617 -17.094 -6.023 1 95.25 149 GLY B O 1
ATOM 2533 N N . ASN B 1 150 ? 15.008 -17.75 -3.898 1 98 150 ASN B N 1
ATOM 2534 C CA . ASN B 1 150 ? 13.766 -18.5 -3.789 1 98 150 ASN B CA 1
ATOM 2535 C C . ASN B 1 150 ? 12.555 -17.578 -3.65 1 98 150 ASN B C 1
ATOM 2537 O O . ASN B 1 150 ? 12.617 -16.578 -2.932 1 98 150 ASN B O 1
ATOM 2541 N N . ILE B 1 151 ? 11.539 -18 -4.363 1 98.75 151 ILE B N 1
ATOM 2542 C CA . ILE B 1 151 ? 10.32 -17.219 -4.273 1 98.75 151 ILE B CA 1
ATOM 2543 C C . ILE B 1 151 ? 9.125 -18.125 -4.023 1 98.75 151 ILE B C 1
ATOM 2545 O O . ILE B 1 151 ? 9.227 -19.344 -4.168 1 98.75 151 ILE B O 1
ATOM 2549 N N . ARG B 1 152 ? 8.047 -17.516 -3.551 1 98.88 152 ARG B N 1
ATOM 2550 C CA . ARG B 1 152 ? 6.711 -18.109 -3.531 1 98.88 152 ARG B CA 1
ATOM 2551 C C . ARG B 1 152 ? 5.652 -17.094 -3.928 1 98.88 152 ARG B C 1
ATOM 2553 O O . ARG B 1 152 ? 5.906 -15.891 -3.91 1 98.88 152 ARG B O 1
ATOM 2560 N N . PHE B 1 153 ? 4.566 -17.625 -4.312 1 98.94 153 PHE B N 1
ATOM 2561 C CA . PHE B 1 153 ? 3.426 -16.75 -4.578 1 98.94 153 PHE B CA 1
ATOM 2562 C C . PHE B 1 153 ? 2.512 -16.672 -3.361 1 98.94 153 PHE B C 1
ATOM 2564 O O . PHE B 1 153 ? 2.299 -17.672 -2.672 1 98.94 153 PHE B O 1
ATOM 2571 N N . LEU B 1 154 ? 2.014 -15.492 -3.129 1 98.94 154 LEU B N 1
ATOM 2572 C CA . LEU B 1 154 ? 1.028 -15.242 -2.084 1 98.94 154 LEU B CA 1
ATOM 2573 C C . LEU B 1 154 ? -0.31 -14.828 -2.688 1 98.94 154 LEU B C 1
ATOM 2575 O O . LEU B 1 154 ? -0.366 -13.938 -3.541 1 98.94 154 LEU B O 1
ATOM 2579 N N . LEU B 1 155 ? -1.324 -15.492 -2.145 1 98.94 155 LEU B N 1
ATOM 2580 C CA . LEU B 1 155 ? -2.67 -15.273 -2.668 1 98.94 155 LEU B CA 1
ATOM 2581 C C . LEU B 1 155 ? -3.629 -14.883 -1.551 1 98.94 155 LEU B C 1
ATOM 2583 O O . LEU B 1 155 ? -3.654 -15.516 -0.493 1 98.94 155 LEU B O 1
ATOM 2587 N N . SER B 1 156 ? -4.305 -13.812 -1.791 1 98.81 156 SER B N 1
ATOM 2588 C CA . SER B 1 156 ? -5.535 -13.555 -1.048 1 98.81 156 SER B CA 1
ATOM 2589 C C . SER B 1 156 ? -6.762 -13.711 -1.938 1 98.81 156 SER B C 1
ATOM 2591 O O . SER B 1 156 ? -6.777 -13.242 -3.076 1 98.81 156 SER B O 1
ATOM 2593 N N . VAL B 1 157 ? -7.773 -14.406 -1.369 1 98.5 157 VAL B N 1
ATOM 2594 C CA . VAL B 1 157 ? -9 -14.633 -2.121 1 98.5 157 VAL B CA 1
ATOM 2595 C C . VAL B 1 157 ? -10.203 -14.148 -1.313 1 98.5 157 VAL B C 1
ATOM 2597 O O . VAL B 1 157 ? -10.297 -14.398 -0.11 1 98.5 157 VAL B O 1
ATOM 2600 N N . ALA B 1 158 ? -11.031 -13.422 -2.004 1 97.31 158 ALA B N 1
ATOM 2601 C CA . ALA B 1 158 ? -12.352 -13.102 -1.466 1 97.31 158 ALA B CA 1
ATOM 2602 C C . ALA B 1 158 ? -13.445 -13.906 -2.164 1 97.31 158 ALA B C 1
ATOM 2604 O O . ALA B 1 158 ? -13.703 -13.719 -3.355 1 97.31 158 ALA B O 1
ATOM 2605 N N . ARG B 1 159 ? -13.992 -14.844 -1.357 1 97.12 159 ARG B N 1
ATOM 2606 C CA . ARG B 1 159 ? -15.172 -15.508 -1.9 1 97.12 159 ARG B CA 1
ATOM 2607 C C . ARG B 1 159 ? -16.266 -14.492 -2.207 1 97.12 159 ARG B C 1
ATOM 2609 O O . ARG B 1 159 ? -16.938 -14.586 -3.244 1 97.12 159 ARG B O 1
ATOM 2616 N N . ASN B 1 160 ? -16.5 -13.594 -1.303 1 93.94 160 ASN B N 1
ATOM 2617 C CA . ASN B 1 160 ? -17.312 -12.391 -1.422 1 93.94 160 ASN B CA 1
ATOM 2618 C C . ASN B 1 160 ? -16.844 -11.289 -0.489 1 93.94 160 ASN B C 1
ATOM 2620 O O . ASN B 1 160 ? -15.742 -11.367 0.065 1 93.94 160 ASN B O 1
ATOM 2624 N N . HIS B 1 161 ? -17.594 -10.227 -0.422 1 92.31 161 HIS B N 1
ATOM 2625 C CA . HIS B 1 161 ? -17.203 -9.055 0.353 1 92.31 161 HIS B CA 1
ATOM 2626 C C . HIS B 1 161 ? -16.844 -9.438 1.788 1 92.31 161 HIS B C 1
ATOM 2628 O O . HIS B 1 161 ? -15.891 -8.906 2.359 1 92.31 161 HIS B O 1
ATOM 2634 N N . ASP B 1 162 ? -17.562 -10.414 2.371 1 92.19 162 ASP B N 1
ATOM 2635 C CA . ASP B 1 162 ? -17.484 -10.664 3.809 1 92.19 162 ASP B CA 1
ATOM 2636 C C . ASP B 1 162 ? -16.578 -11.844 4.117 1 92.19 162 ASP B C 1
ATOM 2638 O O . ASP B 1 162 ? -16.156 -12.031 5.266 1 92.19 162 ASP B O 1
ATOM 2642 N N . VAL B 1 163 ? -16.359 -12.672 3.166 1 95.69 163 VAL B N 1
ATOM 2643 C CA . VAL B 1 163 ? -15.625 -13.906 3.408 1 95.69 163 VAL B CA 1
ATOM 2644 C C . VAL B 1 163 ? -14.359 -13.938 2.557 1 95.69 163 VAL B C 1
ATOM 2646 O O . VAL B 1 163 ? -14.43 -14.047 1.331 1 95.69 163 VAL B O 1
ATOM 2649 N N . TYR B 1 164 ? -13.25 -13.898 3.281 1 97.31 164 TYR B N 1
ATOM 2650 C CA . TYR B 1 164 ? -12 -13.906 2.529 1 97.31 164 TYR B CA 1
ATOM 2651 C C . TYR B 1 164 ? -10.875 -14.531 3.35 1 97.31 164 TYR B C 1
ATOM 2653 O O . TYR B 1 164 ? -10.961 -14.602 4.578 1 97.31 164 TYR B O 1
ATOM 2661 N N . TRP B 1 165 ? -9.812 -15.094 2.713 1 98.69 165 TRP B N 1
ATOM 2662 C CA . TRP B 1 165 ? -8.562 -15.609 3.26 1 98.69 165 TRP B CA 1
ATOM 2663 C C . TRP B 1 165 ? -7.363 -14.844 2.699 1 98.69 165 TRP B C 1
ATOM 2665 O O . TRP B 1 165 ? -7.398 -14.375 1.559 1 98.69 165 TRP B O 1
ATOM 2675 N N . VAL B 1 166 ? -6.297 -14.742 3.51 1 98.38 166 VAL B N 1
ATOM 2676 C CA . VAL B 1 166 ? -5.203 -13.891 3.055 1 98.38 166 VAL B CA 1
ATOM 2677 C C . VAL B 1 166 ? -3.889 -14.656 3.107 1 98.38 166 VAL B C 1
ATOM 2679 O O . VAL B 1 166 ? -3.736 -15.586 3.91 1 98.38 166 VAL B O 1
ATOM 2682 N N . ARG B 1 167 ? -2.99 -14.367 2.15 1 98.31 167 ARG B N 1
ATOM 2683 C CA . ARG B 1 167 ? -1.571 -14.711 2.127 1 98.31 167 ARG B CA 1
ATOM 2684 C C . ARG B 1 167 ? -1.367 -16.219 2.137 1 98.31 167 ARG B C 1
ATOM 2686 O O . ARG B 1 167 ? -0.546 -16.734 2.896 1 98.31 167 ARG B O 1
ATOM 2693 N N . MET B 1 168 ? -2.172 -16.891 1.422 1 98.75 168 MET B N 1
ATOM 2694 C CA . MET B 1 168 ? -1.886 -18.312 1.177 1 98.75 168 MET B CA 1
ATOM 2695 C C . MET B 1 168 ? -0.647 -18.469 0.301 1 98.75 168 MET B C 1
ATOM 2697 O O . MET B 1 168 ? -0.462 -17.719 -0.662 1 98.75 168 MET B O 1
ATOM 2701 N N . GLU B 1 169 ? 0.147 -19.438 0.58 1 98.75 169 GLU B N 1
ATOM 2702 C CA . GLU B 1 169 ? 1.433 -19.562 -0.101 1 98.75 169 GLU B CA 1
ATOM 2703 C C . GLU B 1 169 ? 1.416 -20.703 -1.101 1 98.75 169 GLU B C 1
ATOM 2705 O O . GLU B 1 169 ? 0.842 -21.766 -0.829 1 98.75 169 GLU B O 1
ATOM 2710 N N . SER B 1 170 ? 2.08 -20.5 -2.178 1 98.88 170 SER B N 1
ATOM 2711 C CA . SER B 1 170 ? 2.324 -21.578 -3.137 1 98.88 170 SER B CA 1
ATOM 2712 C C . SER B 1 170 ? 3.531 -22.406 -2.73 1 98.88 170 SER B C 1
ATOM 2714 O O . SER B 1 170 ? 4.129 -22.188 -1.678 1 98.88 170 SER B O 1
ATOM 2716 N N . ASN B 1 171 ? 3.818 -23.469 -3.605 1 98.81 171 ASN B N 1
ATOM 2717 C CA . ASN B 1 171 ? 5.133 -24.109 -3.557 1 98.81 171 ASN B CA 1
ATOM 2718 C C . ASN B 1 171 ? 6.25 -23.094 -3.797 1 98.81 17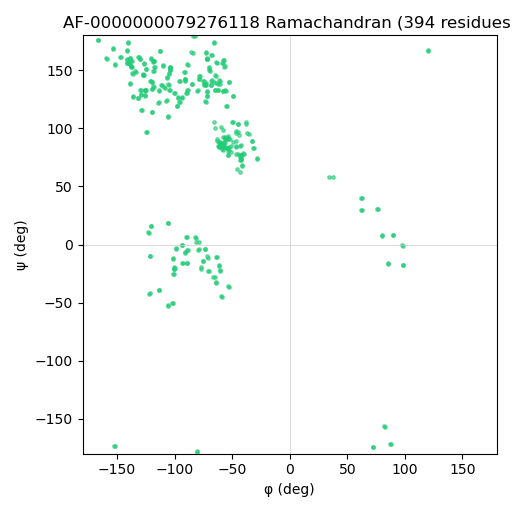1 ASN B C 1
ATOM 2720 O O . ASN B 1 171 ? 6.027 -22.047 -4.414 1 98.81 171 ASN B O 1
ATOM 2724 N N . THR B 1 172 ? 7.391 -23.422 -3.328 1 98.75 172 THR B N 1
ATOM 2725 C CA . THR B 1 172 ? 8.562 -22.578 -3.49 1 98.75 172 THR B CA 1
ATOM 2726 C C . THR B 1 172 ? 9.242 -22.828 -4.832 1 98.75 172 THR B C 1
ATOM 2728 O O . THR B 1 172 ? 9.375 -23.984 -5.254 1 98.75 172 THR B O 1
ATOM 2731 N N . LEU B 1 173 ? 9.664 -21.766 -5.5 1 98.69 173 LEU B N 1
ATOM 2732 C CA . LEU B 1 173 ? 10.422 -21.875 -6.738 1 98.69 173 LEU B CA 1
ATOM 2733 C C . LEU B 1 173 ? 11.859 -21.406 -6.535 1 98.69 173 LEU B C 1
ATOM 2735 O O . LEU B 1 173 ? 12.102 -20.375 -5.914 1 98.69 173 LEU B O 1
ATOM 2739 N N . SER B 1 174 ? 12.789 -22.156 -7.094 1 97.88 174 SER B N 1
ATOM 2740 C CA . SER B 1 174 ? 14.195 -21.781 -7.062 1 97.88 174 SER B CA 1
ATOM 2741 C C . SER B 1 174 ? 14.656 -21.25 -8.422 1 97.88 174 SER B C 1
ATOM 2743 O O . SER B 1 174 ? 14.188 -21.719 -9.461 1 97.88 174 SER B O 1
ATOM 2745 N N . ALA B 1 175 ? 15.594 -20.297 -8.383 1 94.94 175 ALA B N 1
ATOM 2746 C CA . ALA B 1 175 ? 16.125 -19.766 -9.648 1 94.94 175 ALA B CA 1
ATOM 2747 C C . ALA B 1 175 ? 17.016 -20.797 -10.328 1 94.94 175 ALA B C 1
ATOM 2749 O O . ALA B 1 175 ? 17.828 -21.453 -9.672 1 94.94 175 ALA B O 1
ATOM 2750 N N . SER B 1 176 ? 16.719 -21.047 -11.547 1 86.94 176 SER B N 1
ATOM 2751 C CA . SER B 1 176 ? 17.625 -21.906 -12.305 1 86.94 176 SER B CA 1
ATOM 2752 C C . SER B 1 176 ? 18.906 -21.156 -12.688 1 86.94 176 SER B C 1
ATOM 2754 O O . SER B 1 176 ? 18.891 -19.938 -12.852 1 86.94 176 SER B O 1
ATOM 2756 N N . ALA B 1 177 ? 20.078 -21.781 -12.586 1 70.56 177 ALA B N 1
ATOM 2757 C CA . ALA B 1 177 ? 21.359 -21.188 -12.945 1 70.56 177 ALA B CA 1
ATOM 2758 C C . ALA B 1 177 ? 21.312 -20.578 -14.336 1 70.56 177 ALA B C 1
ATOM 2760 O O . ALA B 1 177 ? 20.703 -21.125 -15.25 1 70.56 177 ALA B O 1
ATOM 2761 N N . SER B 1 178 ? 21.266 -19.281 -14.391 1 59.06 178 SER B N 1
ATOM 2762 C CA . SER B 1 178 ? 21.391 -18.688 -15.719 1 59.06 178 SER B CA 1
ATOM 2763 C C . SER B 1 178 ? 22.406 -19.453 -16.562 1 59.06 178 SER B C 1
ATOM 2765 O O . SER B 1 178 ? 23.469 -19.844 -16.078 1 59.06 178 SER B O 1
ATOM 2767 N N . LEU B 1 179 ? 22.016 -20.25 -17.516 1 52.09 179 LEU B N 1
ATOM 2768 C CA . LEU B 1 179 ? 23.016 -20.812 -18.406 1 52.09 179 LEU B CA 1
ATOM 2769 C C . LEU B 1 179 ? 24.062 -19.75 -18.797 1 52.09 179 LEU B C 1
ATOM 2771 O O . LEU B 1 179 ? 23.719 -18.719 -19.375 1 52.09 179 LEU B O 1
ATOM 2775 N N . SER B 1 180 ? 24.938 -19.422 -17.875 1 48.09 180 SER B N 1
ATOM 2776 C CA . SER B 1 180 ? 26.062 -18.656 -18.391 1 48.09 180 SER B CA 1
ATOM 2777 C C . SER B 1 180 ? 26.469 -19.141 -19.781 1 48.09 180 SER B C 1
ATOM 2779 O O . SER B 1 180 ? 26.703 -20.328 -19.984 1 48.09 180 SER B O 1
ATOM 2781 N N . ALA B 1 181 ? 25.969 -18.469 -20.844 1 49.28 181 ALA B N 1
ATOM 2782 C CA . ALA B 1 181 ? 26.5 -18.781 -22.172 1 49.28 181 ALA B CA 1
ATOM 2783 C C . ALA B 1 181 ? 27.969 -19.188 -22.094 1 49.28 181 ALA B C 1
ATOM 2785 O O . ALA B 1 181 ? 28.812 -18.406 -21.688 1 49.28 181 ALA B O 1
ATOM 2786 N N . VAL B 1 182 ? 28.203 -20.359 -21.812 1 50.31 182 VAL B N 1
ATOM 2787 C CA . VAL B 1 182 ? 29.562 -20.859 -21.984 1 50.31 182 VAL B CA 1
ATOM 2788 C C . VAL B 1 182 ? 30.141 -20.359 -23.312 1 50.31 182 VAL B C 1
ATOM 2790 O O . VAL B 1 182 ? 29.625 -20.672 -24.375 1 50.31 182 VAL B O 1
ATOM 2793 N N . THR B 1 183 ? 30.562 -19.078 -23.328 1 48.59 183 THR B N 1
ATOM 2794 C CA . THR B 1 183 ? 31.359 -18.734 -24.484 1 48.59 183 THR B CA 1
ATOM 2795 C C . THR B 1 183 ? 32.375 -19.828 -24.797 1 48.59 183 THR B C 1
ATOM 2797 O O . THR B 1 183 ? 33.281 -20.078 -24 1 48.59 183 THR B O 1
ATOM 2800 N N . MET B 1 184 ? 31.922 -20.906 -25.359 1 51.34 184 MET B N 1
ATOM 2801 C CA . MET B 1 184 ? 32.938 -21.844 -25.859 1 51.34 184 MET B CA 1
ATOM 2802 C C . MET B 1 184 ? 34.031 -21.109 -26.609 1 51.34 184 MET B C 1
ATOM 2804 O O . MET B 1 184 ? 33.75 -20.328 -27.531 1 51.34 184 MET B O 1
ATOM 2808 N N . PRO B 1 185 ? 35.156 -20.953 -26 1 53.59 185 PRO B N 1
ATOM 2809 C CA . PRO B 1 185 ? 36.219 -20.359 -26.797 1 53.59 185 PRO B CA 1
ATOM 2810 C C . PRO B 1 185 ? 36.312 -20.969 -28.203 1 53.59 185 PRO B C 1
ATOM 2812 O O . PRO B 1 185 ? 36.344 -22.188 -28.344 1 53.59 185 PRO B O 1
ATOM 2815 N N . ILE B 1 186 ? 35.719 -20.344 -29.188 1 51.72 186 ILE B N 1
ATOM 2816 C CA . ILE B 1 186 ? 36 -20.781 -30.547 1 51.72 186 ILE B CA 1
ATOM 2817 C C . ILE B 1 186 ? 37.531 -20.891 -30.734 1 51.72 186 ILE B C 1
ATOM 2819 O O . ILE B 1 186 ? 38.25 -19.906 -30.609 1 51.72 186 ILE B O 1
ATOM 2823 N N . LEU B 1 187 ? 38.062 -22 -30.438 1 51.47 187 LEU B N 1
ATOM 2824 C CA . LEU B 1 187 ? 39.438 -22.266 -30.844 1 51.47 187 LEU B CA 1
ATOM 2825 C C . LEU B 1 187 ? 39.625 -22.047 -32.344 1 51.47 187 LEU B C 1
ATOM 2827 O O . LEU B 1 187 ? 39.062 -22.797 -33.156 1 51.47 187 LEU B O 1
ATOM 2831 N N . VAL B 1 188 ? 39.719 -20.828 -32.75 1 52.44 188 VAL B N 1
ATOM 2832 C CA . VAL B 1 188 ? 40.094 -20.531 -34.125 1 52.44 188 VAL B CA 1
ATOM 2833 C C . VAL B 1 188 ? 41.5 -21.109 -34.406 1 52.44 188 VAL B C 1
ATOM 2835 O O . VAL B 1 188 ? 42.5 -20.656 -33.844 1 52.44 188 VAL B O 1
ATOM 2838 N N . PHE B 1 189 ? 41.594 -22.359 -34.781 1 51.16 189 PHE B N 1
ATOM 2839 C CA . PHE B 1 189 ? 42.812 -22.938 -35.344 1 51.16 189 PHE B CA 1
ATOM 2840 C C . PHE B 1 189 ? 43.188 -22.266 -36.656 1 51.16 189 PHE B C 1
ATOM 2842 O O . PHE B 1 189 ? 42.438 -22.328 -37.625 1 51.16 189 PHE B O 1
ATOM 2849 N N . LEU B 1 190 ? 43.969 -21.203 -36.625 1 48.16 190 LEU B N 1
ATOM 2850 C CA . LEU B 1 190 ? 44.594 -20.625 -37.812 1 48.16 190 LEU B CA 1
ATOM 2851 C C . LEU B 1 190 ? 45.531 -21.625 -38.469 1 48.16 190 LEU B C 1
ATOM 2853 O O . LEU B 1 190 ? 46.531 -22.031 -37.875 1 48.16 190 LEU B O 1
ATOM 2857 N N . LEU B 1 191 ? 45 -22.484 -39.312 1 50.53 191 LEU B N 1
ATOM 2858 C CA . LEU B 1 191 ? 45.844 -23.297 -40.188 1 50.53 191 LEU B CA 1
ATOM 2859 C C . LEU B 1 191 ? 46.75 -22.422 -41.062 1 50.53 191 LEU B C 1
ATOM 2861 O O . LEU B 1 191 ? 46.25 -21.625 -41.875 1 50.53 191 LEU B O 1
ATOM 2865 N N . GLY B 1 192 ? 47.906 -21.984 -40.562 1 49.06 192 GLY B N 1
ATOM 2866 C CA . GLY B 1 192 ? 48.938 -21.328 -41.312 1 49.06 192 GLY B CA 1
ATOM 2867 C C . GLY B 1 192 ? 49.344 -22.094 -42.562 1 49.06 192 GLY B C 1
ATOM 2868 O O . GLY B 1 192 ? 49.844 -23.234 -42.469 1 49.06 192 GLY B O 1
ATOM 2869 N N . VAL B 1 193 ? 48.656 -21.953 -43.719 1 51.22 193 VAL B N 1
ATOM 2870 C CA . VAL B 1 193 ? 49.031 -22.484 -45.031 1 51.22 193 VAL B CA 1
ATOM 2871 C C . VAL B 1 193 ? 50.344 -21.891 -45.5 1 51.22 193 VAL B C 1
ATOM 2873 O O . VAL B 1 193 ? 50.5 -20.672 -45.594 1 51.22 193 VAL B O 1
ATOM 2876 N N . THR B 1 194 ? 51.531 -22.438 -45.094 1 50.81 194 THR B N 1
ATOM 2877 C CA . THR B 1 194 ? 52.875 -22.109 -45.594 1 50.81 194 THR B CA 1
ATOM 2878 C C . THR B 1 194 ? 52.969 -22.344 -47.094 1 50.81 194 THR B C 1
ATOM 2880 O O . THR B 1 194 ? 52.75 -23.469 -47.562 1 50.81 194 THR B O 1
ATOM 2883 N N . MET B 1 195 ? 52.594 -21.359 -47.969 1 49.22 195 MET B N 1
ATOM 2884 C CA . MET B 1 195 ? 52.844 -21.359 -49.406 1 49.22 195 MET B CA 1
ATOM 2885 C C . MET B 1 195 ? 54.312 -21.562 -49.688 1 49.22 195 MET B C 1
ATOM 2887 O O . MET B 1 195 ? 55.156 -20.797 -49.219 1 49.22 195 MET B O 1
ATOM 2891 N N . ALA B 1 196 ? 54.812 -22.797 -49.875 1 49.53 196 ALA B N 1
ATOM 2892 C CA . ALA B 1 196 ? 56.125 -23.172 -50.375 1 49.53 196 ALA B CA 1
ATOM 2893 C C . ALA B 1 196 ? 56.406 -22.531 -51.719 1 49.53 196 ALA B C 1
ATOM 2895 O O . ALA B 1 196 ? 55.688 -22.734 -52.688 1 49.53 196 ALA B O 1
ATOM 2896 N N . THR B 1 197 ? 56.875 -21.266 -51.719 1 45.78 197 THR B N 1
ATOM 2897 C CA . THR B 1 197 ? 57.375 -20.641 -52.938 1 45.78 197 THR B CA 1
ATOM 2898 C C . THR B 1 197 ? 58.469 -21.484 -53.594 1 45.78 197 THR B C 1
ATOM 2900 O O . THR B 1 197 ? 59.438 -21.859 -52.938 1 45.78 197 THR B O 1
ATOM 2903 N N . SER B 1 198 ? 58.094 -22.391 -54.5 1 45.5 198 SER B N 1
ATOM 2904 C CA . SER B 1 198 ? 59.031 -23.078 -55.406 1 45.5 198 SER B CA 1
ATOM 2905 C C . SER B 1 198 ? 60 -22.094 -56.062 1 45.5 198 SER B C 1
ATOM 2907 O O . SER B 1 198 ? 59.562 -21.109 -56.656 1 45.5 198 SER B O 1
ATOM 2909 N N . ASN B 1 199 ? 61.219 -21.922 -55.5 1 36.25 199 ASN B N 1
ATOM 2910 C CA . ASN B 1 199 ? 62.312 -21.531 -56.406 1 36.25 199 ASN B CA 1
ATOM 2911 C C . ASN B 1 199 ? 62.531 -22.562 -57.5 1 36.25 199 ASN B C 1
ATOM 2913 O O . ASN B 1 199 ? 62.5 -23.766 -57.25 1 36.25 199 ASN B O 1
#

InterPro domains:
  IPR002861 Reeler domain [PF02014] (31-176)
  IPR002861 Reeler domain [PS51019] (17-190)
  IPR002861 Reeler domain [cd08544] (31-174)
  IPR042307 Reeler domain superfamily [G3DSA:2.60.40.4060] (27-175)

Radius of gyration: 30.76 Å; Cα contacts (8 Å, |Δi|>4): 842; chains: 2; bounding box: 137×76×75 Å

Sequence (398 aa):
MMKYEALVFTVSALVVLGVADAFPDGASPRACVDMVPGHSSTTEPGRVISPQESISPYSVVARGDGYTPGGTVSVSILAEPSNITFQGFLLQARTLTSLDPVGTFLAGTDGASRLLTCNVTGDSITHTGPGVKRSGMTLTWQAPTESVGNIRFLLSVARNHDVYWVRMESNTLSASASLSAVTMPILVFLLGVTMATSNMMKYEALVFTVSALVVLGVADAFPDGASPRACVDMVPGHSSTTEPGRVISPQESISPYSVVARGDGYTPGGTVSVSILAEPSNITFQGFLLQARTLTSLDPVGTFLAGTDGASRLLTCNVTGDSITHTGPGVKRSGMTLTWQAPTESVGNIRFLLSVARNHDVYWVRMESNTLSASASLSAVTMPILVFLLGVTMATSN

Solvent-accessible surface area (backbone atoms only — not comparable to full-atom values): 22555 Å² total; per-residue (Å²): 136,84,78,78,76,78,79,77,77,75,76,75,72,77,71,74,70,64,77,64,64,66,51,53,57,23,68,49,27,48,22,50,61,76,43,50,84,67,26,53,35,88,88,43,82,90,37,64,57,65,67,56,85,64,85,67,51,58,48,44,43,50,56,74,59,48,42,44,53,54,33,74,41,51,34,30,38,38,32,63,64,57,82,49,59,30,22,41,35,38,42,33,31,22,38,86,85,50,72,53,61,49,39,29,47,55,66,55,88,81,60,60,36,35,64,34,50,28,84,44,84,16,21,22,38,19,17,40,34,65,58,81,42,54,42,61,44,70,46,43,35,34,40,38,74,56,76,74,54,48,31,31,38,34,35,19,41,21,53,43,90,80,43,30,42,58,63,42,64,27,62,61,26,36,54,46,77,72,77,67,77,71,75,66,76,76,77,76,75,78,78,79,79,78,78,77,77,80,127,135,84,80,78,77,78,76,77,77,77,77,73,73,76,70,74,70,65,78,65,65,66,50,54,58,22,67,47,28,49,21,48,60,76,43,50,84,68,27,52,36,90,86,42,83,90,38,67,57,67,65,57,86,64,85,68,52,59,48,44,44,48,57,76,59,48,44,45,55,54,33,74,40,50,33,30,39,38,33,62,63,58,83,49,61,31,22,40,34,38,40,35,31,23,37,87,85,49,73,54,61,48,40,29,46,55,67,55,90,78,60,60,36,34,66,34,52,28,84,43,85,15,21,21,37,20,17,41,34,64,57,82,41,54,43,62,43,68,44,42,35,33,40,39,75,57,77,74,54,48,30,30,38,34,34,18,41,20,52,44,90,79,44,32,42,57,62,42,63,29,63,60,26,36,54,47,77,70,77,68,75,71,74,66,76,76,77,78,77,76,78,79,78,80,78,77,74,81,127

Foldseek 3Di:
DDPPPPPPPPPPPPPPPPVQPLPQFWADLVCQQVVQSQTADPVDPPHTFDADPDDAQKAKAWPDAADEAQGKIKMFIAGVVQAQKFFKKKKFKDAPPDSHGFFFWDDDPVQQKDADDNPDTGRMMMGRGRDIDTGGDMTMTTGHNDFPFKMWMFMKTGRDSRYIHGGHIYRIYGYDPHPPPPPPPPPPPPPPPPPPPDD/DDPPPPPPPPPPPPPPPPVQPLPQFWAALVCQQVVQSQTADPVDPPHTFDADPDDAQKAKAWPDAADEAQGKIKMFIAGVVQAQKFFKKKKFKDAPPDSHGFFFWDDDPPQQKDADDNPDTGRMMMGRGRDIDTGGDMTMTTGHNDFPFKMWMFMKTGRHSRYIHGGHIYRIYGYDPPPPPPPPPPPPPPPPPPPPPDD

Nearest PDB structures (foldseek):
  2zot-assembly1_A  TM=8.014E-01  e=1.113E-09  Homo sapiens
  5fk0-assembly6_F  TM=4.366E-01  e=7.989E-03  Saccharomyces cerevisiae
  8huy-assembly1_B  TM=3.057E-01  e=1.277E+00  Burkholderia
  6lvb-assembly1_A  TM=3.301E-01  e=1.895E+00  Paracoccus sp. SSG05
  6lvd-assembly1_C  TM=3.243E-01  e=4.415E+00  Paracoccus sp. SSG05

pLDDT: mean 84.14, std 20.84, range [34.69, 98.94]

Secondary structure (DSSP, 8-state):
-----------------------TT---GGGTTT----PBPSSSTTPBPPPP-SPPSEEEEESSSEE-TT-EEEEEEEESSTT-EESEEEEEEEESS-SSB-SEEEPPSSSSEEEE-SSSTTSEEEESSS--EETTEEEEEE--SS----EEEEEEEESSSS-EEEEEE---BEE------------------------/-----------------------TT---GGGTTT----PBPSSSTTPBPPPP-SPPSEEEEESSSEE-TT-EEEEEEEESSTT-EESEEEEEEEESS-SSB-SEEEPPSSSSEEEE-SSSTTSEEEESSS--EETTEEEEEE--SS----EEEEEEEESSSS-EEEEEE---BEE------------------------